Protein AF-0000000081540519 (afdb_homodimer)

Organism: NCBI:txid157183

Sequence (448 aa):
MSSPQFTLYSHKGPGPNPPKVALLLEWLNLSYEIVPRVFGDGPNGVKAPDFLALNPNGRVPALVDHGNNDFTVWESGACLIYLADKYDQEGRFYGKTAEERALTAQWLTYQLSGLGPSQGQVNWLIHYFESASGVKAQPEMLKRFRDETDRLYKILDGQLARQAKAGSQYIVHDRITIADFAFYGWVRIIHMAKFELSDYPNVQKWADNLANDERTKKAYAKLEMSSPQFTLYSHKGPGPNPPKVALLLEWLNLSYEIVPRVFGDGPNGVKAPDFLALNPNGRVPALVDHGNNDFTVWESGACLIYLADKYDQEGRFYGKTAEERALTAQWLTYQLSGLGPSQGQVNWLIHYFESASGVKAQPEMLKRFRDETDRLYKILDGQLARQAKAGSQYIVHDRITIADFAFYGWVRIIHMAKFELSDYPNVQKWADNLANDERTKKAYAKLE

Secondary structure (DSSP, 8-state):
-PPPSEEEEEESS--SSHHHHHHHHHHTT--EEEEEEBSSSSTTBTTSHHHHTT-TT--S-EEEEGGGTTEEEESHHHHHHHHHHHH-TT-TTT-SSHHHHHHHHHHHHHIIIIIHHHHHHHHHHHHTHHHHHSSPPPHHHHHHHHHHHHHHHHHHHHHHHHHHHTT--SSSTTS--HHHHHHHHHHHTGGGGT--GGGSHHHHHHHHHHHTSHHHHHHHHHH-/-PPPSEEEEEESS--SSHHHHHHHHHHTT--EEEEEEBSSSSTTBTTSHHHHTT-TT--S-EEEEGGGTTEEEESHHHHHHHHHHHH-TT-TTT-SSHHHHHHHHHHHHHIIIIIHHHHHHHHHHHHTHHHHHSSPPPHHHHHHHHHHHHHHHHHHHHHHHHHHHTT--SSSTTS--HHHHHHHHHHHTGGGGT--GGGSHHHHHHHHHHHTSHHHHHHHHHH-

Nearest PDB structures (foldseek):
  4zb6-assembly2_C  TM=8.874E-01  e=5.031E-17  Phanerodontia chrysosporium
  4f0c-assembly1_A-2  TM=8.867E-01  e=3.421E-16  Phanerodontia chrysosporium
  4ivf-assembly2_B  TM=8.960E-01  e=2.730E-15  Lodderomyces elongisporus NRRL YB-4239
  5o00-assembly1_A-2  TM=8.577E-01  e=1.164E-15  Phanerodontia chrysosporium
  4mf6-assembly1_A  TM=8.656E-01  e=4.074E-13  Paraburkholderia graminis C4D1M

Solvent-accessible surface area (backbone atoms only — not comparable to full-atom values): 22882 Å² total; per-residue (Å²): 130,84,75,54,40,25,43,37,34,27,47,74,56,84,62,36,45,36,47,24,42,40,35,52,35,44,75,67,71,52,54,60,43,72,44,65,32,41,86,51,62,50,90,60,9,28,57,15,70,76,41,30,74,72,29,76,82,38,59,64,20,36,37,32,32,60,80,55,85,52,42,68,41,34,46,46,66,14,40,42,52,26,50,33,60,64,70,33,87,78,23,69,42,46,34,79,44,43,67,46,30,23,55,34,34,21,49,33,44,41,30,44,41,42,44,47,51,29,42,50,49,32,29,37,52,74,74,42,38,35,83,74,65,74,45,77,72,56,67,66,58,50,47,53,30,46,52,51,29,52,52,47,49,50,50,52,19,52,40,30,44,55,25,43,77,72,74,14,82,26,70,51,72,81,44,70,34,53,30,48,35,54,42,47,33,50,61,73,48,35,58,68,53,71,50,61,59,79,83,29,57,45,45,40,52,40,50,49,55,48,63,68,33,67,49,44,48,52,33,52,61,67,51,102,130,83,76,54,41,25,43,36,34,28,47,75,57,85,64,34,45,37,48,25,42,40,37,52,35,44,76,67,70,52,55,61,44,72,45,66,32,42,85,50,60,50,92,59,9,29,57,14,70,77,43,30,72,73,29,75,83,37,60,65,19,36,37,32,31,59,80,56,84,54,43,69,41,33,45,45,66,13,40,43,51,27,50,33,61,66,70,33,88,78,22,68,41,47,34,79,44,43,65,46,30,22,57,33,34,21,48,32,44,42,32,43,43,42,44,46,48,29,40,50,47,33,29,38,52,72,73,41,38,34,83,75,64,76,45,77,70,57,67,65,58,50,47,52,30,48,52,51,30,52,52,47,47,50,50,52,19,51,41,29,46,54,24,43,77,72,73,14,80,25,69,51,73,82,45,70,33,54,32,49,35,56,43,46,33,50,61,73,49,35,58,69,54,69,50,60,59,78,82,31,56,44,44,40,53,39,49,50,56,49,65,67,32,66,50,44,48,52,33,51,62,67,49,104

InterPro domains:
  IPR004045 Glutathione S-transferase, N-terminal [PF02798] (5-84)
  IPR004045 Glutathione S-transferase, N-terminal [PS50404] (4-91)
  IPR004046 Glutathione S-transferase, C-terminal [PF00043] (138-212)
  IPR010987 Glutathione S-transferase, C-terminal-like [PS50405] (97-224)
  IPR036249 Thioredoxin-like superfamily [SSF52833] (5-91)
  IPR036282 Glutathione S-transferase, C-terminal domain superfamily [SSF47616] (82-222)
  IPR040079 Glutathione transferase family [SFLDS00019] (5-221)

pLDDT: mean 96.96, std 5.06, range [48.38, 99.0]

Structure (mmCIF, N/CA/C/O backbone):
data_AF-0000000081540519-model_v1
#
loop_
_entity.id
_entity.type
_entity.pdbx_description
1 polymer 'Glutathione S-transferase'
#
loop_
_atom_site.group_PDB
_atom_site.id
_atom_site.type_symbol
_atom_site.label_atom_id
_atom_site.label_alt_id
_atom_site.label_comp_id
_atom_site.label_asym_id
_atom_site.label_entity_id
_atom_site.label_seq_id
_atom_site.pdbx_PDB_ins_code
_atom_site.Cartn_x
_atom_site.Cartn_y
_atom_site.Cartn_z
_atom_site.occupancy
_atom_site.B_iso_or_equiv
_atom_site.auth_seq_id
_atom_site.auth_comp_id
_atom_site.auth_asym_id
_atom_site.auth_atom_id
_atom_site.pdbx_PDB_model_num
ATOM 1 N N . MET A 1 1 ? -29.141 23.891 -5.195 1 48.38 1 MET A N 1
ATOM 2 C CA . MET A 1 1 ? -28.453 23.047 -4.211 1 48.38 1 MET A CA 1
ATOM 3 C C . MET A 1 1 ? -26.938 23.109 -4.402 1 48.38 1 MET A C 1
ATOM 5 O O . MET A 1 1 ? -26.453 23.125 -5.535 1 48.38 1 MET A O 1
ATOM 9 N N . SER A 1 2 ? -26.125 23.625 -3.508 1 67.69 2 SER A N 1
ATOM 10 C CA . SER A 1 2 ? -24.703 23.906 -3.676 1 67.69 2 SER A CA 1
ATOM 11 C C . SER A 1 2 ? -23.938 22.656 -4.121 1 67.69 2 SER A C 1
ATOM 13 O O . SER A 1 2 ? -24.266 21.547 -3.693 1 67.69 2 SER A O 1
ATOM 15 N N . SER A 1 3 ? -23.25 22.641 -5.184 1 88.69 3 SER A N 1
ATOM 16 C CA . SER A 1 3 ? -22.484 21.547 -5.75 1 88.69 3 SER A CA 1
ATOM 17 C C . SER A 1 3 ? -21.531 20.953 -4.719 1 88.69 3 SER A C 1
ATOM 19 O O . SER A 1 3 ? -20.875 21.688 -3.975 1 88.69 3 SER A O 1
ATOM 21 N N . PRO A 1 4 ? -21.625 19.688 -4.543 1 95.88 4 PRO A N 1
ATOM 22 C CA . PRO A 1 4 ? -20.75 19.078 -3.541 1 95.88 4 PRO A CA 1
ATOM 23 C C . PRO A 1 4 ? -19.266 19.391 -3.773 1 95.88 4 PRO A C 1
ATOM 25 O O . PRO A 1 4 ? -18.859 19.641 -4.91 1 95.88 4 PRO A O 1
ATOM 28 N N . GLN A 1 5 ? -18.562 19.5 -2.752 1 98.31 5 GLN A N 1
ATOM 29 C CA . GLN A 1 5 ? -17.141 19.844 -2.809 1 98.31 5 GLN A CA 1
ATOM 30 C C . GLN A 1 5 ? -16.344 18.766 -3.52 1 98.31 5 GLN A C 1
ATOM 32 O O . GLN A 1 5 ? -15.375 19.062 -4.234 1 98.31 5 GLN A O 1
ATOM 37 N N . PHE A 1 6 ? -16.766 17.484 -3.301 1 98.81 6 PHE A N 1
ATOM 38 C CA . PHE A 1 6 ? -15.992 16.391 -3.877 1 98.81 6 PHE A CA 1
ATOM 39 C C . PHE A 1 6 ? -16.859 15.531 -4.789 1 98.81 6 PHE A C 1
ATOM 41 O O . PHE A 1 6 ? -18.062 15.391 -4.555 1 98.81 6 PHE A O 1
ATOM 48 N N . THR A 1 7 ? -16.266 14.992 -5.809 1 98.69 7 THR A N 1
ATOM 49 C CA . THR A 1 7 ? -16.766 13.828 -6.523 1 98.69 7 THR A CA 1
ATOM 50 C C . THR A 1 7 ? -15.914 12.602 -6.211 1 98.69 7 THR A C 1
ATOM 52 O O . THR A 1 7 ? -14.688 12.641 -6.344 1 98.69 7 THR A O 1
ATOM 55 N N . LEU A 1 8 ? -16.531 11.594 -5.742 1 98.38 8 LEU A N 1
ATOM 56 C CA . LEU A 1 8 ? -15.898 10.305 -5.523 1 98.38 8 LEU A CA 1
ATOM 57 C C . LEU A 1 8 ? -16.375 9.281 -6.559 1 98.38 8 LEU A C 1
ATOM 59 O O . LEU A 1 8 ? -17.531 8.867 -6.539 1 98.38 8 LEU A O 1
ATOM 63 N N . TYR A 1 9 ? -15.461 8.945 -7.465 1 98.12 9 TYR A N 1
ATOM 64 C CA . TYR A 1 9 ? -15.773 7.887 -8.422 1 98.12 9 TYR A CA 1
ATOM 65 C C . TYR A 1 9 ? -15.664 6.512 -7.766 1 98.12 9 TYR A C 1
ATOM 67 O O . TYR A 1 9 ? -14.672 6.211 -7.098 1 98.12 9 TYR A O 1
ATOM 75 N N . SER A 1 10 ? -16.688 5.727 -7.902 1 96.62 10 SER A N 1
ATOM 76 C CA . SER A 1 10 ? -16.797 4.41 -7.289 1 96.62 10 SER A CA 1
ATOM 77 C C . SER A 1 10 ? -17.391 3.396 -8.266 1 96.62 10 SER A C 1
ATOM 79 O O . SER A 1 10 ? -17.406 3.633 -9.477 1 96.62 10 SER A O 1
ATOM 81 N N . HIS A 1 11 ? -17.656 2.229 -7.82 1 91.44 11 HIS A N 1
ATOM 82 C CA . HIS A 1 11 ? -18.422 1.204 -8.516 1 91.44 11 HIS A CA 1
ATOM 83 C C . HIS A 1 11 ? -19.656 0.811 -7.719 1 91.44 11 HIS A C 1
ATOM 85 O O . HIS A 1 11 ? -19.641 0.822 -6.488 1 91.44 11 HIS A O 1
ATOM 91 N N . LYS A 1 12 ? -20.75 0.595 -8.555 1 81.06 12 LYS A N 1
ATOM 92 C CA . LYS A 1 12 ? -21.922 0.107 -7.832 1 81.06 12 LYS A CA 1
ATOM 93 C C . LYS A 1 12 ? -21.672 -1.288 -7.266 1 81.06 12 LYS A C 1
ATOM 95 O O . LYS A 1 12 ? -21.094 -2.146 -7.938 1 81.06 12 LYS A O 1
ATOM 100 N N . GLY A 1 13 ? -21.906 -1.446 -6.047 1 73.19 13 GLY A N 1
ATOM 101 C CA . GLY A 1 13 ? -21.703 -2.748 -5.434 1 73.19 13 GLY A CA 1
ATOM 102 C C . GLY A 1 13 ? -20.75 -2.701 -4.246 1 73.19 13 GLY A C 1
ATOM 103 O O . GLY A 1 13 ? -20.453 -1.625 -3.727 1 73.19 13 GLY A O 1
ATOM 104 N N . PRO A 1 14 ? -20.344 -3.916 -3.945 1 71.88 14 PRO A N 1
ATOM 105 C CA . PRO A 1 14 ? -19.641 -4.098 -2.674 1 71.88 14 PRO A CA 1
ATOM 106 C C . PRO A 1 14 ? -18.141 -3.822 -2.781 1 71.88 14 PRO A C 1
ATOM 108 O O . PRO A 1 14 ? -17.359 -4.387 -2.021 1 71.88 14 PRO A O 1
ATOM 111 N N . GLY A 1 15 ? -17.688 -3.051 -3.676 1 88.06 15 GLY A N 1
ATOM 112 C CA . GLY A 1 15 ? -16.266 -2.789 -3.738 1 88.06 15 GLY A CA 1
ATOM 113 C C . GLY A 1 15 ? -15.695 -2.244 -2.439 1 88.06 15 GLY A C 1
ATOM 114 O O . GLY A 1 15 ? -16.297 -1.374 -1.811 1 88.06 15 GLY A O 1
ATOM 115 N N . PRO A 1 16 ? -14.562 -2.738 -2.037 1 96 16 PRO A N 1
ATOM 116 C CA . PRO A 1 16 ? -14.047 -2.469 -0.694 1 96 16 PRO A CA 1
ATOM 117 C C . PRO A 1 16 ? -13.188 -1.208 -0.636 1 96 16 PRO A C 1
ATOM 119 O O . PRO A 1 16 ? -12.844 -0.74 0.452 1 96 16 PRO A O 1
ATOM 122 N N . ASN A 1 17 ? -12.812 -0.641 -1.79 1 98 17 ASN A N 1
ATOM 123 C CA . ASN A 1 17 ? -11.82 0.425 -1.746 1 98 17 ASN A CA 1
ATOM 124 C C . ASN A 1 17 ? -12.477 1.804 -1.747 1 98 17 ASN A C 1
ATOM 126 O O . ASN A 1 17 ? -12.07 2.688 -0.99 1 98 17 ASN A O 1
ATOM 130 N N . PRO A 1 18 ? -13.555 2.049 -2.543 1 98.12 18 PRO A N 1
ATOM 131 C CA . PRO A 1 18 ? -14.188 3.367 -2.502 1 98.12 18 PRO A CA 1
ATOM 132 C C . PRO A 1 18 ? -14.742 3.711 -1.12 1 98.12 18 PRO A C 1
ATOM 134 O O . PRO A 1 18 ? -14.656 4.863 -0.685 1 98.12 18 PRO A O 1
ATOM 137 N N . PRO A 1 19 ? -15.266 2.738 -0.32 1 98.12 19 PRO A N 1
ATOM 138 C CA . PRO A 1 19 ? -15.75 3.062 1.022 1 98.12 19 PRO A CA 1
ATOM 139 C C . PRO A 1 19 ? -14.672 3.662 1.915 1 98.12 19 PRO A C 1
ATOM 141 O O . PRO A 1 19 ? -14.969 4.473 2.797 1 98.12 19 PRO A O 1
ATOM 144 N N . LYS A 1 20 ? -13.383 3.271 1.723 1 98.75 20 LYS A N 1
ATOM 145 C CA . LYS A 1 20 ? -12.312 3.887 2.504 1 98.75 20 LYS A CA 1
ATOM 146 C C . LYS A 1 20 ? -12.422 5.406 2.486 1 98.75 20 LYS A C 1
ATOM 148 O O . LYS A 1 20 ? -12.367 6.051 3.537 1 98.75 20 LYS A O 1
ATOM 153 N N . VAL A 1 21 ? -12.617 5.906 1.314 1 98.88 21 VAL A N 1
ATOM 154 C CA . VAL A 1 21 ? -12.594 7.344 1.076 1 98.88 21 VAL A CA 1
ATOM 155 C C . VAL A 1 21 ? -13.906 7.973 1.54 1 98.88 21 VAL A C 1
ATOM 157 O O . VAL A 1 21 ? -13.906 9.023 2.186 1 98.88 21 VAL A O 1
ATOM 160 N N . ALA A 1 22 ? -15.008 7.309 1.248 1 98.5 22 ALA A N 1
ATOM 161 C CA . ALA A 1 22 ? -16.312 7.809 1.657 1 98.5 22 ALA A CA 1
ATOM 162 C C . ALA A 1 22 ? -16.406 7.945 3.174 1 98.5 22 ALA A C 1
ATOM 164 O O . ALA A 1 22 ? -16.953 8.922 3.686 1 98.5 22 ALA A O 1
ATOM 165 N N . LEU A 1 23 ? -15.883 6.996 3.859 1 98.81 23 LEU A N 1
ATOM 166 C CA . LEU A 1 23 ? -15.891 7.043 5.316 1 98.81 23 LEU A CA 1
ATOM 167 C C . LEU A 1 23 ? -15.172 8.289 5.828 1 98.81 23 LEU A C 1
ATOM 169 O O . LEU A 1 23 ? -15.727 9.047 6.617 1 98.81 23 LEU A O 1
ATOM 173 N N . LEU A 1 24 ? -13.961 8.508 5.359 1 98.94 24 LEU A N 1
ATOM 174 C CA . LEU A 1 24 ? -13.211 9.656 5.844 1 98.94 24 LEU A CA 1
ATOM 175 C C . LEU A 1 24 ? -13.922 10.961 5.484 1 98.94 24 LEU A C 1
ATOM 177 O O . LEU A 1 24 ? -13.906 11.914 6.27 1 98.94 24 LEU A O 1
ATOM 181 N N . LEU A 1 25 ? -14.516 11 4.258 1 98.94 25 LEU A N 1
ATOM 182 C CA . LEU A 1 25 ? -15.273 12.188 3.881 1 98.94 25 LEU A CA 1
ATOM 183 C C . LEU A 1 25 ? -16.375 12.469 4.891 1 98.94 25 LEU A C 1
ATOM 185 O O . LEU A 1 25 ? -16.609 13.617 5.262 1 98.94 25 LEU A O 1
ATOM 189 N N . GLU A 1 26 ? -17.062 11.453 5.348 1 98.88 26 GLU A N 1
ATOM 190 C CA . GLU A 1 26 ? -18.109 11.617 6.352 1 98.88 26 GLU A CA 1
ATOM 191 C C . GLU A 1 26 ? -17.531 12.094 7.68 1 98.88 26 GLU A C 1
ATOM 193 O O . GLU A 1 26 ? -18.078 13 8.312 1 98.88 26 GLU A O 1
ATOM 198 N N . TRP A 1 27 ? -16.453 11.5 8.125 1 98.88 27 TRP A N 1
ATOM 199 C CA . TRP A 1 27 ? -15.844 11.867 9.406 1 98.88 27 TRP A CA 1
ATOM 200 C C . TRP A 1 27 ? -15.336 13.305 9.375 1 98.88 27 TRP A C 1
ATOM 202 O O . TRP A 1 27 ? -15.297 13.977 10.414 1 98.88 27 TRP A O 1
ATOM 212 N N . LEU A 1 28 ? -14.938 13.789 8.211 1 98.81 28 LEU A N 1
ATOM 213 C CA . LEU A 1 28 ? -14.438 15.148 8.055 1 98.81 28 LEU A CA 1
ATOM 214 C C . LEU A 1 28 ? -15.578 16.125 7.801 1 98.81 28 LEU A C 1
ATOM 216 O O . LEU A 1 28 ? -15.359 17.344 7.719 1 98.81 28 LEU A O 1
ATOM 220 N N . ASN A 1 29 ? -16.781 15.602 7.633 1 98.12 29 ASN A N 1
ATOM 221 C CA . ASN A 1 29 ? -17.969 16.406 7.344 1 98.12 29 ASN A CA 1
ATOM 222 C C . ASN A 1 29 ? -17.781 17.234 6.07 1 98.12 29 ASN A C 1
ATOM 224 O O . ASN A 1 29 ? -18.031 18.438 6.07 1 98.12 29 ASN A O 1
ATOM 228 N N . LEU A 1 30 ? -17.297 16.609 5.047 1 98.69 30 LEU A N 1
ATOM 229 C CA . LEU A 1 30 ? -17.125 17.219 3.736 1 98.69 30 LEU A CA 1
ATOM 230 C C . LEU A 1 30 ? -18.203 16.75 2.77 1 98.69 30 LEU A C 1
ATOM 232 O O . LEU A 1 30 ? -18.609 15.586 2.785 1 98.69 30 LEU A O 1
ATOM 236 N N . SER A 1 31 ? -18.703 17.625 1.962 1 98.56 31 SER A N 1
ATOM 237 C CA . SER A 1 31 ? -19.75 17.281 1.014 1 98.56 31 SER A CA 1
ATOM 238 C C . SER A 1 31 ? -19.172 16.562 -0.207 1 98.56 31 SER A C 1
ATOM 240 O O . SER A 1 31 ? -18.094 16.922 -0.685 1 98.56 31 SER A O 1
ATOM 242 N N . TYR A 1 32 ? -19.891 15.523 -0.657 1 98.56 32 TYR A N 1
ATOM 243 C CA . TYR A 1 32 ? -19.422 14.773 -1.811 1 98.56 32 TYR A CA 1
ATOM 244 C C . TYR A 1 32 ? -20.578 14.078 -2.521 1 98.56 32 TYR A C 1
ATOM 246 O O . TYR A 1 32 ? -21.609 13.789 -1.909 1 98.56 32 TYR A O 1
ATOM 254 N N . GLU A 1 33 ? -20.359 13.852 -3.76 1 97.75 33 GLU A N 1
ATOM 255 C CA . GLU A 1 33 ? -21.25 12.984 -4.547 1 97.75 33 GLU A CA 1
ATOM 256 C C . GLU A 1 33 ? -20.5 11.734 -5.02 1 97.75 33 GLU A C 1
ATOM 258 O O . GLU A 1 33 ? -19.297 11.766 -5.227 1 97.75 33 GLU A O 1
ATOM 263 N N . ILE A 1 34 ? -21.281 10.664 -5.141 1 96.75 34 ILE A N 1
ATOM 264 C CA . ILE A 1 34 ? -20.719 9.414 -5.66 1 96.75 34 ILE A CA 1
ATOM 265 C C . ILE A 1 34 ? -21.094 9.258 -7.129 1 96.75 34 ILE A C 1
ATOM 267 O O . ILE A 1 34 ? -22.266 9.422 -7.496 1 96.75 34 ILE A O 1
ATOM 271 N N . VAL A 1 35 ? -20.141 9 -7.953 1 96.5 35 VAL A N 1
ATOM 272 C CA . VAL A 1 35 ? -20.375 8.68 -9.359 1 96.5 35 VAL A CA 1
ATOM 273 C C . VAL A 1 35 ? -19.922 7.25 -9.648 1 96.5 35 VAL A C 1
ATOM 275 O O . VAL A 1 35 ? -18.719 6.98 -9.75 1 96.5 35 VAL A O 1
ATOM 278 N N . PRO A 1 36 ? -20.875 6.34 -9.781 1 95.31 36 PRO A N 1
ATOM 279 C CA . PRO A 1 36 ? -20.516 4.949 -10.062 1 95.31 36 PRO A CA 1
ATOM 280 C C . PRO A 1 36 ? -20.016 4.742 -11.492 1 95.31 36 PRO A C 1
ATOM 282 O O . PRO A 1 36 ? -20.547 5.348 -12.422 1 95.31 36 PRO A O 1
ATOM 285 N N . ARG A 1 37 ? -18.953 4.051 -11.617 1 95.31 37 ARG A N 1
ATOM 286 C CA . ARG A 1 37 ? -18.438 3.564 -12.898 1 95.31 37 ARG A CA 1
ATOM 287 C C . ARG A 1 37 ? -18.578 2.051 -13.008 1 95.31 37 ARG A C 1
ATOM 289 O O . ARG A 1 37 ? -18.703 1.358 -11.992 1 95.31 37 ARG A O 1
ATOM 296 N N . VAL A 1 38 ? -18.672 1.565 -14.234 1 92.94 38 VAL A N 1
ATOM 297 C CA . VAL A 1 38 ? -18.828 0.13 -14.445 1 92.94 38 VAL A CA 1
ATOM 298 C C . VAL A 1 38 ? -17.547 -0.448 -15.055 1 92.94 38 VAL A C 1
ATOM 300 O O . VAL A 1 38 ? -16.688 0.298 -15.531 1 92.94 38 VAL A O 1
ATOM 303 N N . PHE A 1 39 ? -17.453 -1.752 -15.008 1 89.75 39 PHE A N 1
ATOM 304 C CA . PHE A 1 39 ? -16.297 -2.408 -15.602 1 89.75 39 PHE A CA 1
ATOM 305 C C . PHE A 1 39 ? -16.328 -2.291 -17.125 1 89.75 39 PHE A C 1
ATOM 307 O O . PHE A 1 39 ? -17.406 -2.271 -17.734 1 89.75 39 PHE A O 1
ATOM 314 N N . GLY A 1 40 ? -15.148 -2.229 -17.688 1 91.31 40 GLY A N 1
ATOM 315 C CA . GLY A 1 40 ? -15.047 -2.25 -19.141 1 91.31 40 GLY A CA 1
ATOM 316 C C . GLY A 1 40 ? -14.805 -0.878 -19.75 1 91.31 40 GLY A C 1
ATOM 317 O O . GLY A 1 40 ? -14.453 0.063 -19.031 1 91.31 40 GLY A O 1
ATOM 318 N N . ASP A 1 41 ? -14.836 -0.817 -21.047 1 91.44 41 ASP A N 1
ATOM 319 C CA . ASP A 1 41 ? -14.461 0.401 -21.766 1 91.44 41 ASP A CA 1
ATOM 320 C C . ASP A 1 41 ? -15.68 1.059 -22.406 1 91.44 41 ASP A C 1
ATOM 322 O O . ASP A 1 41 ? -15.539 1.965 -23.234 1 91.44 41 ASP A O 1
ATOM 326 N N . GLY A 1 42 ? -16.891 0.575 -22.062 1 92.56 42 GLY A N 1
ATOM 327 C CA . GLY A 1 42 ? -18.109 1.208 -22.547 1 92.56 42 GLY A CA 1
ATOM 328 C C . GLY A 1 42 ? -18.406 2.525 -21.844 1 92.56 42 GLY A C 1
ATOM 329 O O . GLY A 1 42 ? -17.594 3.029 -21.078 1 92.56 42 GLY A O 1
ATOM 330 N N . PRO A 1 43 ? -19.609 3.025 -22.203 1 91.25 43 PRO A N 1
ATOM 331 C CA . PRO A 1 43 ? -20 4.25 -21.5 1 91.25 43 PRO A CA 1
ATOM 332 C C . PRO A 1 43 ? -19.969 4.109 -19.984 1 91.25 43 PRO A C 1
ATOM 334 O O . PRO A 1 43 ? -20.375 3.074 -19.453 1 91.25 43 PRO A O 1
ATOM 337 N N . ASN A 1 44 ? -19.391 5.004 -19.281 1 92.81 44 ASN A N 1
ATOM 338 C CA . ASN A 1 44 ? -19.25 5.055 -17.828 1 92.81 44 ASN A CA 1
ATOM 339 C C . ASN A 1 44 ? -18.281 3.98 -17.328 1 92.81 44 ASN A C 1
ATOM 341 O O . ASN A 1 44 ? -18.297 3.643 -16.141 1 92.81 44 ASN A O 1
ATOM 345 N N . GLY A 1 45 ? -17.547 3.424 -18.281 1 95.94 45 GLY A N 1
ATOM 346 C CA . GLY A 1 45 ? -16.594 2.391 -17.922 1 95.94 45 GLY A CA 1
ATOM 347 C C . GLY A 1 45 ? -15.328 2.945 -17.297 1 95.94 45 GLY A C 1
ATOM 348 O O . GLY A 1 45 ? -14.875 4.031 -17.656 1 95.94 45 GLY A O 1
ATOM 349 N N . VAL A 1 46 ? -14.719 2.145 -16.438 1 95.88 46 VAL A N 1
ATOM 350 C CA . VAL A 1 46 ? -13.484 2.537 -15.766 1 95.88 46 VAL A CA 1
ATOM 351 C C . VAL A 1 46 ? -12.336 2.557 -16.781 1 95.88 46 VAL A C 1
ATOM 353 O O . VAL A 1 46 ? -11.273 3.115 -16.516 1 95.88 46 VAL A O 1
ATOM 356 N N . LYS A 1 47 ? -12.531 1.956 -17.969 1 96.5 47 LYS A N 1
ATOM 357 C CA . LYS A 1 47 ? -11.523 1.965 -19.016 1 96.5 47 LYS A CA 1
ATOM 358 C C . LYS A 1 47 ? -11.906 2.938 -20.141 1 96.5 47 LYS A C 1
ATOM 360 O O . LYS A 1 47 ? -11.258 2.971 -21.188 1 96.5 47 LYS A O 1
ATOM 365 N N . ALA A 1 48 ? -12.984 3.635 -19.922 1 96.62 48 ALA A N 1
ATOM 366 C CA . ALA A 1 48 ? -13.367 4.664 -20.891 1 96.62 48 ALA A CA 1
ATOM 367 C C . ALA A 1 48 ? -12.375 5.82 -20.875 1 96.62 48 ALA A C 1
ATOM 369 O O . ALA A 1 48 ? -11.836 6.184 -19.828 1 96.62 48 ALA A O 1
ATOM 370 N N . PRO A 1 49 ? -12.156 6.5 -22.031 1 96.69 49 PRO A N 1
ATOM 371 C CA . PRO A 1 49 ? -11.141 7.551 -22.156 1 96.69 49 PRO A CA 1
ATOM 372 C C . PRO A 1 49 ? -11.344 8.688 -21.156 1 96.69 49 PRO A C 1
ATOM 374 O O . PRO A 1 49 ? -10.375 9.234 -20.625 1 96.69 49 PRO A O 1
ATOM 377 N N . ASP A 1 50 ? -12.57 9.031 -20.922 1 96.19 50 ASP A N 1
ATOM 378 C CA . ASP A 1 50 ? -12.836 10.141 -20.016 1 96.19 50 ASP A CA 1
ATOM 379 C C . ASP A 1 50 ? -12.391 9.797 -18.594 1 96.19 50 ASP A C 1
ATOM 381 O O . ASP A 1 50 ? -11.844 10.656 -17.891 1 96.19 50 ASP A O 1
ATOM 385 N N . PHE A 1 51 ? -12.633 8.516 -18.188 1 97.5 51 PHE A N 1
ATOM 386 C CA . PHE A 1 51 ? -12.211 8.141 -16.844 1 97.5 51 PHE A CA 1
ATOM 387 C C . PHE A 1 51 ? -10.703 7.906 -16.797 1 97.5 51 PHE A C 1
ATOM 389 O O . PHE A 1 51 ? -10.055 8.242 -15.805 1 97.5 51 PHE A O 1
ATOM 396 N N . LEU A 1 52 ? -10.125 7.332 -17.844 1 97.69 52 LEU A N 1
ATOM 397 C CA . LEU A 1 52 ? -8.695 7.074 -17.891 1 97.69 52 LEU A CA 1
ATOM 398 C C . LEU A 1 52 ? -7.906 8.383 -17.844 1 97.69 52 LEU A C 1
ATOM 400 O O . LEU A 1 52 ? -6.762 8.414 -17.391 1 97.69 52 LEU A O 1
ATOM 404 N N . ALA A 1 53 ? -8.492 9.477 -18.266 1 96.44 53 ALA A N 1
ATOM 405 C CA . ALA A 1 53 ? -7.863 10.797 -18.172 1 96.44 53 ALA A CA 1
ATOM 406 C C . ALA A 1 53 ? -7.75 11.25 -16.719 1 96.44 53 ALA A C 1
ATOM 408 O O . ALA A 1 53 ? -6.855 12.031 -16.375 1 96.44 53 ALA A O 1
ATOM 409 N N . LEU A 1 54 ? -8.648 10.758 -15.859 1 96.88 54 LEU A N 1
ATOM 410 C CA . LEU A 1 54 ? -8.656 11.078 -14.438 1 96.88 54 LEU A CA 1
ATOM 411 C C . LEU A 1 54 ? -7.781 10.102 -13.656 1 96.88 54 LEU A C 1
ATOM 413 O O . LEU A 1 54 ? -7.047 10.508 -12.758 1 96.88 54 LEU A O 1
ATOM 417 N N . ASN A 1 55 ? -7.906 8.883 -14.047 1 98.12 55 ASN A N 1
ATOM 418 C CA . ASN A 1 55 ? -7.207 7.785 -13.383 1 98.12 55 ASN A CA 1
ATOM 419 C C . ASN A 1 55 ? -6.668 6.773 -14.391 1 98.12 55 ASN A C 1
ATOM 421 O O . ASN A 1 55 ? -7.352 5.805 -14.727 1 98.12 55 ASN A O 1
ATOM 425 N N . PRO A 1 56 ? -5.402 6.875 -14.742 1 98 56 PRO A N 1
ATOM 426 C CA . PRO A 1 56 ? -4.812 6 -15.758 1 98 56 PRO A CA 1
ATOM 427 C C . PRO A 1 56 ? -4.805 4.531 -15.336 1 98 56 PRO A C 1
ATOM 429 O O . PRO A 1 56 ? -4.637 3.645 -16.172 1 98 56 PRO A O 1
ATOM 432 N N . ASN A 1 57 ? -4.984 4.273 -14.023 1 98 57 ASN A N 1
ATOM 433 C CA . ASN A 1 57 ? -5.062 2.895 -13.555 1 98 57 ASN A CA 1
ATOM 434 C C . ASN A 1 57 ? -6.363 2.229 -13.992 1 98 57 ASN A C 1
ATOM 436 O O . ASN A 1 57 ? -6.445 1.002 -14.062 1 98 57 ASN A O 1
ATOM 440 N N . GLY A 1 58 ? -7.371 3.088 -14.281 1 97.56 58 GLY A N 1
ATOM 441 C CA . GLY A 1 58 ? -8.648 2.562 -14.727 1 97.56 58 GLY A CA 1
ATOM 442 C C . GLY A 1 58 ? -9.344 1.711 -13.68 1 97.56 58 GLY A C 1
ATOM 443 O O . GLY A 1 58 ? -9.945 0.683 -14.008 1 97.56 58 GLY A O 1
ATOM 444 N N . ARG A 1 59 ? -9.148 2.049 -12.469 1 96.38 59 ARG A N 1
AT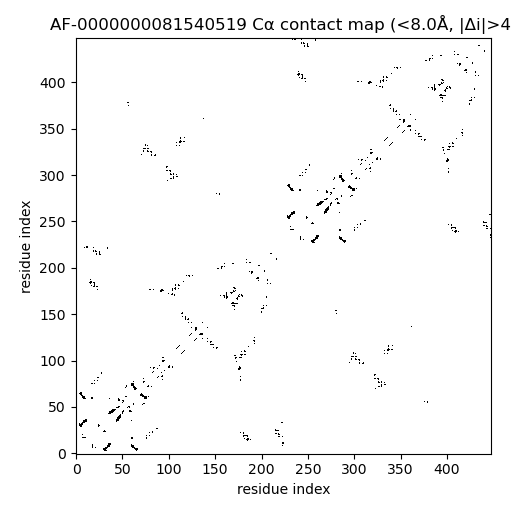OM 445 C CA . ARG A 1 59 ? -9.82 1.448 -11.32 1 96.38 59 ARG A CA 1
ATOM 446 C C . ARG A 1 59 ? -10.414 2.52 -10.414 1 96.38 59 ARG A C 1
ATOM 448 O O . ARG A 1 59 ? -10.102 3.703 -10.555 1 96.38 59 ARG A O 1
ATOM 455 N N . VAL A 1 60 ? -11.32 2.186 -9.586 1 97.12 60 VAL A N 1
ATOM 456 C CA . VAL A 1 60 ? -11.883 3.1 -8.602 1 97.12 60 VAL A CA 1
ATOM 457 C C . VAL A 1 60 ? -11.305 2.791 -7.219 1 97.12 60 VAL A C 1
ATOM 459 O O . VAL A 1 60 ? -10.914 1.656 -6.945 1 97.12 60 VAL A O 1
ATOM 462 N N . PRO A 1 61 ? -11.141 3.775 -6.383 1 98.12 61 PRO A N 1
ATOM 463 C CA . PRO A 1 61 ? -11.734 5.113 -6.445 1 98.12 61 PRO A CA 1
ATOM 464 C C . PRO A 1 61 ? -10.812 6.129 -7.125 1 98.12 61 PRO A C 1
ATOM 466 O O . PRO A 1 61 ? -9.617 5.883 -7.277 1 98.12 61 PRO A O 1
ATOM 469 N N . ALA A 1 62 ? -11.352 7.176 -7.574 1 98.75 62 ALA A N 1
ATOM 470 C CA . ALA A 1 62 ? -10.711 8.461 -7.844 1 98.75 62 ALA A CA 1
ATOM 471 C C . ALA A 1 62 ? -11.477 9.602 -7.18 1 98.75 62 ALA A C 1
ATOM 473 O O . ALA A 1 62 ? -12.703 9.562 -7.086 1 98.75 62 ALA A O 1
ATOM 474 N N . LEU A 1 63 ? -10.773 10.57 -6.672 1 98.88 63 LEU A N 1
ATOM 475 C CA . LEU A 1 63 ? -11.344 11.68 -5.918 1 98.88 63 LEU A CA 1
ATOM 476 C C . LEU A 1 63 ? -11.016 13.016 -6.578 1 98.88 63 LEU A C 1
ATOM 478 O O . LEU A 1 63 ? -9.852 13.297 -6.875 1 98.88 63 LEU A O 1
ATOM 482 N N . VAL A 1 64 ? -12.023 13.797 -6.883 1 98.88 64 VAL A N 1
ATOM 483 C CA . VAL A 1 64 ? -11.844 15.141 -7.43 1 98.88 64 VAL A CA 1
ATOM 484 C C . VAL A 1 64 ? -12.258 16.172 -6.391 1 98.88 64 VAL A C 1
ATOM 486 O O . VAL A 1 64 ? -13.359 16.125 -5.848 1 98.88 64 VAL A O 1
ATOM 489 N N . ASP A 1 65 ? -11.391 17.094 -6.086 1 98.88 65 ASP A N 1
ATOM 490 C CA . ASP A 1 65 ? -11.625 18.172 -5.137 1 98.88 65 ASP A CA 1
ATOM 491 C C . ASP A 1 65 ? -11.977 19.469 -5.859 1 98.88 65 ASP A C 1
ATOM 493 O O . ASP A 1 65 ? -11.094 20.234 -6.238 1 98.88 65 ASP A O 1
ATOM 497 N N . HIS A 1 66 ? -13.25 19.766 -5.961 1 98.62 66 HIS A N 1
ATOM 498 C CA . HIS A 1 66 ? -13.711 20.938 -6.684 1 98.62 66 HIS A CA 1
ATOM 499 C C . HIS A 1 66 ? -13.383 22.219 -5.926 1 98.62 66 HIS A C 1
ATOM 501 O O . HIS A 1 66 ? -13.391 23.312 -6.504 1 98.62 66 HIS A O 1
ATOM 507 N N . GLY A 1 67 ? -13.156 22.094 -4.641 1 97.94 67 GLY A N 1
ATOM 508 C CA . GLY A 1 67 ? -12.766 23.234 -3.838 1 97.94 67 GLY A CA 1
ATOM 509 C C . GLY A 1 67 ? -11.297 23.578 -3.971 1 97.94 67 GLY A C 1
ATOM 510 O O . GLY A 1 67 ? -10.836 24.578 -3.402 1 97.94 67 GLY A O 1
ATOM 511 N N . ASN A 1 68 ? -10.578 22.828 -4.625 1 98.25 68 ASN A N 1
ATOM 512 C CA . ASN A 1 68 ? -9.148 23.016 -4.836 1 98.25 68 ASN A CA 1
ATOM 513 C C . ASN A 1 68 ? -8.766 22.812 -6.297 1 98.25 68 ASN A C 1
ATOM 515 O O . ASN A 1 68 ? -7.914 21.969 -6.602 1 98.25 68 ASN A O 1
ATOM 519 N N . ASN A 1 69 ? -9.43 23.562 -7.234 1 98 69 ASN A N 1
ATOM 520 C CA . ASN A 1 69 ? -9.141 23.609 -8.664 1 98 69 ASN A CA 1
ATOM 521 C C . ASN A 1 69 ? -9.25 22.219 -9.297 1 98 69 ASN A C 1
ATOM 523 O O . ASN A 1 69 ? -8.367 21.797 -10.039 1 98 69 ASN A O 1
ATOM 527 N N . ASP A 1 70 ? -10.133 21.406 -8.844 1 98.44 70 ASP A N 1
ATOM 528 C CA . ASP A 1 70 ? -10.414 20.062 -9.344 1 98.44 70 ASP A CA 1
ATOM 529 C C . ASP A 1 70 ? -9.188 19.156 -9.211 1 98.44 70 ASP A C 1
ATOM 531 O O . ASP A 1 70 ? -8.922 18.344 -10.094 1 98.44 70 ASP A O 1
ATOM 535 N N . PHE A 1 71 ? -8.469 19.453 -8.148 1 98.75 71 PHE A N 1
ATOM 536 C CA . PHE A 1 71 ? -7.375 18.531 -7.875 1 98.75 71 PHE A CA 1
ATOM 537 C C . PHE A 1 71 ? -7.875 17.094 -7.84 1 98.75 71 PHE A C 1
ATOM 539 O O . PHE A 1 71 ? -8.891 16.797 -7.203 1 98.75 71 PHE A O 1
ATOM 546 N N . THR A 1 72 ? -7.152 16.188 -8.516 1 98.88 72 THR A N 1
ATOM 547 C CA . THR A 1 72 ? -7.574 14.805 -8.648 1 98.88 72 THR A CA 1
ATOM 548 C C . THR A 1 72 ? -6.523 13.859 -8.07 1 98.88 72 THR A C 1
ATOM 550 O O . THR A 1 72 ? -5.324 14.039 -8.297 1 98.88 72 THR A O 1
ATOM 553 N N . VAL A 1 73 ? -6.992 12.93 -7.301 1 98.81 73 VAL A N 1
ATOM 554 C CA . VAL A 1 73 ? -6.105 11.914 -6.746 1 98.81 73 VAL A CA 1
ATOM 555 C C . VAL A 1 73 ? -6.785 10.547 -6.812 1 98.81 73 VAL A C 1
ATOM 557 O O . VAL A 1 73 ? -7.988 10.43 -6.578 1 98.81 73 VAL A O 1
ATOM 560 N N . TRP A 1 74 ? -6.004 9.562 -7.289 1 98.38 74 TRP A N 1
ATOM 561 C CA . TRP A 1 74 ? -6.445 8.172 -7.273 1 98.38 74 TRP A CA 1
ATOM 562 C C . TRP A 1 74 ? -5.527 7.316 -6.406 1 98.38 74 TRP A C 1
ATOM 564 O O . TRP A 1 74 ? -4.578 7.824 -5.805 1 98.38 74 TRP A O 1
ATOM 574 N N . GLU A 1 75 ? -5.934 5.918 -6.387 1 98.44 75 GLU A N 1
ATOM 575 C CA . GLU A 1 75 ? -5.477 5.027 -5.324 1 98.44 75 GLU A CA 1
ATOM 576 C C . GLU A 1 75 ? -6.125 5.383 -3.99 1 98.44 75 GLU A C 1
ATOM 578 O O . GLU A 1 75 ? -5.957 6.496 -3.486 1 98.44 75 GLU A O 1
ATOM 583 N N . SER A 1 76 ? -6.82 4.457 -3.383 1 98.75 76 SER A N 1
ATOM 584 C CA . SER A 1 76 ? -7.617 4.73 -2.191 1 98.75 76 SER A CA 1
ATOM 585 C C . SER A 1 76 ? -6.738 5.195 -1.036 1 98.75 76 SER A C 1
ATOM 587 O O . SER A 1 76 ? -7.125 6.086 -0.276 1 98.75 76 SER A O 1
ATOM 589 N N . GLY A 1 77 ? -5.508 4.605 -0.896 1 98.88 77 GLY A N 1
ATOM 590 C CA . GLY A 1 77 ? -4.598 5.043 0.148 1 98.88 77 GLY A CA 1
ATOM 591 C C . GLY A 1 77 ? -4.184 6.496 0.007 1 98.88 77 GLY A C 1
ATOM 592 O O . GLY A 1 77 ? -4.16 7.238 0.992 1 98.88 77 GLY A O 1
ATOM 593 N N . ALA A 1 78 ? -3.895 6.949 -1.206 1 98.94 78 ALA A N 1
ATOM 594 C CA . ALA A 1 78 ? -3.492 8.328 -1.477 1 98.94 78 ALA A CA 1
ATOM 595 C C . ALA A 1 78 ? -4.652 9.289 -1.244 1 98.94 78 ALA A C 1
ATOM 597 O O . ALA A 1 78 ? -4.449 10.406 -0.757 1 98.94 78 ALA A O 1
ATOM 598 N N . CYS A 1 79 ? -5.871 8.883 -1.608 1 98.94 79 CYS A N 1
ATOM 599 C CA . CYS A 1 79 ? -7.051 9.703 -1.339 1 98.94 79 CYS A CA 1
ATOM 600 C C . CYS A 1 79 ? -7.195 9.969 0.154 1 98.94 79 CYS A C 1
ATOM 602 O O . CYS A 1 79 ? -7.465 11.102 0.561 1 98.94 79 CYS A O 1
ATOM 604 N N . LEU A 1 80 ? -7.004 8.922 0.959 1 99 80 LEU A N 1
ATOM 605 C CA . LEU A 1 80 ? -7.094 9.062 2.408 1 99 80 LEU A CA 1
ATOM 606 C C . LEU A 1 80 ? -6.035 10.031 2.926 1 99 80 LEU A C 1
ATOM 608 O O . LEU A 1 80 ? -6.34 10.922 3.723 1 99 80 LEU A O 1
ATOM 612 N N . ILE A 1 81 ? -4.816 9.867 2.455 1 98.94 81 ILE A N 1
ATOM 613 C CA . ILE A 1 81 ? -3.713 10.711 2.891 1 98.94 81 ILE A CA 1
ATOM 614 C C . ILE A 1 81 ? -3.984 12.156 2.494 1 98.94 81 ILE A C 1
ATOM 616 O O . ILE A 1 81 ? -3.801 13.078 3.301 1 98.94 81 ILE A O 1
ATOM 620 N N . TYR A 1 82 ? -4.496 12.391 1.291 1 98.94 82 TYR A N 1
ATOM 621 C CA . TYR A 1 82 ? -4.789 13.734 0.82 1 98.94 82 TYR A CA 1
ATOM 622 C C . TYR A 1 82 ? -5.824 14.414 1.713 1 98.94 82 TYR A C 1
ATOM 624 O O . TYR A 1 82 ? -5.605 15.531 2.191 1 98.94 82 TYR A O 1
ATOM 632 N N . LEU A 1 83 ? -6.895 13.727 1.941 1 98.94 83 LEU A N 1
ATOM 633 C CA . LEU A 1 83 ? -7.984 14.289 2.729 1 98.94 83 LEU A CA 1
ATOM 634 C C . LEU A 1 83 ? -7.52 14.625 4.141 1 98.94 83 LEU A C 1
ATOM 636 O O . LEU A 1 83 ? -7.855 15.688 4.676 1 98.94 83 LEU A O 1
ATOM 640 N N . ALA A 1 84 ? -6.766 13.734 4.707 1 98.94 84 ALA A N 1
ATOM 641 C CA . ALA A 1 84 ? -6.281 13.961 6.066 1 98.94 84 ALA A CA 1
ATOM 642 C C . ALA A 1 84 ? -5.32 15.141 6.113 1 98.94 84 ALA A C 1
ATOM 644 O O . ALA A 1 84 ? -5.414 15.992 7.008 1 98.94 84 ALA A O 1
ATOM 645 N N . ASP A 1 85 ? -4.43 15.188 5.145 1 98.5 85 ASP A N 1
ATOM 646 C CA . ASP A 1 85 ? -3.412 16.234 5.129 1 98.5 85 ASP A CA 1
ATOM 647 C C . ASP A 1 85 ? -4.031 17.594 4.84 1 98.5 85 ASP A C 1
ATOM 649 O O . ASP A 1 85 ? -3.617 18.609 5.41 1 98.5 85 ASP A O 1
ATOM 653 N N . LYS A 1 86 ? -4.973 17.625 3.969 1 98.62 86 LYS A N 1
ATOM 654 C CA . LYS A 1 86 ? -5.492 18.891 3.455 1 98.62 86 LYS A CA 1
ATOM 655 C C . LYS A 1 86 ? -6.613 19.422 4.344 1 98.62 86 LYS A C 1
ATOM 657 O O . LYS A 1 86 ? -6.734 20.625 4.539 1 98.62 86 LYS A O 1
ATOM 662 N N . TYR A 1 87 ? -7.387 18.516 4.969 1 98.69 87 TYR A N 1
ATOM 663 C CA . TYR A 1 87 ? -8.648 19 5.527 1 98.69 87 TYR A CA 1
ATOM 664 C C . TYR A 1 87 ? -8.758 18.641 7.008 1 98.69 87 TYR A C 1
ATOM 666 O O . TYR A 1 87 ? -9.703 19.062 7.684 1 98.69 87 TYR A O 1
ATOM 674 N N . ASP A 1 88 ? -7.832 17.891 7.516 1 98.25 88 ASP A N 1
ATOM 675 C CA . ASP A 1 88 ? -7.762 17.594 8.945 1 98.25 88 ASP A CA 1
ATOM 676 C C . ASP A 1 88 ? -6.633 18.391 9.609 1 98.25 88 ASP A C 1
ATOM 678 O O . ASP A 1 88 ? -5.602 17.812 9.969 1 98.25 88 ASP A O 1
ATOM 682 N N . GLN A 1 89 ? -6.809 19.594 9.914 1 92.12 89 GLN A N 1
ATOM 683 C CA . GLN A 1 89 ? -5.777 20.516 10.383 1 92.12 89 GLN A CA 1
ATOM 684 C C . GLN A 1 89 ? -5.262 20.109 11.758 1 92.12 89 GLN A C 1
ATOM 686 O O . GLN A 1 89 ? -4.133 20.438 12.125 1 92.12 89 GLN A O 1
ATOM 691 N N . GLU A 1 90 ? -6.008 19.359 12.469 1 96.38 90 GLU A N 1
ATOM 692 C CA . GLU A 1 90 ? -5.617 18.969 13.82 1 96.38 90 GLU A CA 1
ATOM 693 C C . GLU A 1 90 ? -4.809 17.672 13.805 1 96.38 90 GLU A C 1
ATOM 695 O O . GLU A 1 90 ? -4.297 17.25 14.844 1 96.38 90 GLU A O 1
ATOM 700 N N . GLY A 1 91 ? -4.707 17.047 12.688 1 97.44 91 GLY A N 1
ATOM 701 C CA . GLY A 1 91 ? -3.936 15.82 12.562 1 97.44 91 GLY A CA 1
ATOM 702 C C . GLY A 1 91 ? -4.57 14.641 13.266 1 97.44 91 GLY A C 1
ATOM 703 O O . GLY A 1 91 ? -3.871 13.742 13.742 1 97.44 91 GLY A O 1
ATOM 704 N N . ARG A 1 92 ? -5.867 14.625 13.359 1 98.25 92 ARG A N 1
ATOM 705 C CA . ARG A 1 92 ? -6.605 13.609 14.102 1 98.25 92 ARG A CA 1
ATOM 706 C C . ARG A 1 92 ? -6.566 12.266 13.375 1 98.25 92 ARG A C 1
ATOM 708 O O . ARG A 1 92 ? -6.383 11.219 14 1 98.25 92 ARG A O 1
ATOM 715 N N . PHE A 1 93 ? -6.648 12.273 12.086 1 98.88 93 PHE A N 1
ATOM 716 C CA . PHE A 1 93 ? -6.922 11.047 11.359 1 98.88 93 PHE A CA 1
ATOM 717 C C . PHE A 1 93 ? -5.629 10.414 10.852 1 98.88 93 PHE A C 1
ATOM 719 O O . PHE A 1 93 ? -5.609 9.234 10.484 1 98.88 93 PHE A O 1
ATOM 726 N N . TYR A 1 94 ? -4.609 11.203 10.734 1 98.81 94 TYR A N 1
ATOM 727 C CA . TYR A 1 94 ? -3.354 10.664 10.219 1 98.81 94 TYR A CA 1
ATOM 728 C C . TYR A 1 94 ? -2.262 10.727 11.281 1 98.81 94 TYR A C 1
ATOM 730 O O . TYR A 1 94 ? -1.425 9.82 11.375 1 98.81 94 TYR A O 1
ATOM 738 N N . GLY A 1 95 ? -2.303 11.734 12.086 1 98.56 95 GLY A N 1
ATOM 739 C CA . GLY A 1 95 ? -1.315 11.906 13.141 1 98.56 95 GLY A CA 1
ATOM 740 C C . GLY A 1 95 ? -0.744 13.305 13.195 1 98.56 95 GLY A C 1
ATOM 741 O O . GLY A 1 95 ? -0.693 14.008 12.18 1 98.56 95 GLY A O 1
ATOM 742 N N . LYS A 1 96 ? -0.198 13.695 14.383 1 97.25 96 LYS A N 1
ATOM 743 C CA . LYS A 1 96 ? 0.323 15.039 14.625 1 97.25 96 LYS A CA 1
ATOM 744 C C . LYS A 1 96 ? 1.845 15.062 14.516 1 97.25 96 LYS A C 1
ATOM 746 O O . LYS A 1 96 ? 2.438 16.125 14.266 1 97.25 96 LYS A O 1
ATOM 751 N N . THR A 1 97 ? 2.43 13.953 14.828 1 98.12 97 THR A N 1
ATOM 752 C CA . THR A 1 97 ? 3.883 13.836 14.789 1 98.12 97 THR A CA 1
ATOM 753 C C . THR A 1 97 ? 4.316 12.812 13.742 1 98.12 97 THR A C 1
ATOM 755 O O . THR A 1 97 ? 3.498 12.031 13.258 1 98.12 97 THR A O 1
ATOM 758 N N . ALA A 1 98 ? 5.566 12.867 13.406 1 98.25 98 ALA A N 1
ATOM 759 C CA . ALA A 1 98 ? 6.109 11.891 12.461 1 98.25 98 ALA A CA 1
ATOM 760 C C . ALA A 1 98 ? 5.902 10.469 12.961 1 98.25 98 ALA A C 1
ATOM 762 O O . ALA A 1 98 ? 5.637 9.555 12.172 1 98.25 98 ALA A O 1
ATOM 763 N N . GLU A 1 99 ? 6.027 10.305 14.266 1 98.75 99 GLU A N 1
ATOM 764 C CA . GLU A 1 99 ? 5.863 8.977 14.859 1 98.75 99 GLU A CA 1
ATOM 765 C C . GLU A 1 99 ? 4.422 8.5 14.742 1 98.75 99 GLU A C 1
ATOM 767 O O . GLU A 1 99 ? 4.172 7.352 14.367 1 98.75 99 GLU A O 1
ATOM 772 N N . GLU A 1 100 ? 3.471 9.352 15.078 1 98.75 100 GLU A N 1
ATOM 773 C CA . GLU A 1 100 ? 2.062 8.984 14.961 1 98.75 100 GLU A CA 1
ATOM 774 C C . GLU A 1 100 ? 1.692 8.641 13.523 1 98.75 100 GLU A C 1
ATOM 776 O O . GLU A 1 100 ? 1.015 7.645 13.266 1 98.75 100 GLU A O 1
ATOM 781 N N . ARG A 1 101 ? 2.154 9.5 12.648 1 98.81 101 ARG A N 1
ATOM 782 C CA . ARG A 1 101 ? 1.869 9.289 11.234 1 98.81 101 ARG A CA 1
ATOM 783 C C . ARG A 1 101 ? 2.475 7.98 10.742 1 98.81 101 ARG A C 1
ATOM 785 O O . ARG A 1 101 ? 1.851 7.258 9.961 1 98.81 101 ARG A O 1
ATOM 792 N N . ALA A 1 102 ? 3.645 7.652 11.203 1 98.88 102 ALA A N 1
ATOM 793 C CA . ALA A 1 102 ? 4.32 6.426 10.789 1 98.88 102 ALA A CA 1
ATOM 794 C C . ALA A 1 102 ? 3.545 5.191 11.242 1 98.88 102 ALA A C 1
ATOM 796 O O . ALA A 1 102 ? 3.375 4.242 10.477 1 98.88 102 ALA A O 1
ATOM 797 N N . LEU A 1 103 ? 3.086 5.219 12.438 1 98.88 103 LEU A N 1
ATOM 798 C CA . LEU A 1 103 ? 2.357 4.07 12.961 1 98.88 103 LEU A CA 1
ATOM 799 C C . LEU A 1 103 ? 1.015 3.908 12.258 1 98.88 103 LEU A C 1
ATOM 801 O O . LEU A 1 103 ? 0.578 2.787 11.992 1 98.88 103 LEU A O 1
ATOM 805 N N . THR A 1 104 ? 0.373 5.016 11.992 1 98.94 104 THR A N 1
ATOM 806 C CA . THR A 1 104 ? -0.843 4.957 11.188 1 98.94 104 THR A CA 1
ATOM 807 C C . THR A 1 104 ? -0.546 4.418 9.789 1 98.94 104 THR A C 1
ATOM 809 O O . THR A 1 104 ? -1.252 3.533 9.297 1 98.94 104 THR A O 1
ATOM 812 N N . ALA A 1 105 ? 0.526 4.934 9.172 1 98.94 105 ALA A N 1
ATOM 813 C CA . ALA A 1 105 ? 0.92 4.5 7.836 1 98.94 105 ALA A CA 1
ATOM 814 C C . ALA A 1 105 ? 1.289 3.02 7.824 1 98.94 105 ALA A C 1
ATOM 816 O O . ALA A 1 105 ? 1.048 2.32 6.84 1 98.94 105 ALA A O 1
ATOM 817 N N . GLN A 1 106 ? 1.853 2.592 8.922 1 98.94 106 GLN A N 1
ATOM 818 C CA . GLN A 1 106 ? 2.223 1.188 9.07 1 98.94 106 GLN A CA 1
ATOM 819 C C . GLN A 1 106 ? 1.017 0.277 8.867 1 98.94 106 GLN A C 1
ATOM 821 O O . GLN A 1 106 ? 1.058 -0.64 8.039 1 98.94 106 GLN A O 1
ATOM 826 N N . TRP A 1 107 ? -0.042 0.547 9.438 1 98.94 107 TRP A N 1
ATOM 827 C CA . TRP A 1 107 ? -1.238 -0.279 9.32 1 98.94 107 TRP A CA 1
ATOM 828 C C . TRP A 1 107 ? -1.971 0.007 8.016 1 98.94 107 TRP A C 1
ATOM 830 O O . TRP A 1 107 ? -2.572 -0.892 7.422 1 98.94 107 TRP A O 1
ATOM 840 N N . LEU A 1 108 ? -1.927 1.293 7.578 1 98.94 108 LEU A N 1
ATOM 841 C CA . LEU A 1 108 ? -2.471 1.617 6.266 1 98.94 108 LEU A CA 1
ATOM 842 C C . LEU A 1 108 ? -1.793 0.789 5.176 1 98.94 108 LEU A C 1
ATOM 844 O O . LEU A 1 108 ? -2.469 0.149 4.367 1 98.94 108 LEU A O 1
ATOM 848 N N . THR A 1 109 ? -0.493 0.764 5.184 1 98.94 109 THR A N 1
ATOM 849 C CA . THR A 1 109 ? 0.233 0.094 4.109 1 98.94 109 THR A CA 1
ATOM 850 C C . THR A 1 109 ? 0.188 -1.421 4.289 1 98.94 109 THR A C 1
ATOM 852 O O . THR A 1 109 ? 0.212 -2.168 3.309 1 98.94 109 THR A O 1
ATOM 855 N N . TYR A 1 110 ? 0.015 -1.92 5.574 1 98.94 110 TYR A N 1
ATOM 856 C CA . TYR A 1 110 ? -0.251 -3.332 5.828 1 98.94 110 TYR A CA 1
ATOM 857 C C . TYR A 1 110 ? -1.54 -3.775 5.148 1 98.94 110 TYR A C 1
ATOM 859 O O . TYR A 1 110 ? -1.588 -4.84 4.527 1 98.94 110 TYR A O 1
ATOM 867 N N . GLN A 1 111 ? -2.49 -2.934 5.273 1 98.94 111 GLN A N 1
ATOM 868 C CA . GLN A 1 111 ? -3.764 -3.215 4.617 1 98.94 111 GLN A CA 1
ATOM 869 C C . GLN A 1 111 ? -3.621 -3.184 3.1 1 98.94 111 GLN A C 1
ATOM 871 O O . GLN A 1 111 ? -4.109 -4.078 2.406 1 98.94 111 GLN A O 1
ATOM 876 N N . LEU A 1 112 ? -3.018 -2.174 2.541 1 98.88 112 LEU A N 1
ATOM 877 C CA . LEU A 1 112 ? -2.949 -1.925 1.104 1 98.88 112 LEU A CA 1
ATOM 878 C C . LEU A 1 112 ? -2.1 -2.984 0.409 1 98.88 112 LEU A C 1
ATOM 880 O O . LEU A 1 112 ? -2.396 -3.381 -0.719 1 98.88 112 LEU A O 1
ATOM 884 N N . SER A 1 113 ? -1.043 -3.406 1.092 1 98.69 113 SER A N 1
ATOM 885 C CA . SER A 1 113 ? -0.082 -4.289 0.437 1 98.69 113 SER A CA 1
ATOM 886 C C . SER A 1 113 ? -0.32 -5.746 0.818 1 98.69 113 SER A C 1
ATOM 888 O O . SER A 1 113 ? 0.088 -6.656 0.095 1 98.69 113 SER A O 1
ATOM 890 N N . GLY A 1 114 ? -0.927 -5.977 1.939 1 98.5 114 GLY A N 1
ATOM 891 C CA . GLY A 1 114 ? -1.071 -7.32 2.475 1 98.5 114 GLY A CA 1
ATOM 892 C C . GLY A 1 114 ? -2.498 -7.832 2.428 1 98.5 114 GLY A C 1
ATOM 893 O O . GLY A 1 114 ? -2.877 -8.555 1.501 1 98.5 114 GLY A O 1
ATOM 894 N N . LEU A 1 115 ? -3.312 -7.289 3.293 1 98.81 115 LEU A N 1
ATOM 895 C CA . LEU A 1 115 ? -4.648 -7.844 3.482 1 98.81 115 LEU A CA 1
ATOM 896 C C . LEU A 1 115 ? -5.496 -7.66 2.229 1 98.81 115 LEU A C 1
ATOM 898 O O . LEU A 1 115 ? -6.137 -8.609 1.763 1 98.81 115 LEU A O 1
ATOM 902 N N . GLY A 1 116 ? -5.492 -6.461 1.657 1 98.5 116 GLY A N 1
ATOM 903 C CA . GLY A 1 116 ? -6.301 -6.176 0.48 1 98.5 116 GLY A CA 1
ATOM 904 C C . GLY A 1 116 ? -6.023 -7.121 -0.674 1 98.5 116 GLY A C 1
ATOM 905 O O . GLY A 1 116 ? -6.906 -7.875 -1.092 1 98.5 116 GLY A O 1
ATOM 906 N N . PRO A 1 117 ? -4.789 -7.133 -1.141 1 98.5 117 PRO A N 1
ATOM 907 C CA . PRO A 1 117 ? -4.445 -8.008 -2.268 1 98.5 117 PRO A CA 1
ATOM 908 C C . PRO A 1 117 ? -4.688 -9.484 -1.964 1 98.5 117 PRO A C 1
ATOM 910 O O . PRO A 1 117 ? -5.188 -10.219 -2.818 1 98.5 117 PRO A O 1
ATOM 913 N N . SER A 1 118 ? -4.371 -9.953 -0.74 1 98.56 118 SER A N 1
ATOM 914 C CA . SER A 1 118 ? -4.531 -11.359 -0.399 1 98.56 118 SER A CA 1
ATOM 915 C C . SER A 1 118 ? -6 -11.766 -0.409 1 98.56 118 SER A C 1
ATOM 917 O O . SER A 1 118 ? -6.379 -12.742 -1.066 1 98.56 118 SER A O 1
ATOM 919 N N . GLN A 1 119 ? -6.789 -11.039 0.299 1 98.69 119 GLN A N 1
ATOM 920 C CA . GLN A 1 119 ? -8.219 -11.328 0.319 1 98.69 119 GLN A CA 1
ATOM 921 C C . GLN A 1 119 ? -8.836 -11.148 -1.064 1 98.69 119 GLN A C 1
ATOM 923 O O . GLN A 1 119 ? -9.75 -11.883 -1.444 1 98.69 119 GLN A O 1
ATOM 928 N N . GLY A 1 120 ? -8.367 -10.125 -1.79 1 97.88 120 GLY A N 1
ATOM 929 C CA . GLY A 1 120 ? -8.828 -9.922 -3.156 1 97.88 120 GLY A CA 1
ATOM 930 C C . GLY A 1 120 ? -8.609 -11.133 -4.043 1 97.88 120 GLY A C 1
ATOM 931 O O . GLY A 1 120 ? -9.445 -11.461 -4.883 1 97.88 120 GLY A O 1
ATOM 932 N N . GLN A 1 121 ? -7.512 -11.82 -3.871 1 97.94 121 GLN A N 1
ATOM 933 C CA . GLN A 1 121 ? -7.234 -13.016 -4.668 1 97.94 121 GLN A CA 1
ATOM 934 C C . GLN A 1 121 ? -8.148 -14.164 -4.266 1 97.94 121 GLN A C 1
ATOM 936 O O . GLN A 1 121 ? -8.594 -14.938 -5.117 1 97.94 121 GLN A O 1
ATOM 941 N N . VAL A 1 122 ? -8.398 -14.32 -2.953 1 98.44 122 VAL A N 1
ATOM 942 C CA . VAL A 1 122 ? -9.336 -15.352 -2.521 1 98.44 122 VAL A CA 1
ATOM 943 C C . VAL A 1 122 ? -10.695 -15.117 -3.182 1 98.44 122 VAL A C 1
ATOM 945 O O . VAL A 1 122 ? -11.281 -16.047 -3.754 1 98.44 122 VAL A O 1
ATOM 948 N N . ASN A 1 123 ? -11.156 -13.836 -3.102 1 97.38 123 ASN A N 1
ATOM 949 C CA . ASN A 1 123 ? -12.422 -13.484 -3.732 1 97.38 123 ASN A CA 1
ATOM 950 C C . ASN A 1 123 ? -12.43 -13.828 -5.219 1 97.38 123 ASN A C 1
ATOM 952 O O . ASN A 1 123 ? -13.383 -14.43 -5.719 1 97.38 123 ASN A O 1
ATOM 956 N N . TRP A 1 124 ? -11.383 -13.492 -5.883 1 96.25 124 TRP A N 1
ATOM 957 C CA . TRP A 1 124 ? -11.297 -13.68 -7.328 1 96.25 124 TRP A CA 1
ATOM 958 C C . TRP A 1 124 ? -11.289 -15.164 -7.684 1 96.25 124 TRP A C 1
ATOM 960 O O . TRP A 1 124 ? -11.953 -15.586 -8.633 1 96.25 124 TRP A O 1
ATOM 970 N N . LEU A 1 125 ? -10.562 -15.938 -6.926 1 97.56 125 LEU A N 1
ATOM 971 C CA . LEU A 1 125 ? -10.445 -17.375 -7.184 1 97.56 125 LEU A CA 1
ATOM 972 C C . LEU A 1 125 ? -11.781 -18.062 -6.98 1 97.56 125 LEU A C 1
ATOM 974 O O . LEU A 1 125 ? -12.141 -18.969 -7.738 1 97.56 125 LEU A O 1
ATOM 978 N N . ILE A 1 126 ? -12.5 -17.578 -6.035 1 97.44 126 ILE A N 1
ATOM 979 C CA . ILE A 1 126 ? -13.758 -18.234 -5.668 1 97.44 126 ILE A CA 1
ATOM 980 C C . ILE A 1 126 ? -14.852 -17.828 -6.652 1 97.44 126 ILE A C 1
ATOM 982 O O . ILE A 1 126 ? -15.641 -18.672 -7.094 1 97.44 126 ILE A O 1
ATOM 986 N N . HIS A 1 127 ? -14.812 -16.578 -7.098 1 96.44 127 HIS A N 1
ATOM 987 C CA . HIS A 1 127 ? -16.031 -16.094 -7.734 1 96.44 127 HIS A CA 1
ATOM 988 C C . HIS A 1 127 ? -15.812 -15.844 -9.219 1 96.44 127 HIS A C 1
ATOM 990 O O . HIS A 1 127 ? -16.766 -15.82 -10 1 96.44 127 HIS A O 1
ATOM 996 N N . TYR A 1 128 ? -14.57 -15.688 -9.641 1 95.69 128 TYR A N 1
ATOM 997 C CA . TYR A 1 128 ? -14.422 -15.141 -10.984 1 95.69 128 TYR A CA 1
ATOM 998 C C . TYR A 1 128 ? -13.438 -15.961 -11.805 1 95.69 128 TYR A C 1
ATOM 1000 O O . TYR A 1 128 ? -13.445 -15.906 -13.039 1 95.69 128 TYR A O 1
ATOM 1008 N N . PHE A 1 129 ? -12.586 -16.766 -11.234 1 96.88 129 PHE A N 1
ATOM 1009 C CA . PHE A 1 129 ? -11.5 -17.438 -11.922 1 96.88 129 PHE A CA 1
ATOM 1010 C C . PHE A 1 129 ? -12.031 -18.406 -12.977 1 96.88 129 PHE A C 1
ATOM 1012 O O . PHE A 1 129 ? -11.57 -18.406 -14.117 1 96.88 129 PHE A O 1
ATOM 1019 N N . GLU A 1 130 ? -12.984 -19.188 -12.594 1 97.5 130 GLU A N 1
ATOM 1020 C CA . GLU A 1 130 ? -13.492 -20.203 -13.5 1 97.5 130 GLU A CA 1
ATOM 1021 C C . GLU A 1 130 ? -14.141 -19.578 -14.734 1 97.5 130 GLU A C 1
ATOM 1023 O O . GLU A 1 130 ? -13.891 -20 -15.859 1 97.5 130 GLU A O 1
ATOM 1028 N N . SER A 1 131 ? -14.969 -18.578 -14.531 1 97.12 131 SER A N 1
ATOM 1029 C CA . SER A 1 131 ? -15.625 -17.922 -15.656 1 97.12 131 SER A CA 1
ATOM 1030 C C . SER A 1 131 ? -14.609 -17.203 -16.547 1 97.12 131 SER A C 1
ATOM 1032 O O . SER A 1 131 ? -14.766 -17.188 -17.766 1 97.12 131 SER A O 1
ATOM 1034 N N . ALA A 1 132 ? -13.562 -16.703 -16 1 95.19 132 ALA A N 1
ATOM 1035 C CA . ALA A 1 132 ? -12.586 -15.922 -16.75 1 95.19 132 ALA A CA 1
ATOM 1036 C C . ALA A 1 132 ? -11.609 -16.828 -17.5 1 95.19 132 ALA A C 1
ATOM 1038 O O . ALA A 1 132 ? -11.125 -16.453 -18.578 1 95.19 132 ALA A O 1
ATOM 1039 N N . SER A 1 133 ? -11.359 -18 -16.953 1 96.06 133 SER A N 1
ATOM 1040 C CA . SER A 1 133 ? -10.266 -18.797 -17.484 1 96.06 133 SER A CA 1
ATOM 1041 C C . SER A 1 133 ? -10.789 -20.047 -18.172 1 96.06 133 SER A C 1
ATOM 1043 O O . SER A 1 133 ? -10.062 -20.688 -18.938 1 96.06 133 SER A O 1
ATOM 1045 N N . GLY A 1 134 ? -11.953 -20.453 -17.781 1 96.81 134 GLY A N 1
ATOM 1046 C CA . GLY A 1 134 ? -12.539 -21.656 -18.344 1 96.81 134 GLY A CA 1
ATOM 1047 C C . GLY A 1 134 ? -12.148 -22.906 -17.594 1 96.81 134 GLY A C 1
ATOM 1048 O O . GLY A 1 134 ? -12.562 -24.016 -17.969 1 96.81 134 GLY A O 1
ATOM 1049 N N . VAL A 1 135 ? -11.289 -22.719 -16.562 1 96.69 135 VAL A N 1
ATOM 1050 C CA . VAL A 1 135 ? -10.891 -23.875 -15.758 1 96.69 135 VAL A CA 1
ATOM 1051 C C . VAL A 1 135 ? -11.07 -23.562 -14.273 1 96.69 135 VAL A C 1
ATOM 1053 O O . VAL A 1 135 ? -11.086 -22.406 -13.875 1 96.69 135 VAL A O 1
ATOM 1056 N N . LYS A 1 136 ? -11.195 -24.656 -13.5 1 96.44 136 LYS A N 1
ATOM 1057 C CA . LYS A 1 136 ? -11.305 -24.469 -12.055 1 96.44 136 LYS A CA 1
ATOM 1058 C C . LYS A 1 136 ? -9.945 -24.141 -11.438 1 96.44 136 LYS A C 1
ATOM 1060 O O . LYS A 1 136 ? -8.914 -24.625 -11.906 1 96.44 136 LYS A O 1
ATOM 1065 N N . ALA A 1 137 ? -9.984 -23.375 -10.359 1 95.44 137 ALA A N 1
ATOM 1066 C CA . ALA A 1 137 ? -8.75 -23.047 -9.641 1 95.44 137 ALA A CA 1
ATOM 1067 C C . ALA A 1 137 ? -8.18 -24.281 -8.945 1 95.44 137 ALA A C 1
ATOM 1069 O O . ALA A 1 137 ? -8.922 -25.078 -8.375 1 95.44 137 ALA A O 1
ATOM 1070 N N . GLN A 1 138 ? -6.867 -24.359 -8.977 1 96 138 GLN A N 1
ATOM 1071 C CA . GLN A 1 138 ? -6.211 -25.391 -8.18 1 96 138 GLN A CA 1
ATOM 1072 C C . GLN A 1 138 ? -6.434 -25.156 -6.688 1 96 138 GLN A C 1
ATOM 1074 O O . GLN A 1 138 ? -6.328 -24.031 -6.203 1 96 138 GLN A O 1
ATOM 1079 N N . PRO A 1 139 ? -6.758 -26.234 -6.004 1 96.94 139 PRO A N 1
ATOM 1080 C CA . PRO A 1 139 ? -6.965 -26.078 -4.562 1 96.94 139 PRO A CA 1
ATOM 1081 C C . PRO A 1 139 ? -5.742 -25.5 -3.852 1 96.94 139 PRO A C 1
ATOM 1083 O O . PRO A 1 139 ? -5.883 -24.766 -2.865 1 96.94 139 PRO A O 1
ATOM 1086 N N . GLU A 1 140 ? -4.562 -25.812 -4.371 1 97.38 140 GLU A N 1
ATOM 1087 C CA . GLU A 1 140 ? -3.318 -25.359 -3.754 1 97.38 140 GLU A CA 1
ATOM 1088 C C . GLU A 1 140 ? -3.17 -23.844 -3.861 1 97.38 140 GLU A C 1
ATOM 1090 O O . GLU A 1 140 ? -2.605 -23.203 -2.969 1 97.38 140 GLU A O 1
ATOM 1095 N N . MET A 1 141 ? -3.695 -23.312 -4.922 1 95.94 141 MET A N 1
ATOM 1096 C CA . MET A 1 141 ? -3.646 -21.859 -5.098 1 95.94 141 MET A CA 1
ATOM 1097 C C . MET A 1 141 ? -4.582 -21.172 -4.117 1 95.94 141 MET A C 1
ATOM 1099 O O . MET A 1 141 ? -4.203 -20.172 -3.494 1 95.94 141 MET A O 1
ATOM 1103 N N . LEU A 1 142 ? -5.754 -21.672 -4.082 1 97.62 142 LEU A N 1
ATOM 1104 C CA . LEU A 1 142 ? -6.715 -21.125 -3.133 1 97.62 142 LEU A CA 1
ATOM 1105 C C . LEU A 1 142 ? -6.184 -21.219 -1.707 1 97.62 142 LEU A C 1
ATOM 1107 O O . LEU A 1 142 ? -6.305 -20.266 -0.929 1 97.62 1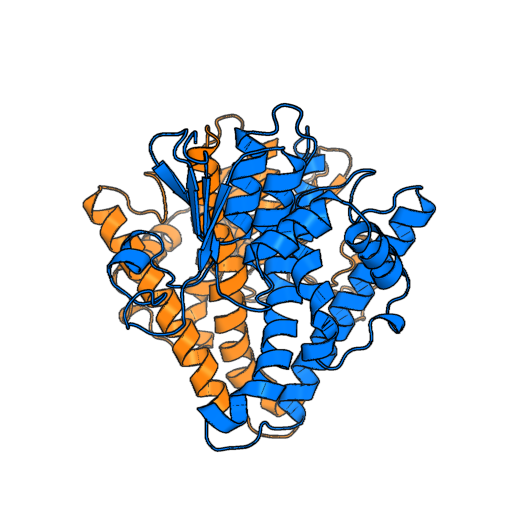42 LEU A O 1
ATOM 1111 N N . LYS A 1 143 ? -5.621 -22.344 -1.387 1 97.62 143 LYS A N 1
ATOM 1112 C CA . LYS A 1 143 ? -5.066 -22.547 -0.053 1 97.62 143 LYS A CA 1
ATOM 1113 C C . LYS A 1 143 ? -4.004 -21.5 0.268 1 97.62 143 LYS A C 1
ATOM 1115 O O . LYS A 1 143 ? -3.957 -20.984 1.382 1 97.62 143 LYS A O 1
ATOM 1120 N N . ARG A 1 144 ? -3.131 -21.219 -0.626 1 96.69 144 ARG A N 1
ATOM 1121 C CA . ARG A 1 144 ? -2.08 -20.219 -0.415 1 96.69 144 ARG A CA 1
ATOM 1122 C C . ARG A 1 144 ? -2.668 -18.891 0.028 1 96.69 144 ARG A C 1
ATOM 1124 O O . ARG A 1 144 ? -2.238 -18.312 1.032 1 96.69 144 ARG A O 1
ATOM 1131 N N . PHE A 1 145 ? -3.645 -18.422 -0.72 1 97.94 145 PHE A N 1
ATOM 1132 C CA . PHE A 1 145 ? -4.18 -17.094 -0.453 1 97.94 145 PHE A CA 1
ATOM 1133 C C . PHE A 1 145 ? -5.059 -17.094 0.793 1 97.94 145 PHE A C 1
ATOM 1135 O O . PHE A 1 145 ? -5.094 -16.125 1.542 1 97.94 145 PHE A O 1
ATOM 1142 N N . ARG A 1 146 ? -5.77 -18.172 0.992 1 98.5 146 ARG A N 1
ATOM 1143 C CA . ARG A 1 146 ? -6.574 -18.266 2.205 1 98.5 146 ARG A CA 1
ATOM 1144 C C . ARG A 1 146 ? -5.695 -18.281 3.449 1 98.5 146 ARG A C 1
ATOM 1146 O O . ARG A 1 146 ? -5.996 -17.625 4.441 1 98.5 146 ARG A O 1
ATOM 1153 N N . ASP A 1 147 ? -4.594 -19.078 3.387 1 98.38 147 ASP A N 1
ATOM 1154 C CA . ASP A 1 147 ? -3.664 -19.125 4.512 1 98.38 147 ASP A CA 1
ATOM 1155 C C . ASP A 1 147 ? -3.076 -17.75 4.801 1 98.38 147 ASP A C 1
ATOM 1157 O O . ASP A 1 147 ? -2.982 -17.344 5.961 1 98.38 147 ASP A O 1
ATOM 1161 N N . GLU A 1 148 ? -2.693 -17.078 3.748 1 98.38 148 GLU A N 1
ATOM 1162 C CA . GLU A 1 148 ? -2.117 -15.75 3.932 1 98.38 148 GLU A CA 1
ATOM 1163 C C . GLU A 1 148 ? -3.15 -14.773 4.477 1 98.38 148 GLU A C 1
ATOM 1165 O O . GLU A 1 148 ? -2.85 -13.969 5.367 1 98.38 148 GLU A O 1
ATOM 1170 N N . THR A 1 149 ? -4.332 -14.789 3.936 1 98.88 149 THR A N 1
ATOM 1171 C CA . THR A 1 149 ? -5.395 -13.906 4.41 1 98.88 149 THR A CA 1
ATOM 1172 C C . THR A 1 149 ? -5.695 -14.172 5.883 1 98.88 149 THR A C 1
ATOM 1174 O O . THR A 1 149 ? -5.809 -13.227 6.672 1 98.88 149 THR A O 1
ATOM 1177 N N . ASP A 1 150 ? -5.777 -15.43 6.234 1 98.88 150 ASP A N 1
ATOM 1178 C CA . ASP A 1 150 ? -5.996 -15.812 7.625 1 98.88 150 ASP A CA 1
ATOM 1179 C C . ASP A 1 150 ? -4.887 -15.273 8.523 1 98.88 150 ASP A C 1
ATOM 1181 O O . ASP A 1 150 ? -5.156 -14.727 9.594 1 98.88 150 ASP A O 1
ATOM 1185 N N . ARG A 1 151 ? -3.658 -15.414 8.078 1 98.5 151 ARG A N 1
ATOM 1186 C CA . ARG A 1 151 ? -2.51 -14.93 8.836 1 98.5 151 ARG A CA 1
ATOM 1187 C C . ARG A 1 151 ? -2.611 -13.422 9.078 1 98.5 151 ARG A C 1
ATOM 1189 O O . ARG A 1 151 ? -2.389 -12.953 10.195 1 98.5 151 ARG A O 1
ATOM 1196 N N . LEU A 1 152 ? -2.986 -12.727 8.102 1 98.88 152 LEU A N 1
ATOM 1197 C CA . LEU A 1 152 ? -3.061 -11.273 8.172 1 98.88 152 LEU A CA 1
ATOM 1198 C C . LEU A 1 152 ? -4.18 -10.828 9.109 1 98.88 152 LEU A C 1
ATOM 1200 O O . LEU A 1 152 ? -4.008 -9.883 9.875 1 98.88 152 LEU A O 1
ATOM 1204 N N . TYR A 1 153 ? -5.301 -11.484 9.055 1 98.94 153 TYR A N 1
ATOM 1205 C CA . TYR A 1 153 ? -6.395 -11.164 9.961 1 98.94 153 TYR A CA 1
ATOM 1206 C C . TYR A 1 153 ? -6.016 -11.477 11.406 1 98.94 153 TYR A C 1
ATOM 1208 O O . TYR A 1 153 ? -6.422 -10.766 12.328 1 98.94 153 TYR A O 1
ATOM 1216 N N . LYS A 1 154 ? -5.262 -12.523 11.602 1 98.88 154 LYS A N 1
ATOM 1217 C CA . LYS A 1 154 ? -4.848 -12.875 12.961 1 98.88 154 LYS A CA 1
ATOM 1218 C C . LYS A 1 154 ? -3.918 -11.812 13.539 1 98.88 154 LYS A C 1
ATOM 1220 O O . LYS A 1 154 ? -3.984 -11.516 14.734 1 98.88 154 LYS A O 1
ATOM 1225 N N . ILE A 1 155 ? -3.086 -11.297 12.727 1 98.88 155 ILE A N 1
ATOM 1226 C CA . ILE A 1 155 ? -2.215 -10.219 13.172 1 98.88 155 ILE A CA 1
ATOM 1227 C C . ILE A 1 155 ? -3.053 -8.992 13.531 1 98.88 155 ILE A C 1
ATOM 1229 O O . ILE A 1 155 ? -2.83 -8.359 14.57 1 98.88 155 ILE A O 1
ATOM 1233 N N . LEU A 1 156 ? -4.012 -8.648 12.664 1 98.94 156 LEU A N 1
ATOM 1234 C CA . LEU A 1 156 ? -4.91 -7.539 12.953 1 98.94 156 LEU A CA 1
ATOM 1235 C C . LEU A 1 156 ? -5.688 -7.785 14.25 1 98.94 156 LEU A C 1
ATOM 1237 O O . LEU A 1 156 ? -5.84 -6.879 15.07 1 98.94 156 LEU A O 1
ATOM 1241 N N . ASP A 1 157 ? -6.168 -8.969 14.406 1 98.94 157 ASP A N 1
ATOM 1242 C CA . ASP A 1 157 ? -6.918 -9.336 15.602 1 98.94 157 ASP A CA 1
ATOM 1243 C C . ASP A 1 157 ? -6.059 -9.18 16.859 1 98.94 157 ASP A C 1
ATOM 1245 O O . ASP A 1 157 ? -6.531 -8.672 17.875 1 98.94 157 ASP A O 1
ATOM 1249 N N . GLY A 1 158 ? -4.816 -9.656 16.766 1 98.81 158 GLY A N 1
ATOM 1250 C CA . GLY A 1 158 ? -3.883 -9.469 17.859 1 98.81 158 GLY A CA 1
ATOM 1251 C C . GLY A 1 158 ? -3.625 -8.008 18.188 1 98.81 158 GLY A C 1
ATOM 1252 O O . GLY A 1 158 ? -3.557 -7.629 19.359 1 98.81 158 GLY A O 1
ATOM 1253 N N . GLN A 1 159 ? -3.5 -7.199 17.172 1 98.88 159 GLN A N 1
ATOM 1254 C CA . GLN A 1 159 ? -3.303 -5.77 17.375 1 98.88 159 GLN A CA 1
ATOM 1255 C C . GLN A 1 159 ? -4.5 -5.141 18.078 1 98.88 159 GLN A C 1
ATOM 1257 O O . GLN A 1 159 ? -4.332 -4.34 19 1 98.88 159 GLN A O 1
ATOM 1262 N N . LEU A 1 160 ? -5.648 -5.453 17.656 1 98.94 160 LEU A N 1
ATOM 1263 C CA . LEU A 1 160 ? -6.859 -4.887 18.234 1 98.94 160 LEU A CA 1
ATOM 1264 C C . LEU A 1 160 ? -7.035 -5.355 19.672 1 98.94 160 LEU A C 1
ATOM 1266 O O . LEU A 1 160 ? -7.543 -4.613 20.516 1 98.94 160 LEU A O 1
ATOM 1270 N N . ALA A 1 161 ? -6.598 -6.59 19.938 1 98.88 161 ALA A N 1
ATOM 1271 C CA . ALA A 1 161 ? -6.594 -7.066 21.328 1 98.88 161 ALA A CA 1
ATOM 1272 C C . ALA A 1 161 ? -5.684 -6.211 22.188 1 98.88 161 ALA A C 1
ATOM 1274 O O . ALA A 1 161 ? -6.066 -5.809 23.297 1 98.88 161 ALA A O 1
ATOM 1275 N N . ARG A 1 162 ? -4.492 -5.965 21.719 1 98.5 162 ARG A N 1
ATOM 1276 C CA . ARG A 1 162 ? -3.547 -5.129 22.453 1 98.5 162 ARG A CA 1
ATOM 1277 C C . ARG A 1 162 ? -4.102 -3.723 22.656 1 98.5 162 ARG A C 1
ATOM 1279 O O . ARG A 1 162 ? -3.953 -3.139 23.734 1 98.5 162 ARG A O 1
ATOM 1286 N N . GLN A 1 163 ? -4.684 -3.16 21.641 1 98.75 163 GLN A N 1
ATOM 1287 C CA . GLN A 1 163 ? -5.305 -1.841 21.719 1 98.75 163 GLN A CA 1
ATOM 1288 C C . GLN A 1 163 ? -6.406 -1.806 22.766 1 98.75 163 GLN A C 1
ATOM 1290 O O . GLN A 1 163 ? -6.504 -0.847 23.531 1 98.75 163 GLN A O 1
ATOM 1295 N N . ALA A 1 164 ? -7.234 -2.824 22.797 1 98.44 164 ALA A N 1
ATOM 1296 C CA . ALA A 1 164 ? -8.32 -2.9 23.781 1 98.44 164 ALA A CA 1
ATOM 1297 C C . ALA A 1 164 ? -7.781 -2.893 25.203 1 98.44 164 ALA A C 1
ATOM 1299 O O . ALA A 1 164 ? -8.328 -2.217 26.078 1 98.44 164 ALA A O 1
ATOM 1300 N N . LYS A 1 165 ? -6.75 -3.621 25.406 1 98.38 165 LYS A N 1
ATOM 1301 C CA . LYS A 1 165 ? -6.109 -3.65 26.719 1 98.38 165 LYS A CA 1
ATOM 1302 C C . LYS A 1 165 ? -5.59 -2.27 27.109 1 98.38 165 LYS A C 1
ATOM 1304 O O . LYS A 1 165 ? -5.582 -1.91 28.281 1 98.38 165 LYS A O 1
ATOM 1309 N N . ALA A 1 166 ? -5.207 -1.541 26.109 1 98.12 166 ALA A N 1
ATOM 1310 C CA . ALA A 1 166 ? -4.676 -0.201 26.344 1 98.12 166 ALA A CA 1
ATOM 1311 C C . ALA A 1 166 ? -5.801 0.833 26.391 1 98.12 166 ALA A C 1
ATOM 1313 O O . ALA A 1 166 ? -5.539 2.035 26.484 1 98.12 166 ALA A O 1
ATOM 1314 N N . GLY A 1 167 ? -7.031 0.402 26.219 1 98.12 167 GLY A N 1
ATOM 1315 C CA . GLY A 1 167 ? -8.18 1.278 26.375 1 98.12 167 GLY A CA 1
ATOM 1316 C C . GLY A 1 167 ? -8.648 1.883 25.062 1 98.12 167 GLY A C 1
ATOM 1317 O O . GLY A 1 167 ? -9.391 2.865 25.062 1 98.12 167 GLY A O 1
ATOM 1318 N N . SER A 1 168 ? -8.164 1.336 23.984 1 98.44 168 SER A N 1
ATOM 1319 C CA . SER A 1 168 ? -8.562 1.851 22.672 1 98.44 168 SER A CA 1
ATOM 1320 C C . SER A 1 168 ? -9.367 0.816 21.891 1 98.44 168 SER A C 1
ATOM 1322 O O . SER A 1 168 ? -9.078 -0.382 21.969 1 98.44 168 SER A O 1
ATOM 1324 N N . GLN A 1 169 ? -10.305 1.259 21.031 1 98 169 GLN A N 1
ATOM 1325 C CA . GLN A 1 169 ? -11.117 0.36 20.219 1 98 169 GLN A CA 1
ATOM 1326 C C . GLN A 1 169 ? -10.703 0.42 18.75 1 98 169 GLN A C 1
ATOM 1328 O O . GLN A 1 169 ? -11.391 -0.118 17.891 1 98 169 GLN A O 1
ATOM 1333 N N . TYR A 1 170 ? -9.625 1.13 18.484 1 98.88 170 TYR A N 1
ATOM 1334 C CA . TYR A 1 170 ? -9.203 1.355 17.094 1 98.88 170 TYR A CA 1
ATOM 1335 C C . TYR A 1 170 ? -7.867 0.678 16.812 1 98.88 170 TYR A C 1
ATOM 1337 O O . TYR A 1 170 ? -7.234 0.135 17.719 1 98.88 170 TYR A O 1
ATOM 1345 N N . ILE A 1 171 ? -7.465 0.618 15.609 1 98.94 171 ILE A N 1
ATOM 1346 C CA . ILE A 1 171 ? -6.348 -0.204 15.156 1 98.94 171 ILE A CA 1
ATOM 1347 C C . ILE A 1 171 ? -5.039 0.354 15.711 1 98.94 171 ILE A C 1
ATOM 1349 O O . ILE A 1 171 ? -4.152 -0.405 16.109 1 98.94 171 ILE A O 1
ATOM 1353 N N . VAL A 1 172 ? -4.895 1.612 15.648 1 98.75 172 VAL A N 1
ATOM 1354 C CA . VAL A 1 172 ? -3.693 2.268 16.156 1 98.75 172 VAL A CA 1
ATOM 1355 C C . VAL A 1 172 ? -4.082 3.521 16.938 1 98.75 172 VAL A C 1
ATOM 1357 O O . VAL A 1 172 ? -5.148 4.094 16.703 1 98.75 172 VAL A O 1
ATOM 1360 N N . HIS A 1 173 ? -3.285 3.973 17.844 1 98.5 173 HIS A N 1
ATOM 1361 C CA . HIS A 1 173 ? -3.52 5.113 18.719 1 98.5 173 HIS A CA 1
ATOM 1362 C C . HIS A 1 173 ? -4.828 4.957 19.5 1 98.5 173 HIS A C 1
ATOM 1364 O O . HIS A 1 173 ? -5.297 3.836 19.703 1 98.5 173 HIS A O 1
ATOM 1370 N N . ASP A 1 174 ? -5.344 5.996 20.078 1 98.12 174 ASP A N 1
ATOM 1371 C CA . ASP A 1 174 ? -6.547 5.953 20.906 1 98.12 174 ASP A CA 1
ATOM 1372 C C . ASP A 1 174 ? -7.715 6.645 20.203 1 98.12 174 ASP A C 1
ATOM 1374 O O . ASP A 1 174 ? -8.586 7.223 20.859 1 98.12 174 ASP A O 1
ATOM 1378 N N . ARG A 1 175 ? -7.641 6.645 18.922 1 98.31 175 ARG A N 1
ATOM 1379 C CA . ARG A 1 175 ? -8.656 7.301 18.094 1 98.31 175 ARG A CA 1
ATOM 1380 C C . ARG A 1 175 ? -8.742 6.66 16.719 1 98.31 175 ARG A C 1
ATOM 1382 O O . ARG A 1 175 ? -7.828 5.949 16.297 1 98.31 175 ARG A O 1
ATOM 1389 N N . ILE A 1 176 ? -9.859 6.973 16.047 1 98.75 176 ILE A N 1
ATOM 1390 C CA . ILE A 1 176 ? -10.023 6.477 14.688 1 98.75 176 ILE A CA 1
ATOM 1391 C C . ILE A 1 176 ? -9.039 7.18 13.758 1 98.75 176 ILE A C 1
ATOM 1393 O O . ILE A 1 176 ? -8.797 8.383 13.891 1 98.75 176 ILE A O 1
ATOM 1397 N N . THR A 1 177 ? -8.438 6.469 12.859 1 98.94 177 THR A N 1
ATOM 1398 C CA . THR A 1 177 ? -7.5 7.02 11.891 1 98.94 177 THR A CA 1
ATOM 1399 C C . THR A 1 177 ? -7.801 6.48 10.492 1 98.94 177 THR A C 1
ATOM 1401 O O . THR A 1 177 ? -8.695 5.652 10.32 1 98.94 177 THR A O 1
ATOM 1404 N N . ILE A 1 178 ? -7.016 6.898 9.547 1 98.94 178 ILE A N 1
ATOM 1405 C CA . ILE A 1 178 ? -7.191 6.449 8.172 1 98.94 178 ILE A CA 1
ATOM 1406 C C . ILE A 1 178 ? -6.863 4.961 8.07 1 98.94 178 ILE A C 1
ATOM 1408 O O . ILE A 1 178 ? -7.281 4.289 7.121 1 98.94 178 ILE A O 1
ATOM 1412 N N . ALA A 1 179 ? -6.117 4.418 9.008 1 98.94 179 ALA A N 1
ATOM 1413 C CA . ALA A 1 179 ? -5.887 2.975 9.023 1 98.94 179 ALA A CA 1
ATOM 1414 C C . ALA A 1 179 ? -7.195 2.213 9.211 1 98.94 179 ALA A C 1
ATOM 1416 O O . ALA A 1 179 ? -7.426 1.192 8.562 1 98.94 179 ALA A O 1
ATOM 1417 N N . ASP A 1 180 ? -8.047 2.697 10.094 1 98.94 180 ASP A N 1
ATOM 1418 C CA . ASP A 1 180 ? -9.328 2.037 10.312 1 98.94 180 ASP A CA 1
ATOM 1419 C C . ASP A 1 180 ? -10.172 2.029 9.039 1 98.94 180 ASP A C 1
ATOM 1421 O O . ASP A 1 180 ? -10.75 1.002 8.68 1 98.94 180 ASP A O 1
ATOM 1425 N N . PHE A 1 181 ? -10.195 3.143 8.391 1 98.94 181 PHE A N 1
ATOM 1426 C CA . PHE A 1 181 ? -11 3.262 7.176 1 98.94 181 PHE A CA 1
ATOM 1427 C C . PHE A 1 181 ? -10.461 2.35 6.082 1 98.94 181 PHE A C 1
ATOM 1429 O O . PHE A 1 181 ? -11.227 1.823 5.273 1 98.94 181 PHE A O 1
ATOM 1436 N N . ALA A 1 182 ? -9.172 2.172 6.043 1 98.94 182 ALA A N 1
ATOM 1437 C CA . ALA A 1 182 ? -8.547 1.327 5.031 1 98.94 182 ALA A CA 1
ATOM 1438 C C . ALA A 1 182 ? -8.984 -0.126 5.176 1 98.94 182 ALA A C 1
ATOM 1440 O O . ALA A 1 182 ? -9.102 -0.849 4.184 1 98.94 182 ALA A O 1
ATOM 1441 N N . PHE A 1 183 ? -9.227 -0.539 6.371 1 98.94 183 PHE A N 1
ATOM 1442 C CA . PHE A 1 183 ? -9.492 -1.948 6.633 1 98.94 183 PHE A CA 1
ATOM 1443 C C . PHE A 1 183 ? -10.984 -2.25 6.508 1 98.94 183 PHE A C 1
ATOM 1445 O O . PHE A 1 183 ? -11.367 -3.355 6.125 1 98.94 183 PHE A O 1
ATOM 1452 N N . TYR A 1 184 ? -11.82 -1.33 6.863 1 98.81 184 TYR A N 1
ATOM 1453 C CA . TYR A 1 184 ? -13.211 -1.634 7.191 1 98.81 184 TYR A CA 1
ATOM 1454 C C . TYR A 1 184 ? -13.938 -2.221 5.988 1 98.81 184 TYR A C 1
ATOM 1456 O O . TYR A 1 184 ? -14.648 -3.221 6.113 1 98.81 184 TYR A O 1
ATOM 1464 N N . GLY A 1 185 ? -13.742 -1.596 4.82 1 97.62 185 GLY A N 1
ATOM 1465 C CA . GLY A 1 185 ? -14.438 -2.07 3.635 1 97.62 185 GLY A CA 1
ATOM 1466 C C . GLY A 1 185 ? -14.133 -3.518 3.299 1 97.62 185 GLY A C 1
ATOM 1467 O O . GLY A 1 185 ? -15 -4.25 2.826 1 97.62 185 GLY A O 1
ATOM 1468 N N . TRP A 1 186 ? -12.938 -3.959 3.516 1 98.5 186 TRP A N 1
ATOM 1469 C CA . TRP A 1 186 ? -12.516 -5.332 3.262 1 98.5 186 TRP A CA 1
ATOM 1470 C C . TRP A 1 186 ? -13.078 -6.277 4.316 1 98.5 186 TRP A C 1
ATOM 1472 O O . TRP A 1 186 ? -13.531 -7.379 3.994 1 98.5 186 TRP A O 1
ATOM 1482 N N . VAL A 1 187 ? -13.023 -5.836 5.559 1 98.69 187 VAL A N 1
ATOM 1483 C CA . VAL A 1 187 ? -13.555 -6.645 6.648 1 98.69 187 VAL A CA 1
ATOM 1484 C C . VAL A 1 187 ? -15.062 -6.82 6.477 1 98.69 187 VAL A C 1
ATOM 1486 O O . VAL A 1 187 ? -15.602 -7.895 6.746 1 98.69 187 VAL A O 1
ATOM 1489 N N . ARG A 1 188 ? -15.688 -5.82 6.004 1 96.94 188 ARG A N 1
ATOM 1490 C CA . ARG A 1 188 ? -17.141 -5.836 5.812 1 96.94 188 ARG A CA 1
ATOM 1491 C C . ARG A 1 188 ? -17.547 -6.918 4.816 1 96.94 188 ARG A C 1
ATOM 1493 O O . ARG A 1 188 ? -18.609 -7.523 4.953 1 96.94 188 ARG A O 1
ATOM 1500 N N . ILE A 1 189 ? -16.703 -7.188 3.869 1 96.94 189 ILE A N 1
ATOM 1501 C CA . ILE A 1 189 ? -17.078 -8.164 2.852 1 96.94 189 ILE A CA 1
ATOM 1502 C C . ILE A 1 189 ? -16.281 -9.445 3.049 1 96.94 189 ILE A C 1
ATOM 1504 O O . ILE A 1 189 ? -15.984 -10.156 2.082 1 96.94 189 ILE A O 1
ATOM 1508 N N . ILE A 1 190 ? -15.836 -9.734 4.207 1 97.81 190 ILE A N 1
ATOM 1509 C CA . ILE A 1 190 ? -14.984 -10.883 4.512 1 97.81 190 ILE A CA 1
ATOM 1510 C C . ILE A 1 190 ? -15.672 -12.172 4.078 1 97.81 190 ILE A C 1
ATOM 1512 O O . ILE A 1 190 ? -15.016 -13.148 3.721 1 97.81 190 ILE A O 1
ATOM 1516 N N . HIS A 1 191 ? -17.031 -12.203 4.004 1 96.81 191 HIS A N 1
ATOM 1517 C CA . HIS A 1 191 ? -17.812 -13.375 3.631 1 96.81 191 HIS A CA 1
ATOM 1518 C C . HIS A 1 191 ? -17.594 -13.75 2.17 1 96.81 191 HIS A C 1
ATOM 1520 O O . HIS A 1 191 ? -17.734 -14.914 1.794 1 96.81 191 HIS A O 1
ATOM 1526 N N . MET A 1 192 ? -17.25 -12.781 1.342 1 96.38 192 MET A N 1
ATOM 1527 C CA . MET A 1 192 ? -16.953 -13.062 -0.056 1 96.38 192 MET A CA 1
ATOM 1528 C C . MET A 1 192 ? -15.758 -14.016 -0.168 1 96.38 192 MET A C 1
ATOM 1530 O O . MET A 1 192 ? -15.664 -14.797 -1.112 1 96.38 192 MET A O 1
ATOM 1534 N N . ALA A 1 193 ? -14.867 -13.945 0.836 1 97.25 193 ALA A N 1
ATOM 1535 C CA . ALA A 1 193 ? -13.695 -14.812 0.862 1 97.25 193 ALA A CA 1
ATOM 1536 C C . ALA A 1 193 ? -13.984 -16.094 1.643 1 97.25 193 ALA A C 1
ATOM 1538 O O . ALA A 1 193 ? -13.086 -16.906 1.869 1 97.25 193 ALA A O 1
ATOM 1539 N N . LYS A 1 194 ? -15.219 -16.203 2.158 1 97.06 194 LYS A N 1
ATOM 1540 C CA . LYS A 1 194 ? -15.695 -17.391 2.867 1 97.06 194 LYS A CA 1
ATOM 1541 C C . LYS A 1 194 ? -14.969 -17.562 4.195 1 97.06 194 LYS A C 1
ATOM 1543 O O . LYS A 1 194 ? -14.641 -18.688 4.586 1 97.06 194 LYS A O 1
ATOM 1548 N N . PHE A 1 195 ? -14.523 -16.484 4.746 1 97.62 195 PHE A N 1
ATOM 1549 C CA . PHE A 1 195 ? -14.086 -16.438 6.141 1 97.62 195 PHE A CA 1
ATOM 1550 C C . PHE A 1 195 ? -15.242 -16.062 7.055 1 97.62 195 PHE A C 1
ATOM 1552 O O . PHE A 1 195 ? -16.234 -15.492 6.602 1 97.62 195 PHE A O 1
ATOM 1559 N N . GLU A 1 196 ? -15.102 -16.438 8.273 1 97 196 GLU A N 1
ATOM 1560 C CA . GLU A 1 196 ? -16.047 -16.031 9.305 1 97 196 GLU A CA 1
ATOM 1561 C C . GLU A 1 196 ? -15.445 -15 10.242 1 97 196 GLU A C 1
ATOM 1563 O O . GLU A 1 196 ? -14.391 -15.234 10.844 1 97 196 GLU A O 1
ATOM 1568 N N . LEU A 1 197 ? -16.094 -13.922 10.344 1 97.31 197 LEU A N 1
ATOM 1569 C CA . LEU A 1 197 ? -15.586 -12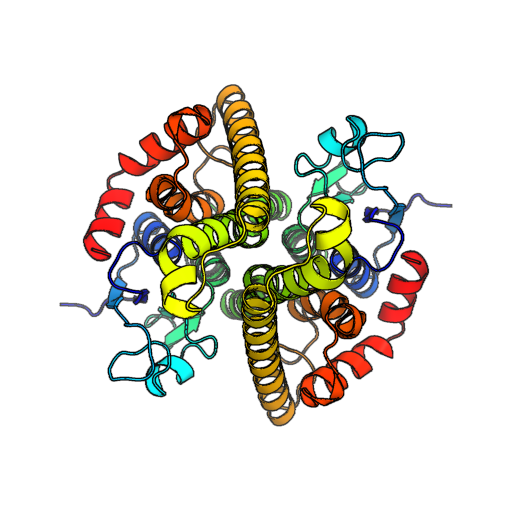.844 11.18 1 97.31 197 LEU A CA 1
ATOM 1570 C C . LEU A 1 197 ? -15.469 -13.289 12.633 1 97.31 197 LEU A C 1
ATOM 1572 O O . LEU A 1 197 ? -14.625 -12.789 13.375 1 97.31 197 LEU A O 1
ATOM 1576 N N . SER A 1 198 ? -16.266 -14.273 13.062 1 97.5 198 SER A N 1
ATOM 1577 C CA . SER A 1 198 ? -16.25 -14.797 14.43 1 97.5 198 SER A CA 1
ATOM 1578 C C . SER A 1 198 ? -14.914 -15.453 14.75 1 97.5 198 SER A C 1
ATOM 1580 O O . SER A 1 198 ? -14.57 -15.633 15.922 1 97.5 198 SER A O 1
ATOM 1582 N N . ASP A 1 199 ? -14.125 -15.867 13.742 1 97.94 199 ASP A N 1
ATOM 1583 C CA . ASP A 1 199 ? -12.805 -16.453 13.945 1 97.94 199 ASP A CA 1
ATOM 1584 C C . ASP A 1 199 ? -11.797 -15.398 14.414 1 97.94 199 ASP A C 1
ATOM 1586 O O . ASP A 1 199 ? -10.711 -15.742 14.883 1 97.94 199 ASP A O 1
ATOM 1590 N N . TYR A 1 200 ? -12.164 -14.141 14.312 1 98.81 200 TYR A N 1
ATOM 1591 C CA . TYR A 1 200 ? -11.359 -12.984 14.711 1 98.81 200 TYR A CA 1
ATOM 1592 C C . TYR A 1 200 ? -12.156 -12.055 15.617 1 98.81 200 TYR A C 1
ATOM 1594 O O . TYR A 1 200 ? -12.555 -10.969 15.203 1 98.81 200 TYR A O 1
ATOM 1602 N N . PRO A 1 201 ? -12.266 -12.422 16.828 1 98.75 201 PRO A N 1
ATOM 1603 C CA . PRO A 1 201 ? -13.258 -11.773 17.703 1 98.75 201 PRO A CA 1
ATOM 1604 C C . PRO A 1 201 ? -12.969 -10.289 17.922 1 98.75 201 PRO A C 1
ATOM 1606 O O . PRO A 1 201 ? -13.898 -9.492 18.062 1 98.75 201 PRO A O 1
ATOM 1609 N N . ASN A 1 202 ? -11.672 -9.898 18.062 1 98.94 202 ASN A N 1
ATOM 1610 C CA . ASN A 1 202 ? -11.367 -8.492 18.25 1 98.94 202 ASN A CA 1
ATOM 1611 C C . ASN A 1 202 ? -11.625 -7.68 16.984 1 98.94 202 ASN A C 1
ATOM 1613 O O . ASN A 1 202 ? -12.023 -6.516 17.062 1 98.94 202 ASN A O 1
ATOM 1617 N N . VAL A 1 203 ? -11.406 -8.312 15.82 1 98.94 203 VAL A N 1
ATOM 1618 C CA . VAL A 1 203 ? -11.766 -7.668 14.562 1 98.94 203 VAL A CA 1
ATOM 1619 C C . VAL A 1 203 ? -13.273 -7.488 14.484 1 98.94 203 VAL A C 1
ATOM 1621 O O . VAL A 1 203 ? -13.758 -6.438 14.055 1 98.94 203 VAL A O 1
ATOM 1624 N N . GLN A 1 204 ? -13.984 -8.523 14.859 1 98.75 204 GLN A N 1
ATOM 1625 C CA . GLN A 1 204 ? -15.438 -8.445 14.836 1 98.75 204 GLN A CA 1
ATOM 1626 C C . GLN A 1 204 ? -15.938 -7.293 15.711 1 98.75 204 GLN A C 1
ATOM 1628 O O . GLN A 1 204 ? -16.797 -6.516 15.289 1 98.75 204 GLN A O 1
ATOM 1633 N N . LYS A 1 205 ? -15.445 -7.207 16.906 1 98.75 205 LYS A N 1
ATOM 1634 C CA . LYS A 1 205 ? -15.844 -6.137 17.812 1 98.75 205 LYS A CA 1
ATOM 1635 C C . LYS A 1 205 ? -15.555 -4.766 17.219 1 98.75 205 LYS A C 1
ATOM 1637 O O . LYS A 1 205 ? -16.406 -3.867 17.266 1 98.75 205 LYS A O 1
ATOM 1642 N N . TRP A 1 206 ? -14.359 -4.602 16.703 1 98.88 206 TRP A N 1
ATOM 1643 C CA . TRP A 1 206 ? -13.953 -3.373 16.031 1 98.88 206 TRP A CA 1
ATOM 1644 C C . TRP A 1 206 ? -14.891 -3.049 14.867 1 98.88 206 TRP A C 1
ATOM 1646 O O . TRP A 1 206 ? -15.352 -1.912 14.734 1 98.88 206 TRP A O 1
ATOM 1656 N N . ALA A 1 207 ? -15.188 -4.035 14.047 1 98.81 207 ALA A N 1
ATOM 1657 C CA . ALA A 1 207 ? -16.047 -3.838 12.883 1 98.81 207 ALA A CA 1
ATOM 1658 C C . ALA A 1 207 ? -17.469 -3.467 13.305 1 98.81 207 ALA A C 1
ATOM 1660 O O . ALA A 1 207 ? -18.109 -2.629 12.664 1 98.81 207 ALA A O 1
ATOM 1661 N N . ASP A 1 208 ? -17.953 -4.109 14.297 1 98.5 208 ASP A N 1
ATOM 1662 C CA . ASP A 1 208 ? -19.281 -3.807 14.82 1 98.5 208 ASP A CA 1
ATOM 1663 C C . ASP A 1 208 ? -19.359 -2.361 15.305 1 98.5 208 ASP A C 1
ATOM 1665 O O . ASP A 1 208 ? -20.375 -1.694 15.117 1 98.5 208 ASP A O 1
ATOM 1669 N N . ASN A 1 209 ? -18.312 -1.927 15.984 1 98.31 209 ASN A N 1
ATOM 1670 C CA . ASN A 1 209 ? -18.266 -0.537 16.422 1 98.31 209 ASN A CA 1
ATOM 1671 C C . ASN A 1 209 ? -18.406 0.429 15.258 1 98.31 209 ASN A C 1
ATOM 1673 O O . ASN A 1 209 ? -19.156 1.401 15.336 1 98.31 209 ASN A O 1
ATOM 1677 N N . LEU A 1 210 ? -17.719 0.197 14.18 1 98.69 210 LEU A N 1
ATOM 1678 C CA . LEU A 1 210 ? -17.781 1.062 13.008 1 98.69 210 LEU A CA 1
ATOM 1679 C C . LEU A 1 210 ? -19.141 0.931 12.32 1 98.69 210 LEU A C 1
ATOM 1681 O O . LEU A 1 210 ? -19.703 1.925 11.852 1 98.69 210 LEU A O 1
ATOM 1685 N N . ALA A 1 211 ? -19.672 -0.282 12.273 1 98.25 211 ALA A N 1
ATOM 1686 C CA . ALA A 1 211 ? -20.953 -0.527 11.609 1 98.25 211 ALA A CA 1
ATOM 1687 C C . ALA A 1 211 ? -22.078 0.257 12.281 1 98.25 211 ALA A C 1
ATOM 1689 O O . ALA A 1 211 ? -23.031 0.655 11.625 1 98.25 211 ALA A O 1
ATOM 1690 N N . ASN A 1 212 ? -21.922 0.485 13.523 1 98.12 212 ASN A N 1
ATOM 1691 C CA . ASN A 1 212 ? -22.984 1.12 14.297 1 98.12 212 ASN A CA 1
ATOM 1692 C C . ASN A 1 212 ? -22.859 2.641 14.289 1 98.12 212 ASN A C 1
ATOM 1694 O O . ASN A 1 212 ? -23.766 3.35 14.734 1 98.12 212 ASN A O 1
ATOM 1698 N N . ASP A 1 213 ? -21.766 3.117 13.844 1 98.62 213 ASP A N 1
ATOM 1699 C CA . ASP A 1 213 ? -21.562 4.559 13.758 1 98.62 213 ASP A CA 1
ATOM 1700 C C . ASP A 1 213 ? -22.422 5.176 12.656 1 98.62 213 ASP A C 1
ATOM 1702 O O . ASP A 1 213 ? -22.469 4.652 11.539 1 98.62 213 ASP A O 1
ATOM 1706 N N . GLU A 1 214 ? -23.062 6.316 12.914 1 98.56 214 GLU A N 1
ATOM 1707 C CA . GLU A 1 214 ? -23.969 6.953 11.969 1 98.56 214 GLU A CA 1
ATOM 1708 C C . GLU A 1 214 ? -23.234 7.418 10.711 1 98.56 214 GLU A C 1
ATOM 1710 O O . GLU A 1 214 ? -23.797 7.406 9.617 1 98.56 214 GLU A O 1
ATOM 1715 N N . ARG A 1 215 ? -22.062 7.824 10.883 1 98.75 215 ARG A N 1
ATOM 1716 C CA . ARG A 1 215 ? -21.281 8.273 9.742 1 98.75 215 ARG A CA 1
ATOM 1717 C C . ARG A 1 215 ? -20.969 7.113 8.797 1 98.75 215 ARG A C 1
ATOM 1719 O O . ARG A 1 215 ? -20.938 7.293 7.578 1 98.75 215 ARG A O 1
ATOM 1726 N N . THR A 1 216 ? -20.703 5.945 9.359 1 98.62 216 THR A N 1
ATOM 1727 C CA . THR A 1 216 ? -20.531 4.75 8.547 1 98.62 216 THR A CA 1
ATOM 1728 C C . THR A 1 216 ? -21.797 4.434 7.762 1 98.62 216 THR A C 1
ATOM 1730 O O . THR A 1 216 ? -21.734 4.184 6.555 1 98.62 216 THR A O 1
ATOM 1733 N N . LYS A 1 217 ? -22.859 4.473 8.383 1 98.31 217 LYS A N 1
ATOM 1734 C CA . LYS A 1 217 ? -24.141 4.191 7.738 1 98.31 217 LYS A CA 1
ATOM 1735 C C . LYS A 1 217 ? -24.406 5.176 6.605 1 98.31 217 LYS A C 1
ATOM 1737 O O . LYS A 1 217 ? -24.875 4.785 5.531 1 98.31 217 LYS A O 1
ATOM 1742 N N . LYS A 1 218 ? -24.094 6.422 6.863 1 97.88 218 LYS A N 1
ATOM 1743 C CA . LYS A 1 218 ? -24.297 7.449 5.844 1 97.88 218 LYS A CA 1
ATOM 1744 C C . LYS A 1 218 ? -23.422 7.191 4.621 1 97.88 218 LYS A C 1
ATOM 1746 O O . LYS A 1 218 ? -23.891 7.309 3.486 1 97.88 218 LYS A O 1
ATOM 1751 N N . ALA A 1 219 ? -22.172 6.852 4.836 1 97.44 219 ALA A N 1
ATOM 1752 C CA . ALA A 1 21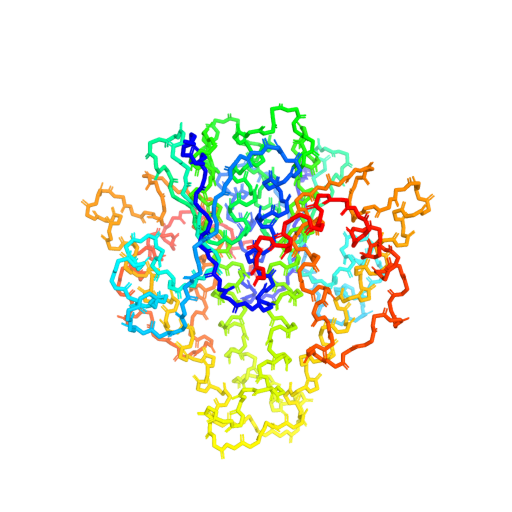9 ? -21.25 6.578 3.74 1 97.44 219 ALA A CA 1
ATOM 1753 C C . ALA A 1 219 ? -21.75 5.426 2.875 1 97.44 219 ALA A C 1
ATOM 1755 O O . ALA A 1 219 ? -21.797 5.531 1.647 1 97.44 219 ALA A O 1
ATOM 1756 N N . TYR A 1 220 ? -22.188 4.344 3.508 1 96.62 220 TYR A N 1
ATOM 1757 C CA . TYR A 1 220 ? -22.594 3.158 2.764 1 96.62 220 TYR A CA 1
ATOM 1758 C C . TYR A 1 220 ? -23.953 3.367 2.107 1 96.62 220 TYR A C 1
ATOM 1760 O O . TYR A 1 220 ? -24.234 2.807 1.043 1 96.62 220 TYR A O 1
ATOM 1768 N N . ALA A 1 221 ? -24.781 4.223 2.688 1 95.69 221 ALA A N 1
ATOM 1769 C CA . ALA A 1 221 ? -26.047 4.57 2.041 1 95.69 221 ALA A CA 1
ATOM 1770 C C . ALA A 1 221 ? -25.812 5.281 0.713 1 95.69 221 ALA A C 1
ATOM 1772 O O . ALA A 1 221 ? -26.562 5.086 -0.248 1 95.69 221 ALA A O 1
ATOM 1773 N N . LYS A 1 222 ? -24.781 6.098 0.693 1 94.5 222 LYS A N 1
ATOM 1774 C CA . LYS A 1 222 ? -24.453 6.824 -0.529 1 94.5 222 LYS A CA 1
ATOM 1775 C C . LYS A 1 222 ? -23.844 5.898 -1.576 1 94.5 222 LYS A C 1
ATOM 1777 O O . LYS A 1 222 ? -24 6.125 -2.779 1 94.5 222 LYS A O 1
ATOM 1782 N N . LEU A 1 223 ? -23.156 4.836 -1.145 1 94.44 223 LEU A N 1
ATOM 1783 C CA . LEU A 1 223 ? -22.422 3.941 -2.039 1 94.44 223 LEU A CA 1
ATOM 1784 C C . LEU A 1 223 ? -23.359 2.898 -2.645 1 94.44 223 LEU A C 1
ATOM 1786 O O . LEU A 1 223 ? -23.047 2.289 -3.666 1 94.44 223 LEU A O 1
ATOM 1790 N N . GLU A 1 224 ? -24.438 2.545 -1.961 1 85.25 224 GLU A N 1
ATOM 1791 C CA . GLU A 1 224 ? -25.391 1.53 -2.408 1 85.25 224 GLU A CA 1
ATOM 1792 C C . GLU A 1 224 ? -26.516 2.15 -3.234 1 85.25 224 GLU A C 1
ATOM 1794 O O . GLU A 1 224 ? -27.016 1.528 -4.172 1 85.25 224 GLU A O 1
ATOM 1799 N N . MET B 1 1 ? 33.875 3.498 16.953 1 48.41 1 MET B N 1
ATOM 1800 C CA . MET B 1 1 ? 33.094 3.885 15.781 1 48.41 1 MET B CA 1
ATOM 1801 C C . MET B 1 1 ? 31.656 4.184 16.156 1 48.41 1 MET B C 1
ATOM 1803 O O . MET B 1 1 ? 31.078 3.486 16.984 1 48.41 1 MET B O 1
ATOM 1807 N N . SER B 1 2 ? 31.109 5.391 16.062 1 67.69 2 SER B N 1
ATOM 1808 C CA . SER B 1 2 ? 29.812 5.816 16.562 1 67.69 2 SER B CA 1
ATOM 1809 C C . SER B 1 2 ? 28.688 4.91 16.047 1 67.69 2 SER B C 1
ATOM 1811 O O . SER B 1 2 ? 28.734 4.445 14.914 1 67.69 2 SER B O 1
ATOM 1813 N N . SER B 1 3 ? 27.906 4.324 16.859 1 88.69 3 SER B N 1
ATOM 1814 C CA . SER B 1 3 ? 26.812 3.422 16.531 1 88.69 3 SER B CA 1
ATOM 1815 C C . SER B 1 3 ? 25.859 4.055 15.516 1 88.69 3 SER B C 1
ATOM 1817 O O . SER B 1 3 ? 25.516 5.234 15.625 1 88.69 3 SER B O 1
ATOM 1819 N N . PRO B 1 4 ? 25.625 3.357 14.477 1 95.81 4 PRO B N 1
ATOM 1820 C CA . PRO B 1 4 ? 24.75 3.932 13.461 1 95.81 4 PRO B CA 1
ATOM 1821 C C . PRO B 1 4 ? 23.391 4.367 14.031 1 95.81 4 PRO B C 1
ATOM 1823 O O . PRO B 1 4 ? 22.938 3.807 15.023 1 95.81 4 PRO B O 1
ATOM 1826 N N . GLN B 1 5 ? 22.859 5.367 13.508 1 98.31 5 GLN B N 1
ATOM 1827 C CA . GLN B 1 5 ? 21.594 5.93 13.969 1 98.31 5 GLN B CA 1
ATOM 1828 C C . GLN B 1 5 ? 20.453 4.941 13.766 1 98.31 5 GLN B C 1
ATOM 1830 O O . GLN B 1 5 ? 19.531 4.875 14.586 1 98.31 5 GLN B O 1
ATOM 1835 N N . PHE B 1 6 ? 20.531 4.18 12.641 1 98.81 6 PHE B N 1
ATOM 1836 C CA . PHE B 1 6 ? 19.422 3.281 12.336 1 98.81 6 PHE B CA 1
ATOM 1837 C C . PHE B 1 6 ? 19.906 1.84 12.227 1 98.81 6 PHE B C 1
ATOM 1839 O O . PHE B 1 6 ? 21.047 1.59 11.812 1 98.81 6 PHE B O 1
ATOM 1846 N N . THR B 1 7 ? 19.078 0.927 12.602 1 98.69 7 THR B N 1
ATOM 1847 C CA . THR B 1 7 ? 19.156 -0.467 12.18 1 98.69 7 THR B CA 1
ATOM 1848 C C . THR B 1 7 ? 18.031 -0.784 11.18 1 98.69 7 THR B C 1
ATOM 1850 O O . THR B 1 7 ? 16.859 -0.521 11.453 1 98.69 7 THR B O 1
ATOM 1853 N N . LEU B 1 8 ? 18.406 -1.244 10.062 1 98.31 8 LEU B N 1
ATOM 1854 C CA . LEU B 1 8 ? 17.469 -1.735 9.055 1 98.31 8 LEU B CA 1
ATOM 1855 C C . LEU B 1 8 ? 17.516 -3.256 8.961 1 98.31 8 LEU B C 1
ATOM 1857 O O . LEU B 1 8 ? 18.516 -3.822 8.508 1 98.31 8 LEU B O 1
ATOM 1861 N N . TYR B 1 9 ? 16.453 -3.875 9.438 1 98.12 9 TYR B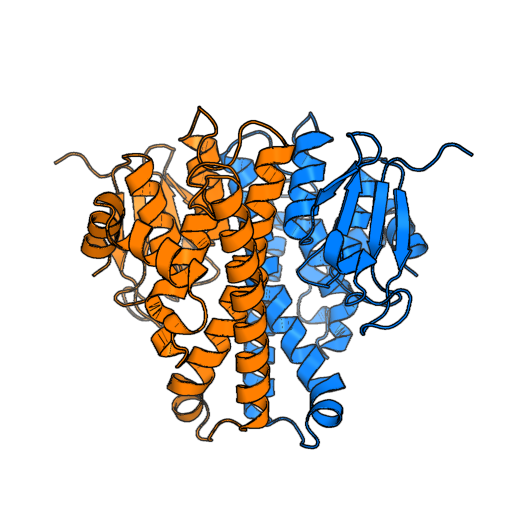 N 1
ATOM 1862 C CA . TYR B 1 9 ? 16.344 -5.32 9.281 1 98.12 9 TYR B CA 1
ATOM 1863 C C . TYR B 1 9 ? 15.945 -5.684 7.855 1 98.12 9 TYR B C 1
ATOM 1865 O O . TYR B 1 9 ? 14.992 -5.125 7.309 1 98.12 9 TYR B O 1
ATOM 1873 N N . SER B 1 10 ? 16.688 -6.555 7.262 1 96.56 10 SER B N 1
ATOM 1874 C CA . SER B 1 10 ? 16.516 -6.98 5.875 1 96.56 10 SER B CA 1
ATOM 1875 C C . SER B 1 10 ? 16.688 -8.492 5.738 1 96.56 10 SER B C 1
ATOM 1877 O O . SER B 1 10 ? 16.641 -9.219 6.73 1 96.56 10 SER B O 1
ATOM 1879 N N . HIS B 1 11 ? 16.672 -8.984 4.543 1 91.19 11 HIS B N 1
ATOM 1880 C CA . HIS B 1 11 ? 17.062 -10.344 4.191 1 91.19 11 HIS B CA 1
ATOM 1881 C C . HIS B 1 11 ? 18.266 -10.344 3.254 1 91.19 11 HIS B C 1
ATOM 1883 O O . HIS B 1 11 ? 18.453 -9.414 2.471 1 91.19 11 HIS B O 1
ATOM 1889 N N . LYS B 1 12 ? 19.078 -11.422 3.51 1 80.19 12 LYS B N 1
ATOM 1890 C CA . LYS B 1 12 ? 20.156 -11.539 2.529 1 80.19 12 LYS B CA 1
ATOM 1891 C C . LYS B 1 12 ? 19.609 -11.93 1.159 1 80.19 12 LYS B C 1
ATOM 1893 O O . LYS B 1 12 ? 18.75 -12.805 1.054 1 80.19 12 LYS B O 1
ATOM 1898 N N . GLY B 1 13 ? 19.953 -11.195 0.204 1 72.69 13 GLY B N 1
ATOM 1899 C CA . GLY B 1 13 ? 19.469 -11.516 -1.133 1 72.69 13 GLY B CA 1
ATOM 1900 C C . GLY B 1 13 ? 18.719 -10.367 -1.784 1 72.69 13 GLY B C 1
ATOM 1901 O O . GLY B 1 13 ? 18.781 -9.227 -1.31 1 72.69 13 GLY B O 1
ATOM 1902 N N . PRO B 1 14 ? 18.031 -10.805 -2.818 1 70.38 14 PRO B N 1
ATOM 1903 C CA . PRO B 1 14 ? 17.469 -9.805 -3.727 1 70.38 14 PRO B CA 1
ATOM 1904 C C . PRO B 1 14 ? 16.094 -9.305 -3.273 1 70.38 14 PRO B C 1
ATOM 1906 O O . PRO B 1 14 ? 15.281 -8.898 -4.102 1 70.38 14 PRO B O 1
ATOM 1909 N N . GLY B 1 15 ? 15.758 -9.336 -2.062 1 87.62 15 GLY B N 1
ATOM 1910 C CA . GLY B 1 15 ? 14.453 -8.828 -1.664 1 87.62 15 GLY B CA 1
ATOM 1911 C C . GLY B 1 15 ? 14.227 -7.391 -2.084 1 87.62 15 GLY B C 1
ATOM 1912 O O . GLY B 1 15 ? 15.117 -6.551 -1.954 1 87.62 15 GLY B O 1
ATOM 1913 N N . PRO B 1 16 ? 13.055 -7.098 -2.594 1 95.88 16 PRO B N 1
ATOM 1914 C CA . PRO B 1 16 ? 12.797 -5.812 -3.248 1 95.88 16 PRO B CA 1
ATOM 1915 C C . PRO B 1 16 ? 12.32 -4.738 -2.271 1 95.88 16 PRO B C 1
ATOM 1917 O O . PRO B 1 16 ? 12.242 -3.562 -2.633 1 95.88 16 PRO B O 1
ATOM 1920 N N . ASN B 1 17 ? 11.984 -5.121 -1.026 1 97.94 17 ASN B N 1
ATOM 1921 C CA . ASN B 1 17 ? 11.328 -4.145 -0.163 1 97.94 17 ASN B CA 1
ATOM 1922 C C . ASN B 1 17 ? 12.328 -3.447 0.753 1 97.94 17 ASN B C 1
ATOM 1924 O O . ASN B 1 17 ? 12.273 -2.229 0.927 1 97.94 17 ASN B O 1
ATOM 1928 N N . PRO B 1 18 ? 13.336 -4.164 1.338 1 98.12 18 PRO B N 1
ATOM 1929 C CA . PRO B 1 18 ? 14.305 -3.471 2.184 1 98.12 18 PRO B CA 1
ATOM 1930 C C . PRO B 1 18 ? 15.094 -2.404 1.426 1 98.12 18 PRO B C 1
ATOM 1932 O O . PRO B 1 18 ? 15.383 -1.336 1.973 1 98.12 18 PRO B O 1
ATOM 1935 N N . PRO B 1 19 ? 15.422 -2.592 0.114 1 98.06 19 PRO B N 1
ATOM 1936 C CA . PRO B 1 19 ? 16.141 -1.549 -0.627 1 98.06 19 PRO B CA 1
ATOM 1937 C C . PRO B 1 19 ? 15.375 -0.226 -0.666 1 98.06 19 PRO B C 1
ATOM 1939 O O . PRO B 1 19 ? 15.992 0.843 -0.708 1 98.06 19 PRO B O 1
ATOM 1942 N N . LYS B 1 20 ? 14.016 -0.252 -0.658 1 98.75 20 LYS B N 1
ATOM 1943 C CA . LYS B 1 20 ? 13.258 0.996 -0.61 1 98.75 20 LYS B CA 1
ATOM 1944 C C . LYS B 1 20 ? 13.781 1.915 0.489 1 98.75 20 LYS B C 1
ATOM 1946 O O . LYS B 1 20 ? 14.031 3.1 0.251 1 98.75 20 LYS B O 1
ATOM 1951 N N . VAL B 1 21 ? 13.969 1.322 1.619 1 98.88 21 VAL B N 1
ATOM 1952 C CA . VAL B 1 21 ? 14.312 2.066 2.826 1 98.88 21 VAL B CA 1
ATOM 1953 C C . VAL B 1 21 ? 15.789 2.439 2.803 1 98.88 21 VAL B C 1
ATOM 1955 O O . VAL B 1 21 ? 16.156 3.572 3.123 1 98.88 21 VAL B O 1
ATOM 1958 N N . ALA B 1 22 ? 16.625 1.504 2.393 1 98.5 22 ALA B N 1
ATOM 1959 C CA . ALA B 1 22 ? 18.062 1.757 2.316 1 98.5 22 ALA B CA 1
ATOM 1960 C C . ALA B 1 22 ? 18.359 2.92 1.375 1 98.5 22 ALA B C 1
ATOM 1962 O O . ALA B 1 22 ? 19.219 3.754 1.666 1 98.5 22 ALA B O 1
ATOM 1963 N N . LEU B 1 23 ? 17.688 2.957 0.288 1 98.81 23 LEU B N 1
ATOM 1964 C CA . LEU B 1 23 ? 17.891 4.039 -0.672 1 98.81 23 LEU B CA 1
ATOM 1965 C C . LEU B 1 23 ? 17.594 5.395 -0.031 1 98.81 23 LEU B C 1
ATOM 1967 O O . LEU B 1 23 ? 18.438 6.297 -0.083 1 98.81 23 LEU B O 1
ATOM 1971 N N . LEU B 1 24 ? 16.453 5.531 0.595 1 98.94 24 LEU B N 1
ATOM 1972 C CA . LEU B 1 24 ? 16.109 6.816 1.19 1 98.94 24 LEU B CA 1
ATOM 1973 C C . LEU B 1 24 ? 17.094 7.188 2.291 1 98.94 24 LEU B C 1
ATOM 1975 O O . LEU B 1 24 ? 17.438 8.359 2.451 1 98.94 24 LEU B O 1
ATOM 1979 N N . LEU B 1 25 ? 17.531 6.156 3.072 1 98.88 25 LEU B N 1
ATOM 1980 C CA . LEU B 1 25 ? 18.531 6.43 4.098 1 98.88 25 LEU B CA 1
ATOM 1981 C C . LEU B 1 25 ? 19.781 7.035 3.48 1 98.88 25 LEU B C 1
ATOM 1983 O O . LEU B 1 25 ? 20.359 7.973 4.035 1 98.88 25 LEU B O 1
ATOM 1987 N N . GLU B 1 26 ? 20.203 6.535 2.355 1 98.81 26 GLU B N 1
ATOM 1988 C CA . GLU B 1 26 ? 21.375 7.082 1.666 1 98.81 26 GLU B CA 1
ATOM 1989 C C . GLU B 1 26 ? 21.109 8.5 1.181 1 98.81 26 GLU B C 1
ATOM 1991 O O . GLU B 1 26 ? 21.969 9.383 1.334 1 98.81 26 GLU B O 1
ATOM 1996 N N . TRP B 1 27 ? 19.984 8.742 0.576 1 98.88 27 TRP B N 1
ATOM 1997 C CA . TRP B 1 27 ? 19.656 10.062 0.044 1 98.88 27 TRP B CA 1
ATOM 1998 C C . TRP B 1 27 ? 19.562 11.094 1.164 1 98.88 27 TRP B C 1
ATOM 2000 O O . TRP B 1 27 ? 19.828 12.281 0.953 1 98.88 27 TRP B O 1
ATOM 2010 N N . LEU B 1 28 ? 19.188 10.672 2.357 1 98.81 28 LEU B N 1
ATOM 2011 C CA . LEU B 1 28 ? 19.062 11.555 3.506 1 98.81 28 LEU B CA 1
ATOM 2012 C C . LEU B 1 28 ? 20.375 11.68 4.246 1 98.81 28 LEU B C 1
ATOM 2014 O O . LEU B 1 28 ? 20.5 12.445 5.207 1 98.81 28 LEU B O 1
ATOM 2018 N N . ASN B 1 29 ? 21.359 10.898 3.844 1 98.12 29 ASN B N 1
ATOM 2019 C CA . ASN B 1 29 ? 22.672 10.867 4.473 1 98.12 29 ASN B CA 1
ATOM 2020 C C . ASN B 1 29 ? 22.578 10.523 5.953 1 98.12 29 ASN B C 1
ATOM 2022 O O . ASN B 1 29 ? 23.141 11.219 6.797 1 98.12 29 ASN B O 1
ATOM 2026 N N . LEU B 1 30 ? 21.812 9.508 6.254 1 98.69 30 LEU B N 1
ATOM 2027 C CA . LEU B 1 30 ? 21.656 9 7.609 1 98.69 30 LEU B CA 1
ATOM 2028 C C . LEU B 1 30 ? 22.453 7.711 7.801 1 98.69 30 LEU B C 1
ATOM 2030 O O . LEU B 1 30 ? 22.516 6.875 6.898 1 98.69 30 LEU B O 1
ATOM 2034 N N . SER B 1 31 ? 23.062 7.555 8.93 1 98.56 31 SER B N 1
ATOM 2035 C CA . SER B 1 31 ? 23.844 6.355 9.188 1 98.56 31 SER B CA 1
ATOM 2036 C C . SER B 1 31 ? 22.953 5.18 9.578 1 98.56 31 SER B C 1
ATOM 2038 O O . SER B 1 31 ? 21.969 5.352 10.289 1 98.56 31 SER B O 1
ATOM 2040 N N . TYR B 1 32 ? 23.312 4 9.055 1 98.5 32 TYR B N 1
ATOM 2041 C CA . TYR B 1 32 ? 22.5 2.816 9.344 1 98.5 32 TYR B CA 1
ATOM 2042 C C . TYR B 1 32 ? 23.328 1.547 9.188 1 98.5 32 TYR B C 1
ATOM 2044 O O . TYR B 1 32 ? 24.312 1.528 8.438 1 98.5 32 TYR B O 1
ATOM 2052 N N . GLU B 1 33 ? 22.922 0.563 9.883 1 97.62 33 GLU B N 1
ATOM 2053 C CA . GLU B 1 33 ? 23.438 -0.791 9.68 1 97.62 33 GLU B CA 1
ATOM 2054 C C . GLU B 1 33 ? 22.328 -1.725 9.188 1 97.62 33 GLU B C 1
ATOM 2056 O O . GLU B 1 33 ? 21.156 -1.524 9.492 1 97.62 33 GLU B O 1
ATOM 2061 N N . ILE B 1 34 ? 22.75 -2.691 8.398 1 96.62 34 ILE B N 1
ATOM 2062 C CA . ILE B 1 34 ? 21.812 -3.705 7.914 1 96.62 34 ILE B CA 1
ATOM 2063 C C . ILE B 1 34 ? 21.953 -4.977 8.742 1 96.62 34 ILE B C 1
ATOM 2065 O O . ILE B 1 34 ? 23.062 -5.453 8.969 1 96.62 34 ILE B O 1
ATOM 2069 N N . VAL B 1 35 ? 20.875 -5.473 9.234 1 96.38 35 VAL B N 1
ATOM 2070 C CA . VAL B 1 35 ? 20.844 -6.758 9.922 1 96.38 35 VAL B CA 1
ATOM 2071 C C . VAL B 1 35 ? 19.984 -7.75 9.141 1 96.38 35 VAL B C 1
ATOM 2073 O O . VAL B 1 35 ? 18.766 -7.672 9.164 1 96.38 35 VAL B O 1
ATOM 2076 N N . PRO B 1 36 ? 20.625 -8.688 8.469 1 95.25 36 PRO B N 1
ATOM 2077 C CA . PRO B 1 36 ? 19.859 -9.664 7.691 1 95.25 36 PRO B CA 1
ATOM 2078 C C . PRO B 1 36 ? 19.156 -10.695 8.57 1 95.25 36 PRO B C 1
ATOM 2080 O O . PRO B 1 36 ? 19.719 -11.141 9.578 1 95.25 36 PRO B O 1
ATOM 2083 N N . ARG B 1 37 ? 17.938 -10.938 8.281 1 95.25 37 ARG B N 1
ATOM 2084 C CA . ARG B 1 37 ? 17.172 -12.031 8.859 1 95.25 37 ARG B CA 1
ATOM 2085 C C . ARG B 1 37 ? 16.875 -13.109 7.816 1 95.25 37 ARG B C 1
ATOM 2087 O O . ARG B 1 37 ? 16.922 -12.844 6.613 1 95.25 37 ARG B O 1
ATOM 2094 N N . VAL B 1 38 ? 16.672 -14.336 8.289 1 92.75 38 VAL B N 1
ATOM 2095 C CA . VAL B 1 38 ? 16.406 -15.438 7.367 1 92.75 38 VAL B CA 1
ATOM 2096 C C . VAL B 1 38 ? 14.961 -15.898 7.52 1 92.75 38 VAL B C 1
ATOM 2098 O O . VAL B 1 38 ? 14.281 -15.539 8.484 1 92.75 38 VAL B O 1
ATOM 2101 N N . PHE B 1 39 ? 14.523 -16.672 6.555 1 89.69 39 PHE B N 1
ATOM 2102 C CA . PHE B 1 39 ? 13.164 -17.188 6.621 1 89.69 39 PHE B CA 1
ATOM 2103 C C . PHE B 1 39 ? 13.039 -18.219 7.738 1 89.69 39 PHE B C 1
ATOM 2105 O O . PHE B 1 39 ? 13.992 -18.938 8.047 1 89.69 39 PHE B O 1
ATOM 2112 N N . GLY B 1 40 ? 11.859 -18.266 8.32 1 91.25 40 GLY B N 1
ATOM 2113 C CA . GLY B 1 40 ? 11.578 -19.312 9.297 1 91.25 40 GLY B CA 1
ATOM 2114 C C . GLY B 1 40 ? 11.656 -18.812 10.734 1 91.25 40 GLY B C 1
ATOM 2115 O O . GLY B 1 40 ? 11.664 -17.594 10.977 1 91.25 40 GLY B O 1
ATOM 2116 N N . ASP B 1 41 ? 11.547 -19.734 11.656 1 91.5 41 ASP B N 1
ATOM 2117 C CA . ASP B 1 41 ? 11.445 -19.375 13.07 1 91.5 41 ASP B CA 1
ATOM 2118 C C . ASP B 1 41 ? 12.711 -19.766 13.828 1 91.5 41 ASP B C 1
ATOM 2120 O O . ASP B 1 41 ? 12.727 -19.75 15.062 1 91.5 41 ASP B O 1
ATOM 2124 N N . GLY B 1 42 ? 13.773 -20.156 13.094 1 92.5 42 GLY B N 1
ATOM 2125 C CA . GLY B 1 42 ? 15.062 -20.422 13.719 1 92.5 42 GLY B CA 1
ATOM 2126 C C . GLY B 1 42 ? 15.789 -19.172 14.172 1 92.5 42 GLY B C 1
ATOM 2127 O O . GLY B 1 42 ? 15.227 -18.078 14.117 1 92.5 42 GLY B O 1
ATOM 2128 N N . PRO B 1 43 ? 17.016 -19.438 14.625 1 91.25 43 PRO B N 1
ATOM 2129 C CA . PRO B 1 43 ? 17.828 -18.266 14.992 1 91.25 43 PRO B CA 1
ATOM 2130 C C . PRO B 1 43 ? 17.922 -17.25 13.867 1 91.25 43 PRO B C 1
ATOM 2132 O O . PRO B 1 43 ? 18.094 -17.625 12.703 1 91.25 43 PRO B O 1
ATOM 2135 N N . ASN B 1 44 ? 17.688 -16.031 14.117 1 92.75 44 ASN B N 1
ATOM 2136 C CA . ASN B 1 44 ? 17.75 -14.898 13.188 1 92.75 44 ASN B CA 1
ATOM 2137 C C . ASN B 1 44 ? 16.594 -14.945 12.188 1 92.75 44 ASN B C 1
ATOM 2139 O O . ASN B 1 44 ? 16.656 -14.297 11.141 1 92.75 44 ASN B O 1
ATOM 2143 N N . GLY B 1 45 ? 15.625 -15.805 12.516 1 95.88 45 GLY B N 1
ATOM 2144 C CA . GLY B 1 45 ? 14.477 -15.93 11.633 1 95.88 45 GLY B CA 1
ATOM 2145 C C . GLY B 1 45 ? 13.492 -14.781 11.766 1 95.88 45 GLY B C 1
ATOM 2146 O O . GLY B 1 45 ? 13.32 -14.234 12.859 1 95.88 45 GLY B O 1
ATOM 2147 N N . VAL B 1 46 ? 12.805 -14.477 10.672 1 95.75 46 VAL B N 1
ATOM 2148 C CA . VAL B 1 46 ? 11.812 -13.414 10.664 1 95.75 46 VAL B CA 1
ATOM 2149 C C . VAL B 1 46 ? 10.602 -13.82 11.508 1 95.75 46 VAL B C 1
ATOM 2151 O O . VAL B 1 46 ? 9.781 -12.984 11.867 1 95.75 46 VAL B O 1
ATOM 2154 N N . LYS B 1 47 ? 10.484 -15.125 11.852 1 96.5 47 LYS B N 1
ATOM 2155 C CA . LYS B 1 47 ? 9.398 -15.609 12.703 1 96.5 47 LYS B CA 1
ATOM 2156 C C . LYS B 1 47 ? 9.891 -15.898 14.117 1 96.5 47 LYS B C 1
ATOM 2158 O O . LYS B 1 47 ? 9.156 -16.469 14.93 1 96.5 47 LYS B O 1
ATOM 2163 N N . ALA B 1 48 ? 11.141 -15.594 14.336 1 96.56 48 ALA B N 1
ATOM 2164 C CA . ALA B 1 48 ? 11.664 -15.742 15.688 1 96.56 48 ALA B CA 1
ATOM 2165 C C . ALA B 1 48 ? 11.039 -14.734 16.641 1 96.56 48 ALA B C 1
ATOM 2167 O O . ALA B 1 48 ? 10.758 -13.602 16.25 1 96.56 48 ALA B O 1
ATOM 2168 N N . PRO B 1 49 ? 10.875 -15.086 17.938 1 96.69 49 PRO B N 1
ATOM 2169 C CA . PRO B 1 49 ? 10.18 -14.227 18.906 1 96.69 49 PRO B CA 1
ATOM 2170 C C . PRO B 1 49 ? 10.805 -12.836 19.016 1 96.69 49 PRO B C 1
ATOM 2172 O O . PRO B 1 49 ? 10.094 -11.844 19.188 1 96.69 49 PRO B O 1
ATOM 2175 N N . ASP B 1 50 ? 12.102 -12.805 18.984 1 96.19 50 ASP B N 1
ATOM 2176 C CA . ASP B 1 50 ? 12.766 -11.516 19.125 1 96.19 50 ASP B CA 1
ATOM 2177 C C . ASP B 1 50 ? 12.422 -10.578 17.969 1 96.19 50 ASP B C 1
ATOM 2179 O O . ASP B 1 50 ? 12.234 -9.375 18.172 1 96.19 50 ASP B O 1
ATOM 2183 N N . PHE B 1 51 ? 12.344 -11.156 16.734 1 97.5 51 PHE B N 1
ATOM 2184 C CA . PHE B 1 51 ? 12 -10.312 15.602 1 97.5 51 PHE B CA 1
ATOM 2185 C C . PHE B 1 51 ? 10.508 -10.008 15.586 1 97.5 51 PHE B C 1
ATOM 2187 O O . PHE B 1 51 ? 10.094 -8.898 15.242 1 97.5 51 PHE B O 1
ATOM 2194 N N . LEU B 1 52 ? 9.672 -10.969 15.961 1 97.62 52 LEU B N 1
ATOM 2195 C CA . LEU B 1 52 ? 8.227 -10.773 15.977 1 97.62 52 LEU B CA 1
ATOM 2196 C C . LEU B 1 52 ? 7.844 -9.703 17 1 97.62 52 LEU B C 1
ATOM 2198 O O . LEU B 1 52 ? 6.812 -9.039 16.844 1 97.62 52 LEU B O 1
ATOM 2202 N N . ALA B 1 53 ? 8.664 -9.461 18 1 96.44 53 ALA B N 1
ATOM 2203 C CA . ALA B 1 53 ? 8.43 -8.391 18.969 1 96.44 53 ALA B CA 1
ATOM 2204 C C . ALA B 1 53 ? 8.617 -7.02 18.312 1 96.44 53 ALA B C 1
ATOM 2206 O O . ALA B 1 53 ? 8.023 -6.031 18.75 1 96.44 53 ALA B O 1
ATOM 2207 N N . LEU B 1 54 ? 9.445 -6.957 17.266 1 96.94 54 LEU B N 1
ATOM 2208 C CA . LEU B 1 54 ? 9.711 -5.727 16.531 1 96.94 54 LEU B CA 1
ATOM 2209 C C . LEU B 1 54 ? 8.703 -5.543 15.406 1 96.94 54 LEU B C 1
ATOM 2211 O O . LEU B 1 54 ? 8.219 -4.43 15.172 1 96.94 54 LEU B O 1
ATOM 2215 N N . ASN B 1 55 ? 8.43 -6.625 14.781 1 98.19 55 ASN B N 1
ATOM 2216 C CA . ASN B 1 55 ? 7.547 -6.648 13.617 1 98.19 55 ASN B CA 1
ATOM 2217 C C . ASN B 1 55 ? 6.633 -7.871 13.641 1 98.19 55 ASN B C 1
ATOM 2219 O O . ASN B 1 55 ? 6.977 -8.914 13.086 1 98.19 55 ASN B O 1
ATOM 2223 N N . PRO B 1 56 ? 5.414 -7.715 14.102 1 98 56 PRO B N 1
ATOM 2224 C CA . PRO B 1 56 ? 4.488 -8.844 14.227 1 98 56 PRO B CA 1
ATOM 2225 C C . PRO B 1 56 ? 4.129 -9.469 12.883 1 98 56 PRO B C 1
ATOM 2227 O O . PRO B 1 56 ? 3.619 -10.586 12.836 1 98 56 PRO B O 1
ATOM 2230 N N . ASN B 1 57 ? 4.379 -8.734 11.789 1 98 57 ASN B N 1
ATOM 2231 C CA . ASN B 1 57 ? 4.133 -9.297 10.469 1 98 57 ASN B CA 1
ATOM 2232 C C . ASN B 1 57 ? 5.141 -10.391 10.125 1 98 57 ASN B C 1
ATOM 2234 O O . ASN B 1 57 ? 4.867 -11.242 9.281 1 98 57 ASN B O 1
ATOM 2238 N N . GLY B 1 58 ? 6.309 -10.32 10.812 1 97.56 58 GLY B N 1
ATOM 2239 C CA . GLY B 1 58 ? 7.332 -11.328 10.578 1 97.56 58 GLY B CA 1
ATOM 2240 C C . GLY B 1 58 ? 7.887 -11.297 9.172 1 97.56 58 GLY B C 1
ATOM 2241 O O . GLY B 1 58 ? 8.141 -12.352 8.578 1 97.56 58 GLY B O 1
ATOM 2242 N N . ARG B 1 59 ? 7.941 -10.156 8.609 1 96.31 59 ARG B N 1
ATOM 2243 C CA . ARG B 1 59 ? 8.562 -9.891 7.312 1 96.31 59 ARG B CA 1
ATOM 2244 C C . ARG B 1 59 ? 9.531 -8.711 7.402 1 96.31 59 ARG B C 1
ATOM 2246 O O . ARG B 1 59 ? 9.531 -7.98 8.391 1 96.31 59 ARG B O 1
ATOM 2253 N N . VAL B 1 60 ? 10.406 -8.578 6.488 1 97.12 60 VAL B N 1
ATOM 2254 C CA . VAL B 1 60 ? 11.305 -7.438 6.414 1 97.12 60 VAL B CA 1
ATOM 2255 C C . VAL B 1 60 ? 10.836 -6.473 5.328 1 97.12 60 VAL B C 1
ATOM 2257 O O . VAL B 1 60 ? 10.18 -6.887 4.367 1 97.12 60 VAL B O 1
ATOM 2260 N N . PRO B 1 61 ? 11.055 -5.195 5.492 1 98.12 61 PRO B N 1
ATOM 2261 C CA . PRO B 1 61 ? 11.977 -4.551 6.434 1 98.12 61 PRO B CA 1
ATOM 2262 C C . PRO B 1 61 ? 11.297 -4.152 7.742 1 98.12 61 PRO B C 1
ATOM 2264 O O . PRO B 1 61 ? 10.07 -4.098 7.812 1 98.12 61 PRO B O 1
ATOM 2267 N N . ALA B 1 62 ? 12.039 -3.955 8.734 1 98.69 62 ALA B N 1
ATOM 2268 C CA . ALA B 1 62 ? 11.75 -3.16 9.93 1 98.69 62 ALA B CA 1
ATOM 2269 C C . ALA B 1 62 ? 12.875 -2.166 10.211 1 98.69 62 ALA B C 1
ATOM 2271 O O . ALA B 1 62 ? 14.047 -2.461 9.969 1 98.69 62 ALA B O 1
ATOM 2272 N N . LEU B 1 63 ? 12.516 -0.993 10.648 1 98.88 63 LEU B N 1
ATOM 2273 C CA . LEU B 1 63 ? 13.461 0.1 10.875 1 98.88 63 LEU B CA 1
ATOM 2274 C C . LEU B 1 63 ? 13.43 0.555 12.328 1 98.88 63 LEU B C 1
ATOM 2276 O O . LEU B 1 63 ? 12.359 0.84 12.875 1 98.88 63 LEU B O 1
ATOM 2280 N N . VAL B 1 64 ? 14.57 0.55 12.977 1 98.88 64 VAL B N 1
ATOM 2281 C CA . VAL B 1 64 ? 14.695 1.056 14.336 1 98.88 64 VAL B CA 1
ATOM 2282 C C . VAL B 1 64 ? 15.5 2.355 14.336 1 98.88 64 VAL B C 1
ATOM 2284 O O . VAL B 1 64 ? 16.609 2.408 13.797 1 98.88 64 VAL B O 1
ATOM 2287 N N . ASP B 1 65 ? 14.961 3.395 14.891 1 98.88 65 ASP B N 1
ATOM 2288 C CA . ASP B 1 65 ? 15.594 4.707 15 1 98.88 65 ASP B CA 1
ATOM 2289 C C . ASP B 1 65 ? 16.203 4.91 16.391 1 98.88 65 ASP B C 1
ATOM 2291 O O . ASP B 1 65 ? 15.516 5.367 17.312 1 98.88 65 ASP B O 1
ATOM 2295 N N . HIS B 1 66 ? 17.469 4.672 16.516 1 98.62 66 HIS B N 1
ATOM 2296 C CA . HIS B 1 66 ? 18.156 4.766 17.797 1 98.62 66 HIS B CA 1
ATOM 2297 C C . HIS B 1 66 ? 18.281 6.219 18.25 1 98.62 66 HIS B C 1
ATOM 2299 O O . HIS B 1 66 ? 18.5 6.488 19.438 1 98.62 66 HIS B O 1
ATOM 2305 N N . GLY B 1 67 ? 18.172 7.129 17.312 1 97.94 67 GLY B N 1
ATOM 2306 C CA . GLY B 1 67 ? 18.203 8.547 17.641 1 97.94 67 GLY B CA 1
ATOM 2307 C C . GLY B 1 67 ? 16.891 9.07 18.156 1 97.94 67 GLY B C 1
ATOM 2308 O O . GLY B 1 67 ? 16.781 10.234 18.547 1 97.94 67 GLY B O 1
ATOM 2309 N N . ASN B 1 68 ? 15.914 8.305 18.156 1 98.25 68 ASN B N 1
ATOM 2310 C CA . ASN B 1 68 ? 14.578 8.672 18.609 1 98.25 68 ASN B CA 1
ATOM 2311 C C . ASN B 1 68 ? 13.969 7.586 19.5 1 98.25 68 ASN B C 1
ATOM 2313 O O . ASN B 1 68 ? 12.891 7.066 19.203 1 98.25 68 ASN B O 1
ATOM 2317 N N . ASN B 1 69 ? 14.703 7.207 20.594 1 98 69 ASN B N 1
ATOM 2318 C CA . ASN B 1 69 ? 14.258 6.277 21.625 1 98 69 ASN B CA 1
ATOM 2319 C C . ASN B 1 69 ? 13.922 4.91 21.047 1 98 69 ASN B C 1
ATOM 2321 O O . ASN B 1 69 ? 12.859 4.348 21.344 1 98 69 ASN B O 1
ATOM 2325 N N . ASP B 1 70 ? 14.594 4.484 20.047 1 98.44 70 ASP B N 1
ATOM 2326 C CA . ASP B 1 70 ? 14.438 3.193 19.391 1 98.44 70 ASP B CA 1
ATOM 2327 C C . ASP B 1 70 ? 13.039 3.045 18.781 1 98.44 70 ASP B C 1
ATOM 2329 O O . ASP B 1 70 ? 12.453 1.962 18.828 1 98.44 70 ASP B O 1
ATOM 2333 N N . PHE B 1 71 ? 12.562 4.191 18.359 1 98.75 71 PHE B N 1
ATOM 2334 C CA . PHE B 1 71 ? 11.297 4.105 17.641 1 98.75 71 PHE B CA 1
ATOM 2335 C C . PHE B 1 71 ? 11.391 3.084 16.516 1 98.75 71 PHE B C 1
ATOM 2337 O O . PHE B 1 71 ? 12.352 3.084 15.75 1 98.75 71 PHE B O 1
ATOM 2344 N N . THR B 1 72 ? 10.367 2.221 16.406 1 98.88 72 THR B N 1
ATOM 2345 C CA . THR B 1 72 ? 10.375 1.126 15.445 1 98.88 72 THR B CA 1
ATOM 2346 C C . THR B 1 72 ? 9.188 1.233 14.492 1 98.88 72 THR B C 1
ATOM 2348 O O . THR B 1 72 ? 8.062 1.506 14.93 1 98.88 72 THR B O 1
ATOM 2351 N N . VAL B 1 73 ? 9.477 1.075 13.242 1 98.81 73 VAL B N 1
ATOM 2352 C CA . VAL B 1 73 ? 8.414 1.073 12.234 1 98.81 73 VAL B CA 1
ATOM 2353 C C . VAL B 1 73 ? 8.68 -0.027 11.211 1 98.81 73 VAL B C 1
ATOM 2355 O O . VAL B 1 73 ? 9.828 -0.264 10.828 1 98.81 73 VAL B O 1
ATOM 2358 N N . TRP B 1 74 ? 7.609 -0.778 10.914 1 98.38 74 TRP B N 1
ATOM 2359 C CA . TRP B 1 74 ? 7.652 -1.772 9.844 1 98.38 74 TRP B CA 1
ATOM 2360 C C . TRP B 1 74 ? 6.648 -1.435 8.75 1 98.38 74 TRP B C 1
ATOM 2362 O O . TRP B 1 74 ? 5.949 -0.422 8.828 1 98.38 74 TRP B O 1
ATOM 2372 N N . GLU B 1 75 ? 6.656 -2.412 7.668 1 98.5 75 GLU B N 1
ATOM 2373 C CA . GLU B 1 75 ? 6.102 -2.078 6.359 1 98.5 75 GLU B CA 1
ATOM 2374 C C . GLU B 1 75 ? 6.98 -1.065 5.629 1 98.5 75 GLU B C 1
ATOM 2376 O O . GLU B 1 75 ? 7.184 0.05 6.113 1 98.5 75 GLU B O 1
ATOM 2381 N N . SER B 1 76 ? 7.469 -1.408 4.465 1 98.75 76 SER B N 1
ATOM 2382 C CA . SER B 1 76 ? 8.445 -0.588 3.754 1 98.75 76 SER B CA 1
ATOM 2383 C C . SER B 1 76 ? 7.875 0.785 3.418 1 98.75 76 SER B C 1
ATOM 2385 O O . SER B 1 76 ? 8.578 1.793 3.5 1 98.75 76 SER B O 1
ATOM 2387 N N . GLY B 1 77 ? 6.562 0.843 3.045 1 98.88 77 GLY B N 1
ATOM 2388 C CA . GLY B 1 77 ? 5.934 2.125 2.766 1 98.88 77 GLY B CA 1
ATOM 2389 C C . GLY B 1 77 ? 5.922 3.057 3.963 1 98.88 77 GLY B C 1
ATOM 2390 O O . GLY B 1 77 ? 6.219 4.246 3.834 1 98.88 77 GLY B O 1
ATOM 2391 N N . ALA B 1 78 ? 5.625 2.545 5.145 1 98.94 78 ALA B N 1
ATOM 2392 C CA . ALA B 1 78 ? 5.586 3.332 6.375 1 98.94 78 ALA B CA 1
ATOM 2393 C C . ALA B 1 78 ? 6.984 3.795 6.777 1 98.94 78 ALA B C 1
ATOM 2395 O O . ALA B 1 78 ? 7.156 4.91 7.273 1 98.94 78 ALA B O 1
ATOM 2396 N N . CYS B 1 79 ? 7.988 2.936 6.582 1 98.94 79 CYS B N 1
ATOM 2397 C CA . CYS B 1 79 ? 9.367 3.326 6.848 1 98.94 79 CYS B CA 1
ATOM 2398 C C . CYS B 1 79 ? 9.766 4.539 6.008 1 98.94 79 CYS B C 1
ATOM 2400 O O . CYS B 1 79 ? 10.375 5.477 6.52 1 98.94 79 CYS B O 1
ATOM 2402 N N . LEU B 1 80 ? 9.391 4.508 4.723 1 99 80 LEU B N 1
ATOM 2403 C CA . LEU B 1 80 ? 9.695 5.621 3.83 1 99 80 LEU B CA 1
ATOM 2404 C C . LEU B 1 80 ? 9.008 6.898 4.305 1 99 80 LEU B C 1
ATOM 2406 O O . LEU B 1 80 ? 9.641 7.957 4.375 1 99 80 LEU B O 1
ATOM 2410 N N . ILE B 1 81 ? 7.746 6.785 4.652 1 98.94 81 ILE B N 1
ATOM 2411 C CA . ILE B 1 81 ? 6.973 7.941 5.102 1 98.94 81 ILE B CA 1
ATOM 2412 C C . ILE B 1 81 ? 7.582 8.5 6.387 1 98.94 81 ILE B C 1
ATOM 2414 O O . ILE B 1 81 ? 7.754 9.711 6.527 1 98.94 81 ILE B O 1
ATOM 2418 N N . TYR B 1 82 ? 7.984 7.637 7.309 1 98.94 82 TYR B N 1
ATOM 2419 C CA . TYR B 1 82 ? 8.578 8.07 8.57 1 98.94 82 TYR B CA 1
ATOM 2420 C C . TYR B 1 82 ? 9.859 8.859 8.328 1 98.94 82 TYR B C 1
ATOM 2422 O O . TYR B 1 82 ? 10.016 9.977 8.836 1 98.94 82 TYR B O 1
ATOM 2430 N N . LEU B 1 83 ? 10.719 8.297 7.543 1 98.94 83 LEU B N 1
ATOM 2431 C CA . LEU B 1 83 ? 12.008 8.922 7.289 1 98.94 83 LEU B CA 1
ATOM 2432 C C . LEU B 1 83 ? 11.836 10.289 6.625 1 98.94 83 LEU B C 1
ATOM 2434 O O . LEU B 1 83 ? 12.508 11.25 6.992 1 98.94 83 LEU B O 1
ATOM 2438 N N . ALA B 1 84 ? 10.938 10.344 5.691 1 98.94 84 ALA B N 1
ATOM 2439 C CA . ALA B 1 84 ? 10.695 11.602 4.992 1 98.94 84 ALA B CA 1
ATOM 2440 C C . ALA B 1 84 ? 10.109 12.648 5.93 1 98.94 84 ALA B C 1
ATOM 2442 O O . ALA B 1 84 ? 10.547 13.805 5.926 1 98.94 84 ALA B O 1
ATOM 2443 N N . ASP B 1 85 ? 9.156 12.227 6.73 1 98.5 85 ASP B N 1
ATOM 2444 C CA . ASP B 1 85 ? 8.469 13.156 7.621 1 98.5 85 ASP B CA 1
ATOM 2445 C C . ASP B 1 85 ? 9.398 13.641 8.727 1 98.5 85 ASP B C 1
ATOM 2447 O O . ASP B 1 85 ? 9.352 14.805 9.125 1 98.5 85 ASP B O 1
ATOM 2451 N N . LYS B 1 86 ? 10.203 12.758 9.219 1 98.62 86 LYS B N 1
ATOM 2452 C CA . LYS B 1 86 ? 10.984 13.047 10.422 1 98.62 86 LYS B CA 1
ATOM 2453 C C . LYS B 1 86 ? 12.305 13.719 10.07 1 98.62 86 LYS B C 1
ATOM 2455 O O . LYS B 1 86 ? 12.773 14.594 10.797 1 98.62 86 LYS B O 1
ATOM 2460 N N . TYR B 1 87 ? 12.875 13.391 8.906 1 98.69 87 TYR B N 1
ATOM 2461 C CA . TYR B 1 87 ? 14.273 13.75 8.711 1 98.69 87 TYR B CA 1
ATOM 2462 C C . TYR B 1 87 ? 14.461 14.57 7.441 1 98.69 87 TYR B C 1
ATOM 2464 O O . TYR B 1 87 ? 15.555 15.062 7.168 1 98.69 87 TYR B O 1
ATOM 2472 N N . ASP B 1 88 ? 13.43 14.703 6.648 1 98.25 88 ASP B N 1
ATOM 2473 C CA . ASP B 1 88 ? 13.461 15.578 5.48 1 98.25 88 ASP B CA 1
ATOM 2474 C C . ASP B 1 88 ? 12.68 16.859 5.734 1 98.25 88 ASP B C 1
ATOM 2476 O O . ASP B 1 88 ? 11.586 17.047 5.203 1 98.25 88 ASP B O 1
ATOM 2480 N N . GLN B 1 89 ? 13.219 17.797 6.383 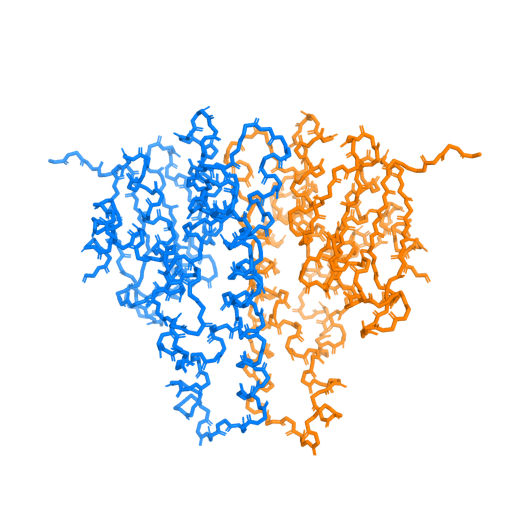1 92.31 89 GLN B N 1
ATOM 2481 C CA . GLN B 1 89 ? 12.539 19 6.855 1 92.31 89 GLN B CA 1
ATOM 2482 C C . GLN B 1 89 ? 12.109 19.875 5.691 1 92.31 89 GLN B C 1
ATOM 2484 O O . GLN B 1 89 ? 11.172 20.672 5.82 1 92.31 89 GLN B O 1
ATOM 2489 N N . GLU B 1 90 ? 12.703 19.719 4.578 1 96.44 90 GLU B N 1
ATOM 2490 C CA . GLU B 1 90 ? 12.391 20.562 3.426 1 96.44 90 GLU B CA 1
ATOM 2491 C C . GLU B 1 90 ? 11.266 19.953 2.596 1 96.44 90 GLU B C 1
ATOM 2493 O O . GLU B 1 90 ? 10.781 20.578 1.649 1 96.44 90 GLU B O 1
ATOM 2498 N N . GLY B 1 91 ? 10.859 18.781 2.908 1 97.44 91 GLY B N 1
ATOM 2499 C CA . GLY B 1 91 ? 9.766 18.125 2.203 1 97.44 91 GLY B CA 1
ATOM 2500 C C . GLY B 1 91 ? 10.133 17.719 0.789 1 97.44 91 GLY B C 1
ATOM 2501 O O . GLY B 1 91 ? 9.273 17.688 -0.096 1 97.44 91 GLY B O 1
ATOM 2502 N N . ARG B 1 92 ? 11.375 17.406 0.56 1 98.19 92 ARG B N 1
ATOM 2503 C CA . ARG B 1 92 ? 11.891 17.094 -0.772 1 98.19 92 ARG B CA 1
ATOM 2504 C C . ARG B 1 92 ? 11.398 15.734 -1.244 1 98.19 92 ARG B C 1
ATOM 2506 O O . ARG B 1 92 ? 11.008 15.578 -2.404 1 98.19 92 ARG B O 1
ATOM 2513 N N . PHE B 1 93 ? 11.32 14.789 -0.376 1 98.88 93 PHE B N 1
ATOM 2514 C CA . PHE B 1 93 ? 11.156 13.398 -0.801 1 98.88 93 PHE B CA 1
ATOM 2515 C C . PHE B 1 93 ? 9.688 12.992 -0.759 1 98.88 93 PHE B C 1
ATOM 2517 O O . PHE B 1 93 ? 9.305 11.984 -1.357 1 98.88 93 PHE B O 1
ATOM 2524 N N . TYR B 1 94 ? 8.922 13.688 0.027 1 98.81 94 TYR B N 1
ATOM 2525 C CA . TYR B 1 94 ? 7.516 13.32 0.139 1 98.81 94 TYR B CA 1
ATOM 2526 C C . TYR B 1 94 ? 6.621 14.422 -0.412 1 98.81 94 TYR B C 1
ATOM 2528 O O . TYR B 1 94 ? 5.598 14.141 -1.038 1 98.81 94 TYR B O 1
ATOM 2536 N N . GLY B 1 95 ? 7.02 15.633 -0.235 1 98.56 95 GLY B N 1
ATOM 2537 C CA . GLY B 1 95 ? 6.25 16.766 -0.707 1 98.56 95 GLY B CA 1
ATOM 2538 C C . GLY B 1 95 ? 6.098 17.859 0.338 1 98.56 95 GLY B C 1
ATOM 2539 O O . GLY B 1 95 ? 6.113 17.578 1.539 1 98.56 95 GLY B O 1
ATOM 2540 N N . LYS B 1 96 ? 5.832 19.109 -0.119 1 97.25 96 LYS B N 1
ATOM 2541 C CA . LYS B 1 96 ? 5.734 20.281 0.752 1 97.25 96 LYS B CA 1
ATOM 2542 C C . LYS B 1 96 ? 4.277 20.641 1.028 1 97.25 96 LYS B C 1
ATOM 2544 O O . LYS B 1 96 ? 3.973 21.297 2.027 1 97.25 96 LYS B O 1
ATOM 2549 N N . THR B 1 97 ? 3.449 20.312 0.093 1 98.12 97 THR B N 1
ATOM 2550 C CA . THR B 1 97 ? 2.025 20.609 0.203 1 98.12 97 THR B CA 1
ATOM 2551 C C . THR B 1 97 ? 1.205 19.328 0.233 1 98.12 97 THR B C 1
ATOM 2553 O O . THR B 1 97 ? 1.71 18.25 -0.103 1 98.12 97 THR B O 1
ATOM 2556 N N . ALA B 1 98 ? -0.019 19.453 0.655 1 98.31 98 ALA B N 1
ATOM 2557 C CA . ALA B 1 98 ? -0.917 18.297 0.657 1 98.31 98 ALA B CA 1
ATOM 2558 C C . ALA B 1 98 ? -1.049 17.703 -0.742 1 98.31 98 ALA B C 1
ATOM 2560 O O . ALA B 1 98 ? -1.141 16.484 -0.897 1 98.31 98 ALA B O 1
ATOM 2561 N N . GLU B 1 99 ? -1.052 18.578 -1.724 1 98.75 99 GLU B N 1
ATOM 2562 C CA . GLU B 1 99 ? -1.189 18.125 -3.105 1 98.75 99 GLU B CA 1
ATOM 2563 C C . GLU B 1 99 ? 0.042 17.344 -3.555 1 98.75 99 GLU B C 1
ATOM 2565 O O . GLU B 1 99 ? -0.08 16.281 -4.156 1 98.75 99 GLU B O 1
ATOM 2570 N N . GLU B 1 100 ? 1.223 17.875 -3.279 1 98.75 100 GLU B N 1
ATOM 2571 C CA . GLU B 1 100 ? 2.451 17.172 -3.643 1 98.75 100 GLU B CA 1
ATOM 2572 C C . GLU B 1 100 ? 2.537 15.812 -2.951 1 98.75 100 GLU B C 1
ATOM 2574 O O . GLU B 1 100 ? 2.883 14.812 -3.58 1 98.75 100 GLU B O 1
ATOM 2579 N N . ARG B 1 101 ? 2.223 15.844 -1.684 1 98.81 101 ARG B N 1
ATOM 2580 C CA . ARG B 1 101 ? 2.27 14.609 -0.906 1 98.81 101 ARG B CA 1
ATOM 2581 C C . ARG B 1 101 ? 1.272 13.586 -1.442 1 98.81 101 ARG B C 1
ATOM 2583 O O . ARG B 1 101 ? 1.576 12.398 -1.513 1 98.81 101 ARG B O 1
ATOM 2590 N N . ALA B 1 102 ? 0.123 14.031 -1.853 1 98.88 102 ALA B N 1
ATOM 2591 C CA . ALA B 1 102 ? -0.907 13.141 -2.379 1 98.88 102 ALA B CA 1
ATOM 2592 C C . ALA B 1 102 ? -0.449 12.477 -3.674 1 98.88 102 ALA B C 1
ATOM 2594 O O . ALA B 1 102 ? -0.641 11.273 -3.863 1 98.88 102 ALA B O 1
ATOM 2595 N N . LEU B 1 103 ? 0.141 13.234 -4.523 1 98.88 103 LEU B N 1
ATOM 2596 C CA . LEU B 1 103 ? 0.583 12.688 -5.801 1 98.88 103 LEU B CA 1
ATOM 2597 C C . LEU B 1 103 ? 1.738 11.711 -5.605 1 98.88 103 LEU B C 1
ATOM 2599 O O . LEU B 1 103 ? 1.817 10.695 -6.289 1 98.88 103 LEU B O 1
ATOM 2603 N N . THR B 1 104 ? 2.619 12.039 -4.695 1 98.94 104 THR B N 1
ATOM 2604 C CA . THR B 1 104 ? 3.666 11.094 -4.34 1 98.94 104 THR B CA 1
ATOM 2605 C C . THR B 1 104 ? 3.066 9.82 -3.748 1 98.94 104 THR B C 1
ATOM 2607 O O . THR B 1 104 ? 3.438 8.711 -4.141 1 98.94 104 THR B O 1
ATOM 2610 N N . ALA B 1 105 ? 2.111 9.992 -2.826 1 98.94 105 ALA B N 1
ATOM 2611 C CA . ALA B 1 105 ? 1.455 8.852 -2.186 1 98.94 105 ALA B CA 1
ATOM 2612 C C . ALA B 1 105 ? 0.698 8.008 -3.207 1 98.94 105 ALA B C 1
ATOM 2614 O O . ALA B 1 105 ? 0.618 6.785 -3.074 1 98.94 105 ALA B O 1
ATOM 2615 N N . GLN B 1 106 ? 0.176 8.688 -4.195 1 98.94 106 GLN B N 1
ATOM 2616 C CA . GLN B 1 106 ? -0.544 8.008 -5.266 1 98.94 106 GLN B CA 1
ATOM 2617 C C . GLN B 1 106 ? 0.334 6.957 -5.934 1 98.94 106 GLN B C 1
ATOM 2619 O O . GLN B 1 106 ? -0.053 5.789 -6.035 1 98.94 106 GLN B O 1
ATOM 2624 N N . TRP B 1 107 ? 1.494 7.254 -6.258 1 98.94 107 TRP B N 1
ATOM 2625 C CA . TRP B 1 107 ? 2.396 6.316 -6.922 1 98.94 107 TRP B CA 1
ATOM 2626 C C . TRP B 1 107 ? 3.012 5.348 -5.914 1 98.94 107 TRP B C 1
ATOM 2628 O O . TRP B 1 107 ? 3.266 4.188 -6.238 1 98.94 107 TRP B O 1
ATOM 2638 N N . LEU B 1 108 ? 3.271 5.863 -4.691 1 98.94 108 LEU B N 1
ATOM 2639 C CA . LEU B 1 108 ? 3.719 4.969 -3.631 1 98.94 108 LEU B CA 1
ATOM 2640 C C . LEU B 1 108 ? 2.715 3.842 -3.41 1 98.94 108 LEU B C 1
ATOM 2642 O O . LEU B 1 108 ? 3.088 2.666 -3.408 1 98.94 108 LEU B O 1
ATOM 2646 N N . THR B 1 109 ? 1.465 4.188 -3.271 1 98.94 109 THR B N 1
ATOM 2647 C CA . THR B 1 109 ? 0.459 3.184 -2.939 1 98.94 109 THR B CA 1
ATOM 2648 C C . THR B 1 109 ? 0.108 2.344 -4.164 1 98.94 109 THR B C 1
ATOM 2650 O O . THR B 1 109 ? -0.242 1.168 -4.035 1 98.94 109 THR B O 1
ATOM 2653 N N . TYR B 1 110 ? 0.297 2.912 -5.418 1 98.94 110 TYR B N 1
ATOM 2654 C CA . TYR B 1 110 ? 0.192 2.133 -6.645 1 98.94 110 TYR B CA 1
ATOM 2655 C C . TYR B 1 110 ? 1.219 1.006 -6.664 1 98.94 110 TYR B C 1
ATOM 2657 O O . TYR B 1 110 ? 0.896 -0.13 -7.023 1 98.94 110 TYR B O 1
ATOM 2665 N N . GLN B 1 111 ? 2.363 1.367 -6.254 1 98.94 111 GLN B N 1
ATOM 2666 C CA . GLN B 1 111 ? 3.422 0.366 -6.168 1 98.94 111 GLN B CA 1
ATOM 2667 C C . GLN B 1 111 ? 3.107 -0.675 -5.098 1 98.94 111 GLN B C 1
ATOM 2669 O O . GLN B 1 111 ? 3.244 -1.877 -5.332 1 98.94 111 GLN B O 1
ATOM 2674 N N . LEU B 1 112 ? 2.736 -0.275 -3.912 1 98.88 112 LEU B N 1
ATOM 2675 C CA . LEU B 1 112 ? 2.562 -1.139 -2.75 1 98.88 112 LEU B CA 1
ATOM 2676 C C . LEU B 1 112 ? 1.377 -2.078 -2.941 1 98.88 112 LEU B C 1
ATOM 2678 O O . LEU B 1 112 ? 1.414 -3.23 -2.502 1 98.88 112 LEU B O 1
ATOM 2682 N N . SER B 1 113 ? 0.337 -1.562 -3.582 1 98.62 113 SER B N 1
ATOM 2683 C CA . SER B 1 113 ? -0.901 -2.33 -3.662 1 98.62 113 SER B CA 1
ATOM 2684 C C . SER B 1 113 ? -1.024 -3.043 -5.004 1 98.62 113 SER B C 1
ATOM 2686 O O . SER B 1 113 ? -1.75 -4.031 -5.125 1 98.62 113 SER B O 1
ATOM 2688 N N . GLY B 1 114 ? -0.367 -2.545 -6.004 1 98.5 114 GLY B N 1
ATOM 2689 C CA . GLY B 1 114 ? -0.528 -3.049 -7.359 1 98.5 114 GLY B CA 1
ATOM 2690 C C . GLY B 1 114 ? 0.69 -3.797 -7.867 1 98.5 114 GLY B C 1
ATOM 2691 O O . GLY B 1 114 ? 0.745 -5.027 -7.793 1 98.5 114 GLY B O 1
ATOM 2692 N N . LEU B 1 115 ? 1.722 -3.053 -8.164 1 98.81 115 LEU B N 1
ATOM 2693 C CA . LEU B 1 115 ? 2.869 -3.631 -8.852 1 98.81 115 LEU B CA 1
ATOM 2694 C C . LEU B 1 115 ? 3.572 -4.656 -7.969 1 98.81 115 LEU B C 1
ATOM 2696 O O . LEU B 1 115 ? 3.867 -5.77 -8.414 1 98.81 115 LEU B O 1
ATOM 2700 N N . GLY B 1 116 ? 3.826 -4.309 -6.711 1 98.5 116 GLY B N 1
ATOM 2701 C CA . GLY B 1 116 ? 4.527 -5.199 -5.801 1 98.5 116 GLY B CA 1
ATOM 2702 C C . GLY B 1 116 ? 3.861 -6.555 -5.668 1 98.5 116 GLY B C 1
ATOM 2703 O O . GLY B 1 116 ? 4.445 -7.578 -6.031 1 98.5 116 GLY B O 1
ATOM 2704 N N . PRO B 1 117 ? 2.629 -6.562 -5.211 1 98.5 117 PRO B N 1
ATOM 2705 C CA . PRO B 1 117 ? 1.925 -7.836 -5.035 1 98.5 117 PRO B CA 1
ATOM 2706 C C . PRO B 1 117 ? 1.791 -8.617 -6.336 1 98.5 117 PRO B C 1
ATOM 2708 O O . PRO B 1 117 ? 1.964 -9.844 -6.348 1 98.5 117 PRO B O 1
ATOM 2711 N N . SER B 1 118 ? 1.506 -7.941 -7.469 1 98.56 118 SER B N 1
ATOM 2712 C CA . SER B 1 118 ? 1.316 -8.633 -8.742 1 98.56 118 SER B CA 1
ATOM 2713 C C . SER B 1 118 ? 2.605 -9.305 -9.203 1 98.56 118 SER B C 1
ATOM 2715 O O . SER B 1 118 ? 2.619 -10.5 -9.508 1 98.56 118 SER B O 1
ATOM 2717 N N . GLN B 1 119 ? 3.646 -8.547 -9.25 1 98.69 119 GLN B N 1
ATOM 2718 C CA . GLN B 1 119 ? 4.934 -9.109 -9.648 1 98.69 119 GLN B CA 1
ATOM 2719 C C . GLN B 1 119 ? 5.402 -10.164 -8.648 1 98.69 119 GLN B C 1
ATOM 2721 O O . GLN B 1 119 ? 6.027 -11.156 -9.031 1 98.69 119 GLN B O 1
ATOM 2726 N N . GLY B 1 120 ? 5.141 -9.914 -7.352 1 97.88 120 GLY B N 1
ATOM 2727 C CA . GLY B 1 120 ? 5.469 -10.891 -6.332 1 97.88 120 GLY B CA 1
ATOM 2728 C C . GLY B 1 120 ? 4.82 -12.242 -6.574 1 97.88 120 GLY B C 1
ATOM 2729 O O . GLY B 1 120 ? 5.43 -13.289 -6.332 1 97.88 120 GLY B O 1
ATOM 2730 N N . GLN B 1 121 ? 3.611 -12.25 -7.051 1 97.94 121 GLN B N 1
ATOM 2731 C CA . GLN B 1 121 ? 2.928 -13.508 -7.336 1 97.94 121 GLN B CA 1
ATOM 2732 C C . GLN B 1 121 ? 3.531 -14.195 -8.555 1 97.94 121 GLN B C 1
ATOM 2734 O O . GLN B 1 121 ? 3.645 -15.43 -8.578 1 97.94 121 GLN B O 1
ATOM 2739 N N . VAL B 1 122 ? 3.887 -13.422 -9.586 1 98.44 122 VAL B N 1
ATOM 2740 C CA . VAL B 1 122 ? 4.559 -14.016 -10.734 1 98.44 122 VAL B CA 1
ATOM 2741 C C . VAL B 1 122 ? 5.836 -14.719 -10.281 1 98.44 122 VAL B C 1
ATOM 2743 O O . VAL B 1 122 ? 6.07 -15.883 -10.625 1 98.44 122 VAL B O 1
ATOM 2746 N N . ASN B 1 123 ? 6.633 -13.969 -9.461 1 97.31 123 ASN B N 1
ATOM 2747 C CA . ASN B 1 123 ? 7.859 -14.555 -8.93 1 97.31 123 ASN B CA 1
ATOM 2748 C C . ASN B 1 123 ? 7.582 -15.852 -8.164 1 97.31 123 ASN B C 1
ATOM 2750 O O . ASN B 1 123 ? 8.266 -16.844 -8.375 1 97.31 123 ASN B O 1
ATOM 2754 N N . TRP B 1 124 ? 6.59 -15.828 -7.344 1 96.25 124 TRP B N 1
ATOM 2755 C CA . TRP B 1 124 ? 6.281 -16.969 -6.488 1 96.25 124 TRP B CA 1
ATOM 2756 C C . TRP B 1 124 ? 5.832 -18.156 -7.316 1 96.25 124 TRP B C 1
ATOM 2758 O O . TRP B 1 124 ? 6.242 -19.297 -7.051 1 96.25 124 TRP B O 1
ATOM 2768 N N . LEU B 1 125 ? 5.02 -17.906 -8.297 1 97.5 125 LEU B N 1
ATOM 2769 C CA . LEU B 1 125 ? 4.484 -18.984 -9.141 1 97.5 125 LEU B CA 1
ATOM 2770 C C . LEU B 1 125 ? 5.59 -19.641 -9.953 1 97.5 125 LEU B C 1
ATOM 2772 O O . LEU B 1 125 ? 5.59 -20.859 -10.141 1 97.5 125 LEU B O 1
ATOM 2776 N N . ILE B 1 126 ? 6.527 -18.844 -10.328 1 97.5 126 ILE B N 1
ATOM 2777 C CA . ILE B 1 126 ? 7.59 -19.344 -11.203 1 97.5 126 ILE B CA 1
ATOM 2778 C C . ILE B 1 126 ? 8.625 -20.094 -10.375 1 97.5 126 ILE B C 1
ATOM 2780 O O . ILE B 1 126 ? 9.094 -21.156 -10.773 1 97.5 126 ILE B O 1
ATOM 2784 N N . HIS B 1 127 ? 8.883 -19.609 -9.172 1 96.44 127 HIS B N 1
ATOM 2785 C CA . HIS B 1 127 ? 10.094 -20.094 -8.531 1 96.44 127 HIS B CA 1
ATOM 2786 C C . HIS B 1 127 ? 9.773 -20.953 -7.309 1 96.44 127 HIS B C 1
ATOM 2788 O O . HIS B 1 127 ? 10.602 -21.766 -6.879 1 96.44 127 HIS B O 1
ATOM 2794 N N . TYR B 1 128 ? 8.586 -20.812 -6.754 1 95.69 128 TYR B N 1
ATOM 2795 C CA . TYR B 1 128 ? 8.438 -21.391 -5.422 1 95.69 128 TYR B CA 1
ATOM 2796 C C . TYR B 1 128 ? 7.172 -22.234 -5.336 1 95.69 128 TYR B C 1
ATOM 2798 O O . TYR B 1 128 ? 7.051 -23.094 -4.461 1 95.69 128 TYR B O 1
ATOM 2806 N N . PHE B 1 129 ? 6.215 -22.109 -6.199 1 96.88 129 PHE B N 1
ATOM 2807 C CA . PHE B 1 129 ? 4.906 -22.734 -6.086 1 96.88 129 PHE B CA 1
ATOM 2808 C C . PHE B 1 129 ? 5.035 -24.25 -6.133 1 96.88 129 PHE B C 1
ATOM 2810 O O . PHE B 1 129 ? 4.461 -24.953 -5.297 1 96.88 129 PHE B O 1
ATOM 2817 N N . GLU B 1 130 ? 5.781 -24.734 -7.07 1 97.5 130 GLU B N 1
ATOM 2818 C CA . GLU B 1 130 ? 5.883 -26.172 -7.254 1 97.5 130 GLU B CA 1
ATOM 2819 C C . GLU B 1 130 ? 6.527 -26.844 -6.043 1 97.5 130 GLU B C 1
ATOM 2821 O O . GLU B 1 130 ? 6.043 -27.875 -5.559 1 97.5 130 GLU B O 1
ATOM 2826 N N . SER B 1 131 ? 7.617 -26.281 -5.559 1 97.12 131 SER B N 1
ATOM 2827 C CA . SER B 1 131 ? 8.289 -26.859 -4.398 1 97.12 131 SER B CA 1
ATOM 2828 C C . SER B 1 131 ? 7.406 -26.781 -3.154 1 97.12 131 SER B C 1
ATOM 2830 O O . SER B 1 131 ? 7.418 -27.688 -2.322 1 97.12 131 SER B O 1
ATOM 2832 N N . ALA B 1 132 ? 6.598 -25.797 -3.029 1 95.19 132 ALA B N 1
ATOM 2833 C CA . ALA B 1 132 ? 5.785 -25.562 -1.837 1 95.19 132 ALA B CA 1
ATOM 2834 C C . ALA B 1 132 ? 4.527 -26.422 -1.862 1 95.19 132 ALA B C 1
ATOM 2836 O O . ALA B 1 132 ? 4.031 -26.844 -0.812 1 95.19 132 ALA B O 1
ATOM 2837 N N . SER B 1 133 ? 4.027 -26.719 -3.045 1 96.06 133 SER B N 1
ATOM 2838 C CA . SER B 1 133 ? 2.703 -27.328 -3.129 1 96.06 133 SER B CA 1
ATOM 2839 C C . SER B 1 133 ? 2.785 -28.75 -3.641 1 96.06 133 SER B C 1
ATOM 2841 O O . SER B 1 133 ? 1.835 -29.531 -3.494 1 96.06 133 SER B O 1
ATOM 2843 N N . GLY B 1 134 ? 3.846 -29.031 -4.332 1 96.88 134 GLY B N 1
ATOM 2844 C CA . GLY B 1 134 ? 4.016 -30.359 -4.898 1 96.88 134 GLY B CA 1
ATOM 2845 C C . GLY B 1 134 ? 3.402 -30.5 -6.281 1 96.88 134 GLY B C 1
ATOM 2846 O O . GLY B 1 134 ? 3.471 -31.578 -6.887 1 96.88 134 GLY B O 1
ATOM 2847 N N . VAL B 1 135 ? 2.74 -29.406 -6.754 1 96.69 135 VAL B N 1
ATOM 2848 C CA . VAL B 1 135 ? 2.145 -29.438 -8.086 1 96.69 135 VAL B CA 1
ATOM 2849 C C . VAL B 1 135 ? 2.574 -28.219 -8.883 1 96.69 135 VAL B C 1
ATOM 2851 O O . VAL B 1 135 ? 2.945 -27.188 -8.305 1 96.69 135 VAL B O 1
ATOM 2854 N N . LYS B 1 136 ? 2.494 -28.359 -10.203 1 96.38 136 LYS B N 1
ATOM 2855 C CA . LYS B 1 136 ? 2.811 -27.219 -11.055 1 96.38 136 LYS B CA 1
ATOM 2856 C C . LYS B 1 136 ? 1.669 -26.203 -11.07 1 96.38 136 LYS B C 1
ATOM 2858 O O . LYS B 1 136 ? 0.498 -26.578 -10.984 1 96.38 136 LYS B O 1
ATOM 2863 N N . ALA B 1 137 ? 2.037 -24.953 -11.25 1 95.44 137 ALA B N 1
ATOM 2864 C CA . ALA B 1 137 ? 1.03 -23.891 -11.336 1 95.44 137 ALA B CA 1
ATOM 2865 C C . ALA B 1 137 ? 0.233 -24.016 -12.633 1 95.44 137 ALA B C 1
ATOM 2867 O O . ALA B 1 137 ? 0.796 -24.297 -13.695 1 95.44 137 ALA B O 1
ATOM 2868 N N . GLN B 1 138 ? -1.039 -23.719 -12.523 1 95.94 138 GLN B N 1
ATOM 2869 C CA . GLN B 1 138 ? -1.859 -23.625 -13.719 1 95.94 138 GLN B CA 1
ATOM 2870 C C . GLN B 1 138 ? -1.401 -22.453 -14.602 1 95.94 138 GLN B C 1
ATOM 2872 O O . GLN B 1 138 ? -1.148 -21.359 -14.102 1 95.94 138 GLN B O 1
ATOM 2877 N N . PRO B 1 139 ? -1.289 -22.734 -15.875 1 96.88 139 PRO B N 1
ATOM 2878 C CA . PRO B 1 139 ? -0.864 -21.656 -16.766 1 96.88 139 PRO B CA 1
ATOM 2879 C C . PRO B 1 139 ? -1.792 -20.438 -16.703 1 96.88 139 PRO B C 1
ATOM 2881 O O . PRO B 1 139 ? -1.343 -19.297 -16.859 1 96.88 139 PRO B O 1
ATOM 2884 N N . GLU B 1 140 ? -3.066 -20.688 -16.438 1 97.31 140 GLU B N 1
ATOM 2885 C CA . GLU B 1 140 ? -4.059 -19.625 -16.391 1 97.31 140 GLU B CA 1
ATOM 2886 C C . GLU B 1 140 ? -3.809 -18.672 -15.219 1 97.31 140 GLU B C 1
ATOM 2888 O O . GLU B 1 140 ? -4.062 -17.469 -15.32 1 97.31 140 GLU B O 1
ATOM 2893 N N . MET B 1 141 ? -3.312 -19.234 -14.172 1 95.94 141 MET B N 1
ATOM 2894 C CA . MET B 1 141 ? -3 -18.406 -13.016 1 95.94 141 MET B CA 1
ATOM 2895 C C . MET B 1 141 ? -1.784 -17.531 -13.289 1 95.94 141 MET B C 1
ATOM 2897 O O . MET B 1 141 ? -1.784 -16.344 -12.961 1 95.94 141 MET B O 1
ATOM 2901 N N . LEU B 1 142 ? -0.787 -18.172 -13.805 1 97.62 142 LEU B N 1
ATOM 2902 C CA . LEU B 1 142 ? 0.4 -17.406 -14.164 1 97.62 142 LEU B CA 1
ATOM 2903 C C . LEU B 1 142 ? 0.05 -16.297 -15.148 1 97.62 142 LEU B C 1
ATOM 2905 O O . LEU B 1 142 ? 0.524 -15.164 -15.008 1 97.62 142 LEU B O 1
ATOM 2909 N N . LYS B 1 143 ? -0.75 -16.625 -16.109 1 97.62 143 LYS B N 1
ATOM 2910 C CA . LYS B 1 143 ? -1.168 -15.641 -17.109 1 97.62 143 LYS B CA 1
ATOM 2911 C C . LYS B 1 143 ? -1.862 -14.445 -16.453 1 97.62 143 LYS B C 1
ATOM 2913 O O . LYS B 1 143 ? -1.622 -13.297 -16.828 1 97.62 143 LYS B O 1
ATOM 2918 N N . ARG B 1 144 ? -2.721 -14.672 -15.523 1 96.75 144 ARG B N 1
ATOM 2919 C CA . ARG B 1 144 ? -3.428 -13.602 -14.836 1 96.75 144 ARG B CA 1
ATOM 2920 C C . ARG B 1 144 ? -2.449 -12.594 -14.234 1 96.75 144 ARG B C 1
ATOM 2922 O O . ARG B 1 144 ? -2.58 -11.383 -14.461 1 96.75 144 ARG B O 1
ATOM 2929 N N . PHE B 1 145 ? -1.488 -13.102 -13.508 1 98 145 PHE B N 1
ATOM 2930 C CA . PHE B 1 145 ? -0.583 -12.203 -12.797 1 98 145 PHE B CA 1
ATOM 2931 C C . PHE B 1 145 ? 0.405 -11.555 -13.758 1 98 145 PHE B C 1
ATOM 2933 O O . PHE B 1 145 ? 0.799 -10.406 -13.562 1 98 145 PHE B O 1
ATOM 2940 N N . ARG B 1 146 ? 0.819 -12.281 -14.75 1 98.5 146 ARG B N 1
ATOM 2941 C CA . ARG B 1 146 ? 1.71 -11.688 -15.742 1 98.5 146 ARG B CA 1
ATOM 2942 C C . ARG B 1 146 ? 1.015 -10.562 -16.5 1 98.5 146 ARG B C 1
ATOM 2944 O O . ARG B 1 146 ? 1.606 -9.508 -16.734 1 98.5 146 ARG B O 1
ATOM 2951 N N . ASP B 1 147 ? -0.254 -10.805 -16.891 1 98.38 147 ASP B N 1
ATOM 2952 C CA . ASP B 1 147 ? -1.019 -9.773 -17.578 1 98.38 147 ASP B CA 1
ATOM 2953 C C . ASP B 1 147 ? -1.169 -8.523 -16.703 1 98.38 147 ASP B C 1
ATOM 2955 O O . ASP B 1 147 ? -1.006 -7.402 -17.188 1 98.38 147 ASP B O 1
ATOM 2959 N N . GLU B 1 148 ? -1.483 -8.766 -15.469 1 98.38 148 GLU B N 1
ATOM 2960 C CA . GLU B 1 148 ? -1.65 -7.633 -14.562 1 98.38 148 GLU B CA 1
ATOM 2961 C C . GLU B 1 148 ? -0.331 -6.895 -14.344 1 98.38 148 GLU B C 1
ATOM 2963 O O . GLU B 1 148 ? -0.295 -5.664 -14.336 1 98.38 148 GLU B O 1
ATOM 2968 N N . THR B 1 149 ? 0.728 -7.621 -14.141 1 98.88 149 THR B N 1
ATOM 2969 C CA . THR B 1 149 ? 2.037 -7.008 -13.953 1 98.88 149 THR B CA 1
ATOM 2970 C C . THR B 1 149 ? 2.432 -6.191 -15.172 1 98.88 149 THR B C 1
ATOM 2972 O O . THR B 1 149 ? 2.895 -5.055 -15.047 1 98.88 149 THR B O 1
ATOM 2975 N N . ASP B 1 150 ? 2.209 -6.75 -16.328 1 98.88 150 ASP B N 1
ATOM 2976 C CA . ASP B 1 150 ? 2.482 -6.047 -17.578 1 98.88 150 ASP B CA 1
ATOM 2977 C C . ASP B 1 150 ? 1.677 -4.754 -17.672 1 98.88 150 ASP B C 1
ATOM 2979 O O . ASP B 1 150 ? 2.215 -3.705 -18.031 1 98.88 150 ASP B O 1
ATOM 2983 N N . ARG B 1 151 ? 0.411 -4.832 -17.312 1 98.56 151 ARG B N 1
ATOM 2984 C CA . ARG B 1 151 ? -0.458 -3.66 -17.328 1 98.56 151 ARG B CA 1
ATOM 2985 C C . ARG B 1 151 ? 0.082 -2.562 -16.422 1 98.56 151 ARG B C 1
ATOM 2987 O O . ARG B 1 151 ? 0.137 -1.396 -16.812 1 98.56 151 ARG B O 1
ATOM 2994 N N . LEU B 1 152 ? 0.51 -2.932 -15.305 1 98.88 152 LEU B N 1
ATOM 2995 C CA . LEU B 1 152 ? 0.989 -1.98 -14.312 1 98.88 152 LEU B CA 1
ATOM 2996 C C . LEU B 1 152 ? 2.291 -1.328 -14.766 1 98.88 152 LEU B C 1
ATOM 2998 O O . LEU B 1 152 ? 2.482 -0.124 -14.578 1 98.88 152 LEU B O 1
ATOM 3002 N N . TYR B 1 153 ? 3.18 -2.082 -15.328 1 98.94 153 TYR B N 1
ATOM 3003 C CA . TYR B 1 153 ? 4.422 -1.525 -15.852 1 98.94 153 TYR B CA 1
ATOM 3004 C C . TYR B 1 153 ? 4.148 -0.573 -17.016 1 98.94 153 TYR B C 1
ATOM 3006 O O . TYR B 1 153 ? 4.844 0.43 -17.172 1 98.94 153 TYR B O 1
ATOM 3014 N N . LYS B 1 154 ? 3.164 -0.891 -17.812 1 98.88 154 LYS B N 1
ATOM 3015 C CA . LYS B 1 154 ? 2.836 -0.022 -18.953 1 98.88 154 LYS B CA 1
ATOM 3016 C C . LYS B 1 154 ? 2.312 1.328 -18.469 1 98.88 154 LYS B C 1
ATOM 3018 O O . LYS B 1 154 ? 2.605 2.363 -19.062 1 98.88 154 LYS B O 1
ATOM 3023 N N . ILE B 1 155 ? 1.559 1.296 -17.438 1 98.88 155 ILE B N 1
ATOM 3024 C CA . ILE B 1 155 ? 1.08 2.545 -16.859 1 98.88 155 ILE B CA 1
ATOM 3025 C C . ILE B 1 155 ? 2.26 3.35 -16.312 1 98.88 155 ILE B C 1
ATOM 3027 O O . ILE B 1 155 ? 2.348 4.559 -16.531 1 98.88 155 ILE B O 1
ATOM 3031 N N . LEU B 1 156 ? 3.164 2.682 -15.586 1 98.94 156 LEU B N 1
ATOM 3032 C CA . LEU B 1 156 ? 4.359 3.35 -15.086 1 98.94 156 LEU B CA 1
ATOM 3033 C C . LEU B 1 156 ? 5.188 3.912 -16.234 1 98.94 156 LEU B C 1
ATOM 3035 O O . LEU B 1 156 ? 5.684 5.039 -16.156 1 98.94 156 LEU B O 1
ATOM 3039 N N . ASP B 1 157 ? 5.344 3.143 -17.266 1 98.94 157 ASP B N 1
ATOM 3040 C CA . ASP B 1 157 ? 6.105 3.572 -18.422 1 98.94 157 ASP B CA 1
ATOM 3041 C C . ASP B 1 157 ? 5.484 4.816 -19.062 1 98.94 157 ASP B C 1
ATOM 3043 O O . ASP B 1 157 ? 6.195 5.742 -19.453 1 98.94 157 ASP B O 1
ATOM 3047 N N . GLY B 1 158 ? 4.164 4.789 -19.203 1 98.81 158 GLY B N 1
ATOM 3048 C CA . GLY B 1 158 ? 3.457 5.957 -19.703 1 98.81 158 GLY B CA 1
ATOM 3049 C C . GLY B 1 158 ? 3.648 7.188 -18.828 1 98.81 158 GLY B C 1
ATOM 3050 O O . GLY B 1 158 ? 3.83 8.297 -19.344 1 98.81 158 GLY B O 1
ATOM 3051 N N . GLN B 1 159 ? 3.623 7.004 -17.547 1 98.88 159 GLN B N 1
ATOM 3052 C CA . GLN B 1 159 ? 3.848 8.102 -16.625 1 98.88 159 GLN B CA 1
ATOM 3053 C C . GLN B 1 159 ? 5.25 8.688 -16.781 1 98.88 159 GLN B C 1
ATOM 3055 O O . GLN B 1 159 ? 5.422 9.906 -16.812 1 98.88 159 GLN B O 1
ATOM 3060 N N . LEU B 1 160 ? 6.207 7.855 -16.859 1 98.94 160 LEU B N 1
ATOM 3061 C CA . LEU B 1 160 ? 7.59 8.305 -16.984 1 98.94 160 LEU B CA 1
ATOM 3062 C C . LEU B 1 160 ? 7.805 9 -18.328 1 98.94 160 LEU B C 1
ATOM 3064 O O . LEU B 1 160 ? 8.594 9.945 -18.422 1 98.94 160 LEU B O 1
ATOM 3068 N N . ALA B 1 161 ? 7.086 8.539 -19.359 1 98.88 161 ALA B N 1
ATOM 3069 C CA . ALA B 1 161 ? 7.121 9.234 -20.641 1 98.88 161 ALA B CA 1
ATOM 3070 C C . ALA B 1 161 ? 6.59 10.656 -20.5 1 98.88 161 ALA B C 1
ATOM 3072 O O . ALA B 1 161 ? 7.199 11.602 -21 1 98.88 161 ALA B O 1
ATOM 3073 N N . ARG B 1 162 ? 5.465 10.805 -19.859 1 98.5 162 ARG B N 1
ATOM 3074 C CA . ARG B 1 162 ? 4.883 12.117 -19.641 1 98.5 162 ARG B CA 1
ATOM 3075 C C . ARG B 1 162 ? 5.816 13.008 -18.828 1 98.5 162 ARG B C 1
ATOM 3077 O O . ARG B 1 162 ? 5.965 14.195 -19.109 1 98.5 162 ARG B O 1
ATOM 3084 N N . GLN B 1 163 ? 6.402 12.469 -17.797 1 98.75 163 GLN B N 1
ATOM 3085 C CA . GLN B 1 163 ? 7.359 13.188 -16.969 1 98.75 163 GLN B CA 1
ATOM 3086 C C . GLN B 1 163 ? 8.547 13.68 -17.781 1 98.75 163 GLN B C 1
ATOM 3088 O O . GLN B 1 163 ? 9 14.812 -17.625 1 98.75 163 GLN B O 1
ATOM 3093 N N . ALA B 1 164 ? 9.062 12.828 -18.656 1 98.44 164 ALA B N 1
ATOM 3094 C CA . ALA B 1 164 ? 10.195 13.188 -19.5 1 98.44 164 ALA B CA 1
ATOM 3095 C C . ALA B 1 164 ? 9.859 14.375 -20.391 1 98.44 164 ALA B C 1
ATOM 3097 O O . ALA B 1 164 ? 10.672 15.281 -20.562 1 98.44 164 ALA B O 1
ATOM 3098 N N . LYS B 1 165 ? 8.703 14.344 -20.938 1 98.38 165 LYS B N 1
ATOM 3099 C CA . LYS B 1 165 ? 8.242 15.453 -21.781 1 98.38 165 LYS B CA 1
ATOM 3100 C C . LYS B 1 165 ? 8.172 16.75 -20.969 1 98.38 165 LYS B C 1
ATOM 3102 O O . LYS B 1 165 ? 8.406 17.828 -21.516 1 98.38 165 LYS B O 1
ATOM 3107 N N . ALA B 1 166 ? 7.883 16.594 -19.719 1 98.12 166 ALA B N 1
ATOM 3108 C CA . ALA B 1 166 ? 7.77 17.75 -18.844 1 98.12 166 ALA B CA 1
ATOM 3109 C C . ALA B 1 166 ? 9.125 18.141 -18.266 1 98.12 166 ALA B C 1
ATOM 3111 O O . ALA B 1 166 ? 9.219 19.031 -17.422 1 98.12 166 ALA B O 1
ATOM 3112 N N . GLY B 1 167 ? 10.172 17.406 -18.609 1 98.06 167 GLY B N 1
ATOM 3113 C CA . GLY B 1 167 ? 11.531 17.75 -18.219 1 98.06 167 GLY B CA 1
ATOM 3114 C C . GLY B 1 167 ? 11.984 17.047 -16.953 1 98.06 167 GLY B C 1
ATOM 3115 O O . GLY B 1 167 ? 12.961 17.453 -16.328 1 98.06 167 GLY B O 1
ATOM 3116 N N . SER B 1 168 ? 11.234 16.062 -16.547 1 98.44 168 SER B N 1
ATOM 3117 C CA . SER B 1 168 ? 11.594 15.328 -15.336 1 98.44 168 SER B CA 1
ATOM 3118 C C . SER B 1 168 ? 11.977 13.891 -15.656 1 98.44 168 SER B C 1
ATOM 3120 O O . SER B 1 168 ? 11.383 13.258 -16.531 1 98.44 168 SER B O 1
ATOM 3122 N N . GLN B 1 169 ? 12.891 13.281 -14.859 1 98 169 GLN B N 1
ATOM 3123 C CA . GLN B 1 169 ? 13.32 11.898 -15.047 1 98 169 GLN B CA 1
ATOM 3124 C C . GLN B 1 169 ? 12.75 10.992 -13.961 1 98 169 GLN B C 1
ATOM 3126 O O . GLN B 1 169 ? 13.148 9.828 -13.844 1 98 169 GLN B O 1
ATOM 3131 N N . TYR B 1 170 ? 11.883 11.539 -13.133 1 98.88 170 TYR B N 1
ATOM 3132 C CA . TYR B 1 170 ? 11.375 10.805 -11.984 1 98.88 170 TYR B CA 1
ATOM 3133 C C . TYR B 1 170 ? 9.883 10.531 -12.125 1 98.88 170 TYR B C 1
ATOM 3135 O O . TYR B 1 170 ? 9.242 11.023 -13.055 1 98.88 170 TYR B O 1
ATOM 3143 N N . ILE B 1 171 ? 9.336 9.734 -11.305 1 98.94 171 ILE B N 1
ATOM 3144 C CA . ILE B 1 171 ? 7.988 9.195 -11.453 1 98.94 171 ILE B CA 1
ATOM 3145 C C . ILE B 1 171 ? 6.961 10.305 -11.266 1 98.94 171 ILE B C 1
ATOM 3147 O O . ILE B 1 171 ? 5.953 10.352 -11.977 1 98.94 171 ILE B O 1
ATOM 3151 N N . VAL B 1 172 ? 7.164 11.094 -10.289 1 98.75 172 VAL B N 1
ATOM 3152 C CA . VAL B 1 172 ? 6.262 12.211 -10.008 1 98.75 172 VAL B CA 1
ATOM 3153 C C . VAL B 1 172 ? 7.07 13.461 -9.672 1 98.75 172 VAL B C 1
ATOM 3155 O O . VAL B 1 172 ? 8.219 13.367 -9.227 1 98.75 172 VAL B O 1
ATOM 3158 N N . HIS B 1 173 ? 6.543 14.625 -9.867 1 98.5 173 HIS B N 1
ATOM 3159 C CA . HIS B 1 173 ? 7.191 15.922 -9.664 1 98.5 173 HIS B CA 1
ATOM 3160 C C . HIS B 1 173 ? 8.484 16.016 -10.461 1 98.5 173 HIS B C 1
ATOM 3162 O O . HIS B 1 173 ? 8.656 15.32 -11.469 1 98.5 173 HIS B O 1
ATOM 3168 N N . ASP B 1 174 ? 9.328 16.969 -10.18 1 98.12 174 ASP B N 1
ATOM 3169 C CA . ASP B 1 174 ? 10.562 17.203 -10.914 1 98.12 174 ASP B CA 1
ATOM 3170 C C . ASP B 1 174 ? 11.781 16.812 -10.078 1 98.12 174 ASP B C 1
ATOM 3172 O O . ASP B 1 174 ? 12.844 17.422 -10.203 1 98.12 174 ASP B O 1
ATOM 3176 N N . ARG B 1 175 ? 11.555 15.906 -9.195 1 98.31 175 ARG B N 1
ATOM 3177 C CA . ARG B 1 175 ? 12.602 15.445 -8.289 1 98.31 175 ARG B CA 1
ATOM 3178 C C . ARG B 1 175 ? 12.336 14.016 -7.828 1 98.31 175 ARG B C 1
ATOM 3180 O O . ARG B 1 175 ? 11.219 13.516 -7.945 1 98.31 175 ARG B O 1
ATOM 3187 N N . ILE B 1 176 ? 13.414 13.422 -7.285 1 98.75 176 ILE B N 1
ATOM 3188 C CA . ILE B 1 176 ? 13.266 12.078 -6.742 1 98.75 176 ILE B CA 1
ATOM 3189 C C . ILE B 1 176 ? 12.406 12.117 -5.48 1 98.75 176 ILE B C 1
ATOM 3191 O O . ILE B 1 176 ? 12.516 13.047 -4.672 1 98.75 176 ILE B O 1
ATOM 3195 N N . THR B 1 177 ? 11.531 11.18 -5.316 1 98.94 177 THR B N 1
ATOM 3196 C CA . THR B 1 177 ? 10.672 11.078 -4.141 1 98.94 177 THR B CA 1
ATOM 3197 C C . THR B 1 177 ? 10.641 9.648 -3.615 1 98.94 177 THR B C 1
ATOM 3199 O O . THR B 1 177 ? 11.25 8.75 -4.203 1 98.94 177 THR B O 1
ATOM 3202 N N . ILE B 1 178 ? 9.891 9.445 -2.582 1 98.94 178 ILE B N 1
ATOM 3203 C CA . ILE B 1 178 ? 9.773 8.117 -1.995 1 98.94 178 ILE B CA 1
ATOM 3204 C C . ILE B 1 178 ? 9.039 7.191 -2.963 1 98.94 178 ILE B C 1
ATOM 3206 O O . ILE B 1 178 ? 9.133 5.965 -2.854 1 98.94 178 ILE B O 1
ATOM 3210 N N . ALA B 1 179 ? 8.297 7.723 -3.902 1 98.94 179 ALA B N 1
ATOM 3211 C CA . ALA B 1 179 ? 7.684 6.887 -4.93 1 98.94 179 ALA B CA 1
ATOM 3212 C C . ALA B 1 179 ? 8.75 6.18 -5.766 1 98.94 179 ALA B C 1
ATOM 3214 O O . ALA B 1 179 ? 8.609 4.996 -6.09 1 98.94 179 ALA B O 1
ATOM 3215 N N . ASP B 1 180 ? 9.797 6.898 -6.117 1 98.94 180 ASP B N 1
ATOM 3216 C CA . ASP B 1 180 ? 10.867 6.289 -6.902 1 98.94 180 ASP B CA 1
ATOM 3217 C C . ASP B 1 180 ? 11.516 5.133 -6.145 1 98.94 180 ASP B C 1
ATOM 3219 O O . ASP B 1 180 ? 11.742 4.062 -6.711 1 98.94 180 ASP B O 1
ATOM 3223 N N . PHE B 1 181 ? 11.758 5.355 -4.898 1 98.94 181 PHE B N 1
ATOM 3224 C CA . PHE B 1 181 ? 12.406 4.336 -4.086 1 98.94 181 PHE B CA 1
ATOM 3225 C C . PHE B 1 181 ? 11.508 3.113 -3.934 1 98.94 181 PHE B C 1
ATOM 3227 O O . PHE B 1 181 ? 12 1.983 -3.855 1 98.94 181 PHE B O 1
ATOM 3234 N N . ALA B 1 182 ? 10.227 3.322 -3.887 1 98.94 182 ALA B N 1
ATOM 3235 C CA . ALA B 1 182 ? 9.273 2.227 -3.736 1 98.94 182 ALA B CA 1
ATOM 3236 C C . ALA B 1 182 ? 9.32 1.291 -4.941 1 98.94 182 ALA B C 1
ATOM 3238 O O . ALA B 1 182 ? 9.109 0.083 -4.805 1 98.94 182 ALA B O 1
ATOM 3239 N N . PHE B 1 183 ? 9.586 1.829 -6.082 1 98.94 183 PHE B N 1
ATOM 3240 C CA . PHE B 1 183 ? 9.484 1.053 -7.31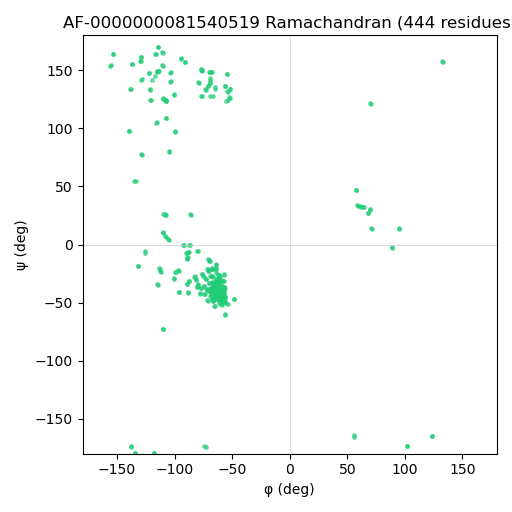2 1 98.94 183 PHE B CA 1
ATOM 3241 C C . PHE B 1 183 ? 10.812 0.365 -7.621 1 98.94 183 PHE B C 1
ATOM 3243 O O . PHE B 1 183 ? 10.828 -0.722 -8.203 1 98.94 183 PHE B O 1
ATOM 3250 N N . TYR B 1 184 ? 11.906 0.972 -7.301 1 98.81 184 TYR B N 1
ATOM 3251 C CA . TYR B 1 184 ? 13.188 0.633 -7.91 1 98.81 184 TYR B CA 1
ATOM 3252 C C . TYR B 1 184 ? 13.57 -0.808 -7.602 1 98.81 184 TYR B C 1
ATOM 3254 O O . TYR B 1 184 ? 13.992 -1.55 -8.492 1 98.81 184 TYR B O 1
ATOM 3262 N N . GLY B 1 185 ? 13.414 -1.203 -6.332 1 97.62 185 GLY B N 1
ATOM 3263 C CA . GLY B 1 185 ? 13.805 -2.551 -5.949 1 97.62 185 GLY B CA 1
ATOM 3264 C C . GLY B 1 185 ? 13.078 -3.627 -6.73 1 97.62 185 GLY B C 1
ATOM 3265 O O . GLY B 1 185 ? 13.648 -4.676 -7.039 1 97.62 185 GLY B O 1
ATOM 3266 N N . TRP B 1 186 ? 11.844 -3.42 -7.055 1 98.5 186 TRP B N 1
ATOM 3267 C CA . TRP B 1 186 ? 11.031 -4.359 -7.824 1 98.5 186 TRP B CA 1
ATOM 3268 C C . TRP B 1 186 ? 11.438 -4.352 -9.297 1 98.5 186 TRP B C 1
ATOM 3270 O O . TRP B 1 186 ? 11.531 -5.406 -9.922 1 98.5 186 TRP B O 1
ATOM 3280 N N . VAL B 1 187 ? 11.656 -3.156 -9.812 1 98.69 187 VAL B N 1
ATOM 3281 C CA . VAL B 1 187 ? 12.078 -3.027 -11.203 1 98.69 187 VAL B CA 1
ATOM 3282 C C . VAL B 1 187 ? 13.445 -3.68 -11.391 1 98.69 187 VAL B C 1
ATOM 3284 O O . VAL B 1 187 ? 13.703 -4.316 -12.414 1 98.69 187 VAL B O 1
ATOM 3287 N N . ARG B 1 188 ? 14.266 -3.557 -10.43 1 96.94 188 ARG B N 1
ATOM 3288 C CA . ARG B 1 188 ? 15.609 -4.105 -10.477 1 96.94 188 ARG B CA 1
ATOM 3289 C C . ARG B 1 188 ? 15.586 -5.621 -10.633 1 96.94 188 ARG B C 1
ATOM 3291 O O . ARG B 1 188 ? 16.453 -6.203 -11.289 1 96.94 188 ARG B O 1
ATOM 3298 N N . ILE B 1 189 ? 14.602 -6.246 -10.078 1 96.94 189 ILE B N 1
ATOM 3299 C CA . ILE B 1 189 ? 14.562 -7.707 -10.141 1 96.94 189 ILE B CA 1
ATOM 3300 C C . ILE B 1 189 ? 13.477 -8.156 -11.109 1 96.94 189 ILE B C 1
ATOM 3302 O O . ILE B 1 189 ? 12.875 -9.227 -10.93 1 96.94 189 ILE B O 1
ATOM 3306 N N . ILE B 1 190 ? 13.117 -7.379 -12.047 1 97.81 190 ILE B N 1
ATOM 3307 C CA . ILE B 1 190 ? 12.023 -7.652 -12.977 1 97.81 190 ILE B CA 1
ATOM 3308 C C . ILE B 1 190 ? 12.273 -8.977 -13.695 1 97.81 190 ILE B C 1
ATOM 3310 O O . ILE B 1 190 ? 11.336 -9.672 -14.078 1 97.81 190 ILE B O 1
ATOM 3314 N N . HIS B 1 191 ? 13.555 -9.414 -13.836 1 96.81 191 HIS B N 1
ATOM 3315 C CA . HIS B 1 191 ? 13.938 -10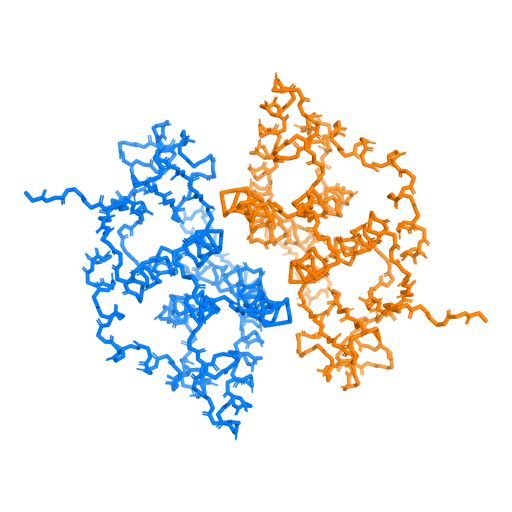.648 -14.523 1 96.81 191 HIS B CA 1
ATOM 3316 C C . HIS B 1 191 ? 13.438 -11.875 -13.773 1 96.81 191 HIS B C 1
ATOM 3318 O O . HIS B 1 191 ? 13.211 -12.93 -14.375 1 96.81 191 HIS B O 1
ATOM 3324 N N . MET B 1 192 ? 13.281 -11.766 -12.469 1 96.38 192 MET B N 1
ATOM 3325 C CA . MET B 1 192 ? 12.742 -12.875 -11.688 1 96.38 192 MET B CA 1
ATOM 3326 C C . MET B 1 192 ? 11.336 -13.234 -12.148 1 96.38 192 MET B C 1
ATOM 3328 O O . MET B 1 192 ? 10.922 -14.391 -12.062 1 96.38 192 MET B O 1
ATOM 3332 N N . ALA B 1 193 ? 10.633 -12.219 -12.68 1 97.31 193 ALA B N 1
ATOM 3333 C CA . ALA B 1 193 ? 9.273 -12.43 -13.188 1 97.31 193 ALA B CA 1
ATOM 3334 C C . ALA B 1 193 ? 9.297 -12.758 -14.68 1 97.31 193 ALA B C 1
ATOM 3336 O O . ALA B 1 193 ? 8.242 -12.867 -15.312 1 97.31 193 ALA B O 1
ATOM 3337 N N . LYS B 1 194 ? 10.508 -12.789 -15.25 1 97.19 194 LYS B N 1
ATOM 3338 C CA . LYS B 1 194 ? 10.727 -13.164 -16.641 1 97.19 194 LYS B CA 1
ATOM 3339 C C . LYS B 1 194 ? 10.148 -12.117 -17.594 1 97.19 194 LYS B C 1
ATOM 3341 O O . LYS B 1 194 ? 9.57 -12.461 -18.625 1 97.19 194 LYS B O 1
ATOM 3346 N N . PHE B 1 195 ? 10.078 -10.906 -17.141 1 97.69 195 PHE B N 1
ATOM 3347 C CA . PHE B 1 195 ? 9.852 -9.758 -18 1 97.69 195 PHE B CA 1
ATOM 3348 C C . PHE B 1 195 ? 11.172 -9.172 -18.484 1 97.69 195 PHE B C 1
ATOM 3350 O O . PHE B 1 195 ? 12.219 -9.422 -17.891 1 97.69 195 PHE B O 1
ATOM 3357 N N . GLU B 1 196 ? 11.078 -8.484 -19.562 1 97 196 GLU B N 1
ATOM 3358 C CA . GLU B 1 196 ? 12.219 -7.75 -20.094 1 97 196 GLU B CA 1
ATOM 3359 C C . GLU B 1 196 ? 12.039 -6.246 -19.906 1 97 196 GLU B C 1
ATOM 3361 O O . GLU B 1 196 ? 11.047 -5.672 -20.375 1 97 196 GLU B O 1
ATOM 3366 N N . LEU B 1 197 ? 12.961 -5.676 -19.281 1 97.38 197 LEU B N 1
ATOM 3367 C CA . LEU B 1 197 ? 12.867 -4.246 -19 1 97.38 197 LEU B CA 1
ATOM 3368 C C . LEU B 1 197 ? 12.812 -3.443 -20.297 1 97.38 197 LEU B C 1
ATOM 3370 O O . LEU B 1 197 ? 12.234 -2.354 -20.328 1 97.38 197 LEU B O 1
ATOM 3374 N N . SER B 1 198 ? 13.359 -3.971 -21.391 1 97.5 198 SER B N 1
ATOM 3375 C CA . SER B 1 198 ? 13.367 -3.305 -22.688 1 97.5 198 SER B CA 1
ATOM 3376 C C . SER B 1 198 ? 11.953 -3.121 -23.234 1 97.5 198 SER B C 1
ATOM 3378 O O . SER B 1 198 ? 11.727 -2.291 -24.109 1 97.5 198 SER B O 1
ATOM 3380 N N . ASP B 1 199 ? 10.961 -3.898 -22.75 1 97.94 199 ASP B N 1
ATOM 3381 C CA . ASP B 1 199 ? 9.57 -3.76 -23.156 1 97.94 199 ASP B CA 1
ATOM 3382 C C . ASP B 1 199 ? 8.961 -2.477 -22.609 1 97.94 199 ASP B C 1
ATOM 3384 O O . ASP B 1 199 ? 7.887 -2.055 -23.031 1 97.94 199 ASP B O 1
ATOM 3388 N N . TYR B 1 200 ? 9.633 -1.852 -21.672 1 98.81 200 TYR B N 1
ATOM 3389 C CA . TYR B 1 200 ? 9.227 -0.614 -21 1 98.81 200 TYR B CA 1
ATOM 3390 C C . TYR B 1 200 ? 10.352 0.415 -21.047 1 98.81 200 TYR B C 1
ATOM 3392 O O . TYR B 1 200 ? 10.977 0.7 -20.016 1 98.81 200 TYR B O 1
ATOM 3400 N N . PRO B 1 201 ? 10.516 1.022 -22.141 1 98.75 201 PRO B N 1
ATOM 3401 C CA . PRO B 1 201 ? 11.742 1.785 -22.375 1 98.75 201 PRO B CA 1
ATOM 3402 C C . PRO B 1 201 ? 11.898 2.965 -21.422 1 98.75 201 PRO B C 1
ATOM 3404 O O . PRO B 1 201 ? 13.016 3.316 -21.047 1 98.75 201 PRO B O 1
ATOM 3407 N N . ASN B 1 202 ? 10.789 3.672 -21.078 1 98.94 202 ASN B N 1
ATOM 3408 C CA . ASN B 1 202 ? 10.898 4.793 -20.156 1 98.94 202 ASN B CA 1
ATOM 3409 C C . ASN B 1 202 ? 11.211 4.32 -18.734 1 98.94 202 ASN B C 1
ATOM 3411 O O . ASN B 1 202 ? 11.914 5.004 -17.984 1 98.94 202 ASN B O 1
ATOM 3415 N N . VAL B 1 203 ? 10.695 3.141 -18.375 1 98.94 203 VAL B N 1
ATOM 3416 C CA . VAL B 1 203 ? 11.055 2.541 -17.094 1 98.94 203 VAL B CA 1
ATOM 3417 C C . VAL B 1 203 ? 12.539 2.184 -17.094 1 98.94 203 VAL B C 1
ATOM 3419 O O . VAL B 1 203 ? 13.234 2.408 -16.094 1 98.94 203 VAL B O 1
ATOM 3422 N N . GLN B 1 204 ? 12.977 1.606 -18.172 1 98.81 204 GLN B N 1
ATOM 3423 C CA . GLN B 1 204 ? 14.391 1.245 -18.281 1 98.81 204 GLN B CA 1
ATOM 3424 C C . GLN B 1 204 ? 15.281 2.467 -18.109 1 98.81 204 GLN B C 1
ATOM 3426 O O . GLN B 1 204 ? 16.266 2.42 -17.359 1 98.81 204 GLN B O 1
ATOM 3431 N N . LYS B 1 205 ? 14.977 3.521 -18.797 1 98.75 205 LYS B N 1
ATOM 3432 C CA . LYS B 1 205 ? 15.766 4.746 -18.688 1 98.75 205 LYS B CA 1
ATOM 3433 C C . LYS B 1 205 ? 15.797 5.262 -17.25 1 98.75 205 LYS B C 1
ATOM 3435 O O . LYS B 1 205 ? 16.844 5.637 -16.75 1 98.75 205 LYS B O 1
ATOM 3440 N N . TRP B 1 206 ? 14.633 5.324 -16.641 1 98.88 206 TRP B N 1
ATOM 3441 C CA . TRP B 1 206 ? 14.492 5.73 -15.25 1 98.88 206 TRP B CA 1
ATOM 3442 C C . TRP B 1 206 ? 15.336 4.84 -14.336 1 98.88 206 TRP B C 1
ATOM 3444 O O . TRP B 1 206 ? 16.062 5.34 -13.484 1 98.88 206 TRP B O 1
ATOM 3454 N N . ALA B 1 207 ? 15.25 3.541 -14.523 1 98.81 207 ALA B N 1
ATOM 3455 C CA . ALA B 1 207 ? 15.984 2.588 -13.695 1 98.81 207 ALA B CA 1
ATOM 3456 C C . ALA B 1 207 ? 17.484 2.736 -13.883 1 98.81 207 ALA B C 1
ATOM 3458 O O . ALA B 1 207 ? 18.25 2.631 -12.922 1 98.81 207 ALA B O 1
ATOM 3459 N N . ASP B 1 208 ? 17.891 2.916 -15.086 1 98.5 208 ASP B N 1
ATOM 3460 C CA . ASP B 1 208 ? 19.312 3.119 -15.383 1 98.5 208 ASP B CA 1
ATOM 3461 C C . ASP B 1 208 ? 19.844 4.367 -14.68 1 98.5 208 ASP B C 1
ATOM 3463 O O . ASP B 1 208 ? 20.984 4.371 -14.188 1 98.5 208 ASP B O 1
ATOM 3467 N N . ASN B 1 209 ? 19.047 5.418 -14.695 1 98.31 209 ASN B N 1
ATOM 3468 C CA . ASN B 1 209 ? 19.438 6.633 -13.984 1 98.31 209 ASN B CA 1
ATOM 3469 C C . ASN B 1 209 ? 19.688 6.352 -12.508 1 98.31 209 ASN B C 1
ATOM 3471 O O . ASN B 1 209 ? 20.688 6.82 -11.945 1 98.31 209 ASN B O 1
ATOM 3475 N N . LEU B 1 210 ? 18.828 5.617 -11.859 1 98.62 210 LEU B N 1
ATOM 3476 C CA . LEU B 1 210 ? 19 5.297 -10.445 1 98.62 210 LEU B CA 1
ATOM 3477 C C . LEU B 1 210 ? 20.172 4.344 -10.234 1 98.62 210 LEU B C 1
ATOM 3479 O O . LEU B 1 210 ? 20.922 4.48 -9.273 1 98.62 210 LEU B O 1
ATOM 3483 N N . ALA B 1 211 ? 20.328 3.398 -11.148 1 98.25 211 ALA B N 1
ATOM 3484 C CA . ALA B 1 211 ? 21.406 2.412 -11.031 1 98.25 211 ALA B CA 1
ATOM 3485 C C . ALA B 1 211 ? 22.781 3.086 -11.055 1 98.25 211 ALA B C 1
ATOM 3487 O O . ALA B 1 211 ? 23.734 2.6 -10.445 1 98.25 211 ALA B O 1
ATOM 3488 N N . ASN B 1 212 ? 22.859 4.164 -11.719 1 98.12 212 ASN B N 1
ATOM 3489 C CA . ASN B 1 212 ? 24.125 4.836 -11.914 1 98.12 212 ASN B CA 1
ATOM 3490 C C . ASN B 1 212 ? 24.422 5.836 -10.797 1 98.12 212 ASN B C 1
ATOM 3492 O O . ASN B 1 212 ? 25.531 6.359 -10.695 1 98.12 212 ASN B O 1
ATOM 3496 N N . ASP B 1 213 ? 23.453 6.113 -10.008 1 98.62 213 ASP B N 1
ATOM 3497 C CA . ASP B 1 213 ? 23.641 7.023 -8.883 1 98.62 213 ASP B CA 1
ATOM 3498 C C . ASP B 1 213 ? 24.5 6.383 -7.793 1 98.62 213 ASP B C 1
ATOM 3500 O O . ASP B 1 213 ? 24.266 5.23 -7.418 1 98.62 213 ASP B O 1
ATOM 3504 N N . GLU B 1 214 ? 25.453 7.117 -7.227 1 98.56 214 GLU B N 1
ATOM 3505 C CA . GLU B 1 214 ? 26.375 6.586 -6.238 1 98.56 214 GLU B CA 1
ATOM 3506 C C . GLU B 1 214 ? 25.656 6.176 -4.961 1 98.56 214 GLU B C 1
ATOM 3508 O O . GLU B 1 214 ? 26.047 5.219 -4.293 1 98.56 214 GLU B O 1
ATOM 3513 N N . ARG B 1 215 ? 24.672 6.871 -4.633 1 98.75 215 ARG B N 1
ATOM 3514 C CA . ARG B 1 215 ? 23.891 6.543 -3.439 1 98.75 215 ARG B CA 1
ATOM 3515 C C . ARG B 1 215 ? 23.172 5.211 -3.598 1 98.75 215 ARG B C 1
ATOM 3517 O O . ARG B 1 215 ? 23.047 4.453 -2.635 1 98.75 215 ARG B O 1
ATOM 3524 N N . THR B 1 216 ? 22.672 4.949 -4.793 1 98.62 216 THR B N 1
ATOM 3525 C CA . THR B 1 216 ? 22.078 3.652 -5.082 1 98.62 216 THR B CA 1
ATOM 3526 C C . THR B 1 216 ? 23.109 2.537 -4.934 1 98.62 216 THR B C 1
ATOM 3528 O O . THR B 1 216 ? 22.844 1.521 -4.285 1 98.62 216 THR B O 1
ATOM 3531 N N . LYS B 1 217 ? 24.219 2.727 -5.461 1 98.31 217 LYS B N 1
ATOM 3532 C CA . LYS B 1 217 ? 25.281 1.73 -5.375 1 98.31 217 LYS B CA 1
ATOM 3533 C C . LYS B 1 217 ? 25.672 1.46 -3.926 1 98.31 217 LYS B C 1
ATOM 3535 O O . LYS B 1 217 ? 25.875 0.309 -3.537 1 98.31 217 LYS B O 1
ATOM 3540 N N . LYS B 1 218 ? 25.734 2.512 -3.164 1 97.88 218 LYS B N 1
ATOM 3541 C CA . LYS B 1 218 ? 26.078 2.375 -1.752 1 97.88 218 LYS B CA 1
ATOM 3542 C C . LYS B 1 218 ? 25.031 1.563 -1.005 1 97.88 218 LYS B C 1
ATOM 3544 O O . LYS B 1 218 ? 25.359 0.688 -0.203 1 97.88 218 LYS B O 1
ATOM 3549 N N . ALA B 1 219 ? 23.781 1.852 -1.239 1 97.31 219 ALA B N 1
ATOM 3550 C CA . ALA B 1 219 ? 22.688 1.137 -0.584 1 97.31 219 ALA B CA 1
ATOM 3551 C C . ALA B 1 219 ? 22.75 -0.357 -0.891 1 97.31 219 ALA B C 1
ATOM 3553 O O . ALA B 1 219 ? 22.656 -1.188 0.017 1 97.31 219 ALA B O 1
ATOM 3554 N N . TYR B 1 220 ? 22.938 -0.703 -2.15 1 96.56 220 TYR B N 1
ATOM 3555 C CA . TYR B 1 220 ? 22.906 -2.105 -2.551 1 96.56 220 TYR B CA 1
ATOM 3556 C C . TYR B 1 220 ? 24.188 -2.82 -2.113 1 96.56 220 TYR B C 1
ATOM 3558 O O . TYR B 1 220 ? 24.172 -4.02 -1.829 1 96.56 220 TYR B O 1
ATOM 3566 N N . ALA B 1 221 ? 25.297 -2.086 -1.995 1 95.56 221 ALA B N 1
ATOM 3567 C CA . ALA B 1 221 ? 26.516 -2.678 -1.456 1 95.56 221 ALA B CA 1
ATOM 3568 C C . ALA B 1 221 ? 26.312 -3.117 -0.008 1 95.56 221 ALA B C 1
ATOM 3570 O O . ALA B 1 221 ? 26.859 -4.141 0.415 1 95.56 221 ALA B O 1
ATOM 3571 N N . LYS B 1 222 ? 25.547 -2.33 0.712 1 94.38 222 LYS B N 1
ATOM 3572 C CA . LYS B 1 222 ? 25.281 -2.662 2.109 1 94.38 222 LYS B CA 1
ATOM 3573 C C . LYS B 1 222 ? 24.328 -3.84 2.225 1 94.38 222 LYS B C 1
ATOM 3575 O O . LYS B 1 222 ? 24.375 -4.605 3.188 1 94.38 222 LYS B O 1
ATOM 3580 N N . LEU B 1 223 ? 23.422 -4.012 1.248 1 94.31 223 LEU B N 1
ATOM 3581 C CA . LEU B 1 223 ? 22.391 -5.031 1.293 1 94.31 223 LEU B CA 1
ATOM 3582 C C . LEU B 1 223 ? 22.922 -6.383 0.839 1 94.31 223 LEU B C 1
ATOM 3584 O O . LEU B 1 223 ? 22.328 -7.426 1.123 1 94.31 223 LEU B O 1
ATOM 3588 N N . GLU B 1 224 ? 23.953 -6.414 -0.008 1 85.12 224 GLU B N 1
ATOM 3589 C CA . GLU B 1 224 ? 24.547 -7.641 -0.545 1 85.12 224 GLU B CA 1
ATOM 3590 C C . GLU B 1 224 ? 25.672 -8.141 0.345 1 85.12 224 GLU B C 1
ATOM 3592 O O . GLU B 1 224 ? 25.891 -9.352 0.468 1 85.12 224 GLU B O 1
#

Foldseek 3Di:
DDDFQKEWEAAQDLDLQSQLLLLVCLVLVGGYAYDHADDDQDVSFLVDPVNCVQPVVSHDTKMFGNVVVRDIDDDSLVSQVCCCVPRVVVSQAQHDDPVSNVVLVVLLVCLVVAQVVLLVVLLCLVPPCCVVPVDHDDPVVNVVSVVRNVVSLQVQLVQCVVQVVVVALENDDNHHHSSRSSCQSCLVVSCSSPDDCVVRVSVVSSNVVLVPDPSSVVSVVSSD/DPDFQKEWEAAQDLDLQSQLLLLVCLVLVGGYAYDHADDDQDVSFLVDPVNCVQPVVSHDTKMFGNVPVRDIDDDSLVSQVCCQVPRVPVNQAQHDDPVSNVVLVVLLVCLVVAQVVLLVVLLCLVPPCCVVPVDHDDPVVNVVSVVRNVVSLQVQLVQCVVQVVVVALENDDNHHHSSRSSCQSCLVVSCSSPDDCVVRVSVVSSNVVLVPDPSSVVSVVSSD

Radius of gyration: 20.89 Å; Cα contacts (8 Å, |Δi|>4): 783; chains: 2; bounding box: 62×54×50 Å